Protein AF-0000000073999712 (afdb_homodimer)

Secondary structure (DSSP, 8-state):
--EEEE-TT-HHHHHHHHHHHHTT---EEEE--GGGTGGGSHHHHTT-TT--S-EEE-TTS-EEESHHHHHHHHHTTSTTS--SHHHHHHHHHHHHHIIIIIHHHHHHHHIIIIIT---GGGHHHHHHHHHHHHHHHHHHHHHHTT-SSSSTTS--HHHHHHHHHHTTGGGGT---TT-HHHHHHHHHHHTSTT--PPP--/--EEEE-TT-HHHHHHHHHHHHTT---EEEE--GGGTGGGSHHHHTT-TT--S-EEE-TTS-EEESHHHHHHHHHTTSTTS--SHHHHHHHHHHHHHIIIIIHHHHHHHHIIIIIT---GGGHHHHHHHHHHHHHHHHHHHHHHTT-SSSSTTS--HHHHHHHHHHTTGGGGT---TT-HHHHHHHHHHHTSTT--PPP--

Foldseek 3Di:
DKEWEEALLDLLSVLLVQLCLVVVPDYHYHYDDVVVVSLVDPVNCVQPVVSDDTKMQDPVRHIDDDSVVSQCVVCPPHPQADPDPVLNVLLVVLLVCCVPQACLQQVVLLCCCVVVVPDPVCVVVLVVSVVSNVVSLVVVLVCLVPALESGDPDHHSSLSSNLSRVVVSVSSPDDCPVRVSVVSSNVVQCPPPSGDDRDDD/DKEWEEALLDLLSVLLVQLCLVVVPDYHYHYDDVVVQSLVDPVNCVQPVVSDDTKMQDPVRHIDDDSVVSQCVVCPPHPQADPDPVLNVLLVVLLVCCVPQACLQQVVLLCCCVVVVPDPVCVVVLVVSVVSNVVSLVVVLVCLVPALESGPPDHHSSLSSNLSRVVVSVSSPDDCPVRVSVVSSNVVQCPDPSGDDRDDD

Organism: NCBI:txid1917863

InterPro domains:
  IPR004045 Glutathione S-transferase, N-terminal [PF02798] (4-75)
  IPR004045 Glutathione S-transferase, N-terminal [PS50404] (1-82)
  IPR004046 Glutathione S-transferase, C-terminal [PF00043] (113-193)
  IPR010987 Glutathione S-transferase, C-terminal-like [PS50405] (84-201)
  IPR036249 Thioredoxin-like superfamily [SSF52833] (2-87)
  IPR036282 Glutathione S-transferase, C-terminal domain superfamily [SSF47616] (77-198)
  IPR040079 Glutathione transferase family [SFLDS00019] (1-200)

Structure (mmCIF, N/CA/C/O backbone):
data_AF-0000000073999712-model_v1
#
loop_
_entity.id
_entity.type
_entity.pdbx_description
1 polymer 'Glutathione S-transferase'
#
loop_
_atom_site.group_PDB
_atom_site.id
_atom_site.type_symbol
_atom_site.label_atom_id
_atom_site.label_alt_id
_atom_site.label_comp_id
_atom_site.label_asym_id
_atom_site.label_entity_id
_atom_site.label_seq_id
_atom_site.pdbx_PDB_ins_code
_atom_site.Cartn_x
_atom_site.Cartn_y
_atom_site.Cartn_z
_atom_site.occupancy
_atom_site.B_iso_or_equiv
_atom_site.auth_seq_id
_atom_site.auth_comp_id
_atom_site.auth_asym_id
_atom_site.auth_atom_id
_atom_site.pdbx_PDB_model_num
ATOM 1 N N . MET A 1 1 ? 6.832 20.594 -18.984 1 91.56 1 MET A N 1
ATOM 2 C CA . MET A 1 1 ? 6.723 20.969 -17.578 1 91.56 1 MET A CA 1
ATOM 3 C C . MET A 1 1 ? 6.066 19.844 -16.781 1 91.56 1 MET A C 1
ATOM 5 O O . MET A 1 1 ? 5.23 19.109 -17.297 1 91.56 1 MET A O 1
ATOM 9 N N . LEU A 1 2 ? 6.516 19.672 -15.531 1 98.12 2 LEU A N 1
ATOM 10 C CA . LEU A 1 2 ? 5.945 18.688 -14.625 1 98.12 2 LEU A CA 1
ATOM 11 C C . LEU A 1 2 ? 4.461 18.938 -14.406 1 98.12 2 LEU A C 1
ATOM 13 O O . LEU A 1 2 ? 4.055 20.078 -14.117 1 98.12 2 LEU A O 1
ATOM 17 N N . GLU A 1 3 ? 3.596 17.875 -14.633 1 98.81 3 GLU A N 1
ATOM 18 C CA . GLU A 1 3 ? 2.158 18 -14.422 1 98.81 3 GLU A CA 1
ATOM 19 C C . GLU A 1 3 ? 1.673 17.078 -13.312 1 98.81 3 GLU A C 1
ATOM 21 O O . GLU A 1 3 ? 2.115 15.93 -13.227 1 98.81 3 GLU A O 1
ATOM 26 N N . LEU A 1 4 ? 0.855 17.625 -12.477 1 98.75 4 LEU A N 1
ATOM 27 C CA . LEU A 1 4 ? 0.122 16.828 -11.492 1 98.75 4 LEU A CA 1
ATOM 28 C C . LEU A 1 4 ? -1.369 16.812 -11.812 1 98.75 4 LEU A C 1
ATOM 30 O O . LEU A 1 4 ? -2.043 17.844 -11.711 1 98.75 4 LEU A O 1
ATOM 34 N N . TRP A 1 5 ? -1.896 15.672 -12.258 1 98.81 5 TRP A N 1
ATOM 35 C CA . TRP A 1 5 ? -3.316 15.461 -12.523 1 98.81 5 TRP A CA 1
ATOM 36 C C . TRP A 1 5 ? -4.039 14.992 -11.258 1 98.81 5 TRP A C 1
ATOM 38 O O . TRP A 1 5 ? -3.664 13.984 -10.656 1 98.81 5 TRP A O 1
ATOM 48 N N . GLY A 1 6 ? -4.977 15.773 -10.859 1 98.12 6 GLY A N 1
ATOM 49 C CA . GLY A 1 6 ? -5.617 15.367 -9.617 1 98.12 6 GLY A CA 1
ATOM 50 C C . GLY A 1 6 ? -6.766 16.266 -9.219 1 98.12 6 GLY A C 1
ATOM 51 O O . GLY A 1 6 ? -7.324 16.984 -10.055 1 98.12 6 GLY A O 1
ATOM 52 N N . ASP A 1 7 ? -7.246 16.078 -8.047 1 97.5 7 ASP A N 1
ATOM 53 C CA . ASP A 1 7 ? -8.281 16.828 -7.344 1 97.5 7 ASP A CA 1
ATOM 54 C C . ASP A 1 7 ? -7.738 17.422 -6.035 1 97.5 7 ASP A C 1
ATOM 56 O O . ASP A 1 7 ? -7.168 16.688 -5.219 1 97.5 7 ASP A O 1
ATOM 60 N N . HIS A 1 8 ? -7.965 18.703 -5.812 1 96.31 8 HIS A N 1
ATOM 61 C CA . HIS A 1 8 ? -7.375 19.391 -4.672 1 96.31 8 HIS A CA 1
ATOM 62 C C . HIS A 1 8 ? -7.953 18.875 -3.357 1 96.31 8 HIS A C 1
ATOM 64 O O . HIS A 1 8 ? -7.336 19.031 -2.301 1 96.31 8 HIS A O 1
ATOM 70 N N . LEU A 1 9 ? -9.102 18.234 -3.439 1 95.75 9 LEU A N 1
ATOM 71 C CA . LEU A 1 9 ? -9.727 17.734 -2.215 1 95.75 9 LEU A CA 1
ATOM 72 C C . LEU A 1 9 ? -9.289 16.312 -1.911 1 95.75 9 LEU A C 1
ATOM 74 O O . LEU A 1 9 ? -9.602 15.773 -0.848 1 95.75 9 LEU A O 1
ATOM 78 N N . SER A 1 10 ? -8.602 15.711 -2.832 1 97.56 10 SER A N 1
ATOM 79 C CA . SER A 1 10 ? -8.109 14.352 -2.635 1 97.56 10 SER A CA 1
ATOM 80 C C . SER A 1 10 ? -6.879 14.336 -1.737 1 97.56 10 SER A C 1
ATOM 82 O O . SER A 1 10 ? -5.859 14.945 -2.061 1 97.56 10 SER A O 1
ATOM 84 N N . GLY A 1 11 ? -6.984 13.625 -0.667 1 98.31 11 GLY A N 1
ATOM 85 C CA . GLY A 1 11 ? -5.836 13.484 0.212 1 98.31 11 GLY A CA 1
ATOM 86 C C . GLY A 1 11 ? -4.621 12.898 -0.484 1 98.31 11 GLY A C 1
ATOM 87 O O . GLY A 1 11 ? -3.484 13.266 -0.179 1 98.31 11 GLY A O 1
ATOM 88 N N . ASN A 1 12 ? -4.859 11.984 -1.414 1 98.62 12 ASN A N 1
ATOM 89 C CA . ASN A 1 12 ? -3.752 11.375 -2.146 1 98.62 12 ASN A CA 1
ATOM 90 C C . ASN A 1 12 ? -3.076 12.375 -3.076 1 98.62 12 ASN A C 1
ATOM 92 O O . ASN A 1 12 ? -1.86 12.328 -3.273 1 98.62 12 ASN A O 1
ATOM 96 N N . CYS A 1 13 ? -3.82 13.266 -3.676 1 98.69 13 CYS A N 1
ATOM 97 C CA . CYS A 1 13 ? -3.236 14.344 -4.469 1 98.69 13 CYS A CA 1
ATOM 98 C C . CYS A 1 13 ? -2.533 15.359 -3.574 1 98.69 13 CYS A C 1
ATOM 100 O O . CYS A 1 13 ? -1.469 15.867 -3.926 1 98.69 13 CYS A O 1
ATOM 102 N N . TYR A 1 14 ? -3.07 15.586 -2.42 1 98.75 14 TYR A N 1
ATOM 103 C CA . TYR A 1 14 ? -2.502 16.531 -1.47 1 98.75 14 TYR A CA 1
ATOM 104 C C . TYR A 1 14 ? -1.131 16.078 -0.991 1 98.75 14 TYR A C 1
ATOM 106 O O . TYR A 1 14 ? -0.233 16.891 -0.778 1 98.75 14 TYR A O 1
ATOM 114 N N . LYS A 1 15 ? -0.9 14.773 -0.799 1 98.81 15 LYS A N 1
ATOM 115 C CA . LYS A 1 15 ? 0.416 14.25 -0.455 1 98.81 15 LYS A CA 1
ATOM 116 C C . LYS A 1 15 ? 1.488 14.781 -1.398 1 98.81 15 LYS A C 1
ATOM 118 O O . LYS A 1 15 ? 2.535 15.258 -0.952 1 98.81 15 LYS A O 1
ATOM 123 N N . VAL A 1 16 ? 1.169 14.68 -2.639 1 98.88 16 VAL A N 1
ATOM 124 C CA . VAL A 1 16 ? 2.127 15.039 -3.68 1 98.88 16 VAL A CA 1
ATOM 125 C C . VAL A 1 16 ? 2.33 16.547 -3.699 1 98.88 16 VAL A C 1
ATOM 127 O O . VAL A 1 16 ? 3.465 17.031 -3.717 1 98.88 16 VAL A O 1
ATOM 130 N N . GLU A 1 17 ? 1.254 17.281 -3.586 1 98.62 17 GLU A N 1
ATOM 131 C CA . GLU A 1 17 ? 1.34 18.734 -3.553 1 98.62 17 GLU A CA 1
ATOM 132 C C . GLU A 1 17 ? 2.178 19.203 -2.369 1 98.62 17 GLU A C 1
ATOM 134 O O . GLU A 1 17 ? 3.018 20.094 -2.516 1 98.62 17 GLU A O 1
ATOM 139 N N . MET A 1 18 ? 1.914 18.656 -1.243 1 98.5 18 MET A N 1
ATOM 140 C CA . MET A 1 18 ? 2.641 19.031 -0.037 1 98.5 18 MET A CA 1
ATOM 141 C C . MET A 1 18 ? 4.145 18.859 -0.228 1 98.5 18 MET A C 1
ATOM 143 O O . MET A 1 18 ? 4.922 19.766 0.08 1 98.5 18 MET A O 1
ATOM 147 N N . LEU A 1 19 ? 4.562 17.656 -0.719 1 98.81 19 LEU A N 1
ATOM 148 C CA . LEU A 1 19 ? 5.984 17.438 -0.934 1 98.81 19 LEU A CA 1
ATOM 149 C C . LEU A 1 19 ? 6.551 18.438 -1.938 1 98.81 19 LEU A C 1
ATOM 151 O O . LEU A 1 19 ? 7.645 18.969 -1.74 1 98.81 19 LEU A O 1
ATOM 155 N N . PHE A 1 20 ? 5.797 18.656 -3.07 1 98.69 20 PHE A N 1
ATOM 156 C CA . PHE A 1 20 ? 6.25 19.609 -4.074 1 98.69 20 PHE A CA 1
ATOM 157 C C . PHE A 1 20 ? 6.461 20.984 -3.461 1 98.69 20 PHE A C 1
ATOM 159 O O . PHE A 1 20 ? 7.43 21.672 -3.783 1 98.69 20 PHE A O 1
ATOM 166 N N . HIS A 1 21 ? 5.609 21.359 -2.574 1 98.12 21 HIS A N 1
ATOM 167 C CA . HIS A 1 21 ? 5.738 22.656 -1.921 1 98.12 21 HIS A CA 1
ATOM 168 C C . HIS A 1 21 ? 6.945 22.688 -0.995 1 98.12 21 HIS A C 1
ATOM 170 O O . HIS A 1 21 ? 7.73 23.641 -1.025 1 98.12 21 HIS A O 1
ATOM 176 N N . PHE A 1 22 ? 7.105 21.688 -0.163 1 98.44 22 PHE A N 1
ATOM 177 C CA . PHE A 1 22 ? 8.234 21.625 0.757 1 98.44 22 PHE A CA 1
ATOM 178 C C . PHE A 1 22 ? 9.555 21.688 -0.002 1 98.44 22 PHE A C 1
ATOM 180 O O . PHE A 1 22 ? 10.539 22.234 0.492 1 98.44 22 PHE A O 1
ATOM 187 N N . LEU A 1 23 ? 9.586 21.109 -1.215 1 98.25 23 LEU A N 1
ATOM 188 C CA . LEU A 1 23 ? 10.828 21 -1.975 1 98.25 23 LEU A CA 1
ATOM 189 C C . LEU A 1 23 ? 10.93 22.109 -3.023 1 98.25 23 LEU A C 1
ATOM 191 O O . LEU A 1 23 ? 11.867 22.125 -3.822 1 98.25 23 LEU A O 1
ATOM 195 N N . ASP A 1 24 ? 9.93 22.938 -3.139 1 97.81 24 ASP A N 1
ATOM 196 C CA . ASP A 1 24 ? 9.867 24.031 -4.102 1 97.81 24 ASP A CA 1
ATOM 197 C C . ASP A 1 24 ? 9.953 23.516 -5.531 1 97.81 24 ASP A C 1
ATOM 199 O O . ASP A 1 24 ? 10.711 24.047 -6.344 1 97.81 24 ASP A O 1
ATOM 203 N N . ILE A 1 25 ? 9.258 22.484 -5.797 1 98.19 25 ILE A N 1
ATOM 204 C CA . ILE A 1 25 ? 9.18 21.922 -7.141 1 98.19 25 ILE A CA 1
ATOM 205 C C . ILE A 1 25 ? 8.023 22.562 -7.902 1 98.19 25 ILE A C 1
ATOM 207 O O . ILE A 1 25 ? 6.859 22.375 -7.531 1 98.19 25 ILE A O 1
ATOM 211 N N . PRO A 1 26 ? 8.328 23.297 -8.953 1 98.19 26 PRO A N 1
ATOM 212 C CA . PRO A 1 26 ? 7.238 23.859 -9.75 1 98.19 26 PRO A CA 1
ATOM 213 C C . PRO A 1 26 ? 6.492 22.797 -10.562 1 98.19 26 PRO A C 1
ATOM 215 O O . PRO A 1 26 ? 7.105 21.859 -11.062 1 98.19 26 PRO A O 1
ATOM 218 N N . TYR A 1 27 ? 5.207 22.938 -10.609 1 98.38 27 TYR A N 1
ATOM 219 C CA . TYR A 1 27 ? 4.387 22.016 -11.383 1 98.38 27 TYR A CA 1
ATOM 220 C C . TYR A 1 27 ? 3.121 22.703 -11.891 1 98.38 27 TYR A C 1
ATOM 222 O O . TYR A 1 27 ? 2.713 23.734 -11.352 1 98.38 27 TYR A O 1
ATOM 230 N N . LYS A 1 28 ? 2.59 22.156 -12.961 1 98.5 28 LYS A N 1
ATOM 231 C CA . LYS A 1 28 ? 1.263 22.531 -13.438 1 98.5 28 LYS A CA 1
ATOM 232 C C . LYS A 1 28 ? 0.198 21.578 -12.922 1 98.5 28 LYS A C 1
ATOM 234 O O . LYS A 1 28 ? 0.329 20.359 -13.062 1 98.5 28 LYS A O 1
ATOM 239 N N . PHE A 1 29 ? -0.787 22.125 -12.289 1 98.19 29 PHE A N 1
ATOM 240 C CA . PHE A 1 29 ? -1.888 21.297 -11.805 1 98.19 29 PHE A CA 1
ATOM 241 C C . PHE A 1 29 ? -2.963 21.141 -12.875 1 98.19 29 PHE A C 1
ATOM 243 O O . PHE A 1 29 ? -3.426 22.141 -13.445 1 98.19 29 PHE A O 1
ATOM 250 N N . ILE A 1 30 ? -3.314 19.953 -13.219 1 98.19 30 ILE A N 1
ATOM 251 C CA . ILE A 1 30 ? -4.379 19.625 -14.164 1 98.19 30 ILE A CA 1
ATOM 252 C C . ILE A 1 30 ? -5.559 19 -13.414 1 98.19 30 ILE A C 1
ATOM 254 O O . ILE A 1 30 ? -5.477 17.859 -12.953 1 98.19 30 ILE A O 1
ATOM 258 N N . ALA A 1 31 ? -6.633 19.719 -13.352 1 97.75 31 ALA A N 1
ATOM 259 C CA . ALA A 1 31 ? -7.801 19.25 -12.609 1 97.75 31 ALA A CA 1
ATOM 260 C C . ALA A 1 31 ? -8.453 18.062 -13.305 1 97.75 31 ALA A C 1
ATOM 262 O O . ALA A 1 31 ? -8.609 18.062 -14.531 1 97.75 31 ALA A O 1
ATOM 263 N N . VAL A 1 32 ? -8.711 17.062 -12.539 1 97.06 32 VAL A N 1
ATOM 264 C CA . VAL A 1 32 ? -9.414 15.859 -13 1 97.06 32 VAL A CA 1
ATOM 265 C C . VAL A 1 32 ? -10.711 15.688 -12.219 1 97.06 32 VAL A C 1
ATOM 267 O O . VAL A 1 32 ? -10.695 15.656 -10.984 1 97.06 32 VAL A O 1
ATOM 270 N N . ASP A 1 33 ? -11.828 15.648 -12.891 1 93.94 33 ASP A N 1
ATOM 271 C CA . ASP A 1 33 ? -13.117 15.398 -12.258 1 93.94 33 ASP A CA 1
ATOM 272 C C . ASP A 1 33 ? -13.461 13.914 -12.258 1 93.94 33 ASP A C 1
ATOM 274 O O . ASP A 1 33 ? -13.984 13.398 -13.25 1 93.94 33 ASP A O 1
ATOM 278 N N . THR A 1 34 ? -13.312 13.305 -11.117 1 90.38 34 THR A N 1
ATOM 279 C CA . THR A 1 34 ? -13.523 11.859 -11.031 1 90.38 34 THR A CA 1
ATOM 280 C C . THR A 1 34 ? -15.016 11.531 -11.117 1 90.38 34 THR A C 1
ATOM 282 O O . THR A 1 34 ? -15.383 10.445 -11.578 1 90.38 34 THR A O 1
ATOM 285 N N . LYS A 1 35 ? -15.891 12.406 -10.719 1 87.31 35 LYS A N 1
ATOM 286 C CA . LYS A 1 35 ? -17.328 12.188 -10.805 1 87.31 35 LYS A CA 1
ATOM 287 C C . LYS A 1 35 ? -17.797 12.109 -12.258 1 87.31 35 LYS A C 1
ATOM 289 O O . LYS A 1 35 ? -18.766 11.422 -12.578 1 87.31 35 LYS A O 1
ATOM 294 N N . LYS A 1 36 ? -17.078 12.812 -13.117 1 92.62 36 LYS A N 1
ATOM 295 C CA . LYS A 1 36 ? -17.391 12.797 -14.547 1 92.62 36 LYS A CA 1
ATOM 296 C C . LYS A 1 36 ? -16.609 11.711 -15.273 1 92.62 36 LYS A C 1
ATOM 298 O O . LYS A 1 36 ? -16.547 11.688 -16.5 1 92.62 36 LYS A O 1
ATOM 303 N N . LYS A 1 37 ? -15.914 10.836 -14.539 1 93.69 37 LYS A N 1
ATOM 304 C CA . LYS A 1 37 ? -15.188 9.672 -15.047 1 93.69 37 LYS A CA 1
ATOM 305 C C . LYS A 1 37 ? -14.031 10.102 -15.945 1 93.69 37 LYS A C 1
ATOM 307 O O . LYS A 1 37 ? -13.734 9.43 -16.938 1 93.69 37 LYS A O 1
ATOM 312 N N . GLU A 1 38 ? -13.438 11.203 -15.648 1 96.81 38 GLU A N 1
ATOM 313 C CA . GLU A 1 38 ? -12.336 11.695 -16.469 1 96.81 38 GLU A CA 1
ATOM 314 C C . GLU A 1 38 ? -11.117 10.789 -16.344 1 96.81 38 GLU A C 1
ATOM 316 O O . GLU A 1 38 ? -10.258 10.758 -17.234 1 96.81 38 GLU A O 1
ATOM 321 N N . THR A 1 39 ? -11.031 10.016 -15.258 1 97.69 39 THR A N 1
ATOM 322 C CA . THR A 1 39 ? -9.93 9.078 -15.078 1 97.69 39 THR A CA 1
ATOM 323 C C . THR A 1 39 ? -10.094 7.867 -15.992 1 97.69 39 THR A C 1
ATOM 325 O O . THR A 1 39 ? -9.195 7.031 -16.094 1 97.69 39 THR A O 1
ATOM 328 N N . GLN A 1 40 ? -11.211 7.773 -16.656 1 96.69 40 GLN A N 1
ATOM 329 C CA . GLN A 1 40 ? -11.477 6.629 -17.531 1 96.69 40 GLN A CA 1
ATOM 330 C C . GLN A 1 40 ? -11.312 7.004 -19 1 96.69 40 GLN A C 1
ATOM 332 O O . GLN A 1 40 ? -11.516 6.168 -19.875 1 96.69 40 GLN A O 1
ATOM 337 N N . SER A 1 41 ? -10.914 8.242 -19.234 1 96.88 41 SER A N 1
ATOM 338 C CA . SER A 1 41 ? -10.656 8.648 -20.609 1 96.88 41 SER A CA 1
ATOM 339 C C . SER A 1 41 ? -9.438 7.926 -21.188 1 96.88 41 SER A C 1
ATOM 341 O O . SER A 1 41 ? -8.531 7.543 -20.438 1 96.88 41 SER A O 1
ATOM 343 N N . LEU A 1 42 ? -9.383 7.793 -22.469 1 96 42 LEU A N 1
ATOM 344 C CA . LEU A 1 42 ? -8.273 7.121 -23.125 1 96 42 LEU A CA 1
ATOM 345 C C . LEU A 1 42 ? -6.961 7.848 -22.875 1 96 42 LEU A C 1
ATOM 347 O O . LEU A 1 42 ? -5.922 7.211 -22.672 1 96 42 LEU A O 1
ATOM 351 N N . SER A 1 43 ? -7.059 9.133 -22.891 1 95.81 43 SER A N 1
ATOM 352 C CA . SER A 1 43 ? -5.855 9.93 -22.672 1 95.81 43 SER A CA 1
ATOM 353 C C . SER A 1 43 ? -5.297 9.727 -21.266 1 95.81 43 SER A C 1
ATOM 355 O O . SER A 1 43 ? -4.078 9.648 -21.078 1 95.81 43 SER A O 1
ATOM 357 N N . PHE A 1 44 ? -6.191 9.648 -20.266 1 97.81 44 PHE A N 1
ATOM 358 C CA . PHE A 1 44 ? -5.75 9.406 -18.891 1 97.81 44 PHE A CA 1
ATOM 359 C C . PHE A 1 44 ? -5.238 7.984 -18.719 1 97.81 44 PHE A C 1
ATOM 361 O O . PHE A 1 44 ? -4.145 7.773 -18.188 1 97.81 44 PHE A O 1
ATOM 368 N N . LEU A 1 45 ? -5.977 7.02 -19.312 1 97.5 45 LEU A N 1
ATOM 369 C CA . LEU A 1 45 ? -5.664 5.605 -19.141 1 97.5 45 LEU A CA 1
ATOM 370 C C . LEU A 1 45 ? -4.383 5.238 -19.891 1 97.5 45 LEU A C 1
ATOM 372 O O . LEU A 1 45 ? -3.723 4.254 -19.547 1 97.5 45 LEU A O 1
ATOM 376 N N . ALA A 1 46 ? -3.992 6.043 -20.828 1 96.69 46 ALA A N 1
ATOM 377 C CA . ALA A 1 46 ? -2.732 5.832 -21.531 1 96.69 46 ALA A CA 1
ATOM 378 C C . ALA A 1 46 ? -1.542 6.008 -20.594 1 96.69 46 ALA A C 1
ATOM 380 O O . ALA A 1 46 ? -0.494 5.387 -20.781 1 96.69 46 ALA A O 1
ATOM 381 N N . HIS A 1 47 ? -1.773 6.824 -19.516 1 97.19 47 HIS A N 1
ATOM 382 C CA . HIS A 1 47 ? -0.694 7.125 -18.594 1 97.19 47 HIS A CA 1
ATOM 383 C C . HIS A 1 47 ? -0.856 6.348 -17.281 1 97.19 47 HIS A C 1
ATOM 385 O O . HIS A 1 47 ? 0.131 6.035 -16.625 1 97.19 47 HIS A O 1
ATOM 391 N N . ASN A 1 48 ? -2.066 6.043 -17 1 98.19 48 ASN A N 1
ATOM 392 C CA . ASN A 1 48 ? -2.377 5.297 -15.781 1 98.19 48 ASN A CA 1
ATOM 393 C C . ASN A 1 48 ? -3.514 4.305 -16.016 1 98.19 48 ASN A C 1
ATOM 395 O O . ASN A 1 48 ? -4.68 4.621 -15.773 1 98.19 48 ASN A O 1
ATOM 399 N N . PRO A 1 49 ? -3.193 3.092 -16.312 1 97.94 49 PRO A N 1
ATOM 400 C CA . PRO A 1 49 ? -4.215 2.09 -16.641 1 97.94 49 PRO A CA 1
ATOM 401 C C . PRO A 1 49 ? -5.09 1.74 -15.438 1 97.94 49 PRO A C 1
ATOM 403 O O . PRO A 1 49 ? -6.129 1.094 -15.594 1 97.94 49 PRO A O 1
ATOM 406 N N . ASN A 1 50 ? -4.637 2.107 -14.227 1 97.88 50 ASN A N 1
ATOM 407 C CA . ASN A 1 50 ? -5.449 1.865 -13.039 1 97.88 50 ASN A CA 1
ATOM 408 C C . ASN A 1 50 ? -6.578 2.885 -12.914 1 97.88 50 ASN A C 1
ATOM 410 O O . ASN A 1 50 ? -7.539 2.664 -12.172 1 97.88 50 ASN A O 1
ATOM 414 N N . GLY A 1 51 ? -6.438 4.082 -13.602 1 98.19 51 GLY A N 1
ATOM 415 C CA . GLY A 1 51 ? -7.516 5.055 -13.703 1 98.19 51 GLY A CA 1
ATOM 416 C C . GLY A 1 51 ? -7.785 5.781 -12.398 1 98.19 51 GLY A C 1
ATOM 417 O O . GLY A 1 51 ? -8.938 6.078 -12.078 1 98.19 51 GLY A O 1
ATOM 418 N N . LYS A 1 52 ? -6.754 6.047 -11.609 1 98.06 52 LYS A N 1
ATOM 419 C CA . LYS A 1 52 ? -6.922 6.746 -10.336 1 98.06 52 LYS A CA 1
ATOM 420 C C . LYS A 1 52 ? -5.988 7.953 -10.242 1 98.06 52 LYS A C 1
ATOM 422 O O . LYS A 1 52 ? -4.934 7.977 -10.883 1 98.06 52 LYS A O 1
ATOM 427 N N . ILE A 1 53 ? -6.344 8.953 -9.555 1 98.38 53 ILE A N 1
ATOM 428 C CA . ILE A 1 53 ? -5.465 10.078 -9.25 1 98.38 53 ILE A CA 1
ATOM 429 C C . ILE A 1 53 ? -4.773 9.844 -7.914 1 98.38 53 ILE A C 1
ATOM 431 O O . ILE A 1 53 ? -5.277 9.102 -7.066 1 98.38 53 ILE A O 1
ATOM 435 N N . PRO A 1 54 ? -3.58 10.406 -7.746 1 98.75 54 PRO A N 1
ATOM 436 C CA . PRO A 1 54 ? -2.881 11.359 -8.609 1 98.75 54 PRO A CA 1
ATOM 437 C C . PRO A 1 54 ? -2.115 10.68 -9.742 1 98.75 54 PRO A C 1
ATOM 439 O O . PRO A 1 54 ? -1.799 9.492 -9.648 1 98.75 54 PRO A O 1
ATOM 442 N N . LEU A 1 55 ? -1.944 11.359 -10.773 1 98.81 55 LEU A N 1
ATOM 443 C CA . LEU A 1 55 ? -1.062 11.047 -11.891 1 98.81 55 LEU A CA 1
ATOM 444 C C . LEU A 1 55 ? -0.067 12.18 -12.133 1 98.81 55 LEU A C 1
ATOM 446 O O . LEU A 1 55 ? -0.451 13.344 -12.203 1 98.81 55 LEU A O 1
ATOM 450 N N . VAL A 1 56 ? 1.226 11.852 -12.172 1 98.94 56 VAL A N 1
ATOM 451 C CA . VAL A 1 56 ? 2.25 12.836 -12.5 1 98.94 56 VAL A CA 1
ATOM 452 C C . VAL A 1 56 ? 2.816 12.555 -13.891 1 98.94 56 VAL A C 1
ATOM 454 O O . VAL A 1 56 ? 3.203 11.422 -14.188 1 98.94 56 VAL A O 1
ATOM 457 N N . LEU A 1 57 ? 2.783 13.516 -14.734 1 98.69 57 LEU A N 1
ATOM 458 C CA . LEU A 1 57 ? 3.492 13.469 -16.016 1 98.69 57 LEU A CA 1
ATOM 459 C C . LEU A 1 57 ? 4.824 14.211 -15.922 1 98.69 57 LEU A C 1
ATOM 461 O O . LEU A 1 57 ? 4.848 15.422 -15.656 1 98.69 57 LEU A O 1
ATOM 465 N N . LEU A 1 58 ? 5.875 13.445 -16.109 1 98.5 58 LEU A N 1
ATOM 466 C CA . LEU A 1 58 ? 7.215 14.016 -16.047 1 98.5 58 LEU A CA 1
ATOM 467 C C . LEU A 1 58 ? 7.543 14.766 -17.328 1 98.5 58 LEU A C 1
ATOM 469 O O . LEU A 1 58 ? 6.891 14.562 -18.359 1 98.5 58 LEU A O 1
ATOM 473 N N . GLU A 1 59 ? 8.57 15.531 -17.328 1 96.81 59 GLU A N 1
ATOM 474 C CA . GLU A 1 59 ? 8.938 16.375 -18.469 1 96.81 59 GLU A CA 1
ATOM 475 C C . GLU A 1 59 ? 9.359 15.516 -19.656 1 96.81 59 GLU A C 1
ATOM 477 O O . GLU A 1 59 ? 9.133 15.906 -20.812 1 96.81 59 GLU A O 1
ATOM 482 N N . ASN A 1 60 ? 9.922 14.383 -19.391 1 96.94 60 ASN A N 1
ATOM 483 C CA . ASN A 1 60 ? 10.398 13.523 -20.453 1 96.94 60 ASN A CA 1
ATOM 484 C C . ASN A 1 60 ? 9.273 12.688 -21.047 1 96.94 60 ASN A C 1
ATOM 486 O O . ASN A 1 60 ? 9.516 11.836 -21.906 1 96.94 60 ASN A O 1
ATOM 490 N N . GLY A 1 61 ? 8.078 12.875 -20.516 1 95.88 61 GLY A N 1
ATOM 491 C CA . GLY A 1 61 ? 6.93 12.188 -21.078 1 95.88 61 GLY A CA 1
ATOM 492 C C . GLY A 1 61 ? 6.539 10.945 -20.297 1 95.88 61 GLY A C 1
ATOM 493 O O . GLY A 1 61 ? 5.441 10.406 -20.484 1 95.88 61 GLY A O 1
ATOM 494 N N . ASN A 1 62 ? 7.406 10.492 -19.375 1 97.5 62 ASN A N 1
ATOM 495 C CA . ASN A 1 62 ? 7.066 9.367 -18.516 1 97.5 62 ASN A CA 1
ATOM 496 C C . ASN A 1 62 ? 6.043 9.758 -17.453 1 97.5 62 ASN A C 1
ATOM 498 O O . ASN A 1 62 ? 5.871 10.938 -17.156 1 97.5 62 ASN A O 1
ATOM 502 N N . SER A 1 63 ? 5.32 8.758 -16.953 1 98.62 63 SER A N 1
ATOM 503 C CA . SER A 1 63 ? 4.309 9.047 -15.945 1 98.62 63 SER A CA 1
ATOM 504 C C . SER A 1 63 ? 4.512 8.188 -14.703 1 98.62 63 SER A C 1
ATOM 506 O O . SER A 1 63 ? 5.133 7.125 -14.773 1 98.62 63 SER A O 1
ATOM 508 N N . LEU A 1 64 ? 4.059 8.695 -13.609 1 98.81 64 LEU A N 1
ATOM 509 C CA . LEU A 1 64 ? 4 7.98 -12.344 1 98.81 64 LEU A CA 1
ATOM 510 C C . LEU A 1 64 ? 2.613 8.094 -11.719 1 98.81 64 LEU A C 1
ATOM 512 O O . LEU A 1 64 ? 2.004 9.164 -11.742 1 98.81 64 LEU A O 1
ATOM 516 N N . TRP A 1 65 ? 2.166 6.965 -11.273 1 98.69 65 TRP A N 1
ATOM 517 C CA . TRP A 1 65 ? 0.938 6.949 -10.484 1 98.69 65 TRP A CA 1
ATOM 518 C C . TRP A 1 65 ? 1.146 6.203 -9.172 1 98.69 65 TRP A C 1
ATOM 520 O O . TRP A 1 65 ? 2.236 5.691 -8.906 1 98.69 65 TRP A O 1
ATOM 530 N N . GLU A 1 66 ? 0.036 6.152 -8.367 1 98.81 66 GLU A N 1
ATOM 531 C CA . GLU A 1 66 ? 0.137 5.777 -6.957 1 98.81 66 GLU A CA 1
ATOM 532 C C . GLU A 1 66 ? 0.856 6.855 -6.148 1 98.81 66 GLU A C 1
ATOM 534 O O . GLU A 1 66 ? 2.068 7.035 -6.285 1 98.81 66 GLU A O 1
ATOM 539 N N . SER A 1 67 ? 0.209 7.496 -5.238 1 98.88 67 SER A N 1
ATOM 540 C CA . SER A 1 67 ? 0.668 8.711 -4.574 1 98.88 67 SER A CA 1
ATOM 541 C C . SER A 1 67 ? 1.974 8.469 -3.822 1 98.88 67 SER A C 1
ATOM 543 O O . SER A 1 67 ? 2.91 9.266 -3.924 1 98.88 67 SER A O 1
ATOM 545 N N . ASN A 1 68 ? 2.078 7.32 -3.129 1 98.94 68 ASN A N 1
ATOM 546 C CA . ASN A 1 68 ? 3.277 7.074 -2.336 1 98.94 68 ASN A CA 1
ATOM 547 C C . ASN A 1 68 ? 4.473 6.738 -3.219 1 98.94 68 ASN A C 1
ATOM 549 O O . ASN A 1 68 ? 5.613 7.059 -2.877 1 98.94 68 ASN A O 1
ATOM 553 N N . ALA A 1 69 ? 4.262 6.078 -4.391 1 98.94 69 ALA A N 1
ATOM 554 C CA . ALA A 1 69 ? 5.34 5.871 -5.352 1 98.94 69 ALA A CA 1
ATOM 555 C C . ALA A 1 69 ? 5.871 7.203 -5.875 1 98.94 69 ALA A C 1
ATOM 557 O O . ALA A 1 69 ? 7.082 7.395 -5.992 1 98.94 69 ALA A O 1
ATOM 558 N N . ILE A 1 70 ? 4.961 8.125 -6.148 1 98.94 70 ILE A N 1
ATOM 559 C CA . ILE A 1 70 ? 5.32 9.461 -6.605 1 98.94 70 ILE A CA 1
ATOM 560 C C . ILE A 1 70 ? 6.152 10.164 -5.535 1 98.94 70 ILE A C 1
ATOM 562 O O . ILE A 1 70 ? 7.184 10.766 -5.844 1 98.94 70 ILE A O 1
ATOM 566 N N . LEU A 1 71 ? 5.727 10.055 -4.285 1 98.94 71 LEU A N 1
ATOM 567 C CA . LEU A 1 71 ? 6.473 10.664 -3.186 1 98.94 71 LEU A CA 1
ATOM 568 C C . LEU A 1 71 ? 7.906 10.148 -3.148 1 98.94 71 LEU A C 1
ATOM 570 O O . LEU A 1 71 ? 8.852 10.93 -3.006 1 98.94 71 LEU A O 1
ATOM 574 N N . HIS A 1 72 ? 8.055 8.859 -3.268 1 98.94 72 HIS A N 1
ATOM 575 C CA . HIS A 1 72 ? 9.391 8.281 -3.193 1 98.94 72 HIS A CA 1
ATOM 576 C C . HIS A 1 72 ? 10.281 8.797 -4.32 1 98.94 72 HIS A C 1
ATOM 578 O O . HIS A 1 72 ? 11.469 9.062 -4.109 1 98.94 72 HIS A O 1
ATOM 584 N N . TYR A 1 73 ? 9.773 8.93 -5.523 1 98.88 73 TYR A N 1
ATOM 585 C CA . TYR A 1 73 ? 10.547 9.422 -6.656 1 98.88 73 TYR A CA 1
ATOM 586 C C . TYR A 1 73 ? 11.117 10.805 -6.375 1 98.88 73 TYR A C 1
ATOM 588 O O . TYR A 1 73 ? 12.312 11.039 -6.547 1 98.88 73 TYR A O 1
ATOM 596 N N . PHE A 1 74 ? 10.312 11.648 -5.836 1 98.88 74 PHE A N 1
ATOM 597 C CA . PHE A 1 74 ? 10.711 13.047 -5.707 1 98.88 74 PHE A CA 1
ATOM 598 C C . PHE A 1 74 ? 11.453 13.281 -4.395 1 98.88 74 PHE A C 1
ATOM 600 O O . PHE A 1 74 ? 12.172 14.266 -4.25 1 98.88 74 PHE A O 1
ATOM 607 N N . ALA A 1 75 ? 11.258 12.375 -3.443 1 98.81 75 ALA A N 1
ATOM 608 C CA . ALA A 1 75 ? 11.883 12.57 -2.137 1 98.81 75 ALA A CA 1
ATOM 609 C C . ALA A 1 75 ? 13.305 12.031 -2.123 1 98.81 75 ALA A C 1
ATOM 611 O O . ALA A 1 75 ? 14.07 12.305 -1.198 1 98.81 75 ALA A O 1
ATOM 612 N N . GLU A 1 76 ? 13.672 11.18 -3.121 1 98 76 GLU A N 1
ATOM 613 C CA . GLU A 1 76 ? 15.008 10.586 -3.145 1 98 76 GLU A CA 1
ATOM 614 C C . GLU A 1 76 ? 16.094 11.664 -3.1 1 98 76 GLU A C 1
ATOM 616 O O . GLU A 1 76 ? 16.047 12.633 -3.857 1 98 76 GLU A O 1
ATOM 621 N N . GLY A 1 77 ? 17.031 11.531 -2.223 1 97.44 77 GLY A N 1
ATOM 622 C CA . GLY A 1 77 ? 18.156 12.461 -2.104 1 97.44 77 GLY A CA 1
ATOM 623 C C . GLY A 1 77 ? 17.812 13.688 -1.275 1 97.44 77 GLY A C 1
ATOM 624 O O . GLY A 1 77 ? 18.656 14.57 -1.101 1 97.44 77 GLY A O 1
ATOM 625 N N . THR A 1 78 ? 16.594 13.789 -0.765 1 98.44 78 THR A N 1
ATOM 626 C CA . THR A 1 78 ? 16.203 14.906 0.082 1 98.44 78 THR A CA 1
ATOM 627 C C . THR A 1 78 ? 16.094 14.469 1.541 1 98.44 78 THR A C 1
ATOM 629 O O . THR A 1 78 ? 16.234 13.289 1.853 1 98.44 78 THR A O 1
ATOM 632 N N . SER A 1 79 ? 15.836 15.383 2.416 1 97.75 79 SER A N 1
ATOM 633 C CA . SER A 1 79 ? 15.719 15.109 3.846 1 97.75 79 SER A CA 1
ATOM 634 C C . SER A 1 79 ? 14.406 14.406 4.168 1 97.75 79 SER A C 1
ATOM 636 O O . SER A 1 79 ? 14.227 13.891 5.273 1 97.75 79 SER A O 1
ATOM 638 N N . PHE A 1 80 ? 13.5 14.289 3.205 1 98.75 80 PHE A N 1
ATOM 639 C CA . PHE A 1 80 ? 12.195 13.695 3.436 1 98.75 80 PHE A CA 1
ATOM 640 C C . PHE A 1 80 ? 12.25 12.18 3.301 1 98.75 80 PHE A C 1
ATOM 642 O O . PHE A 1 80 ? 11.273 11.484 3.57 1 98.75 80 PHE A O 1
ATOM 649 N N . LEU A 1 81 ? 13.328 11.641 2.863 1 98.69 81 LEU A N 1
ATOM 650 C CA . LEU A 1 81 ? 13.539 10.195 2.785 1 98.69 81 LEU A CA 1
ATOM 651 C C . LEU A 1 81 ? 14.891 9.812 3.375 1 98.69 81 LEU A C 1
ATOM 653 O O . LEU A 1 81 ? 15.938 10.188 2.838 1 98.69 81 LEU A O 1
ATOM 657 N N . PRO A 1 82 ? 14.859 9.062 4.488 1 98.19 82 PRO A N 1
ATOM 658 C CA . PRO A 1 82 ? 16.141 8.672 5.086 1 98.19 82 PRO A CA 1
ATOM 659 C C . PRO A 1 82 ? 16.984 7.793 4.16 1 98.19 82 PRO A C 1
ATOM 661 O O . PRO A 1 82 ? 16.438 7.164 3.244 1 98.19 82 PRO A O 1
ATOM 664 N N . THR A 1 83 ? 18.297 7.738 4.438 1 95.75 83 THR A N 1
ATOM 665 C CA . THR A 1 83 ? 19.203 6.98 3.584 1 95.75 83 THR A CA 1
ATOM 666 C C . THR A 1 83 ? 19.5 5.613 4.195 1 95.75 83 THR A C 1
ATOM 668 O O . THR A 1 83 ? 19.953 4.703 3.498 1 95.75 83 THR A O 1
ATOM 671 N N . ASP A 1 84 ? 19.281 5.531 5.5 1 97.38 84 ASP A N 1
ATOM 672 C CA . ASP A 1 84 ? 19.484 4.254 6.176 1 97.38 84 ASP A CA 1
ATOM 673 C C . ASP A 1 84 ? 18.469 3.213 5.699 1 97.38 84 ASP A C 1
ATOM 675 O O . ASP A 1 84 ? 17.266 3.486 5.645 1 97.38 84 ASP A O 1
ATOM 679 N N . SER A 1 85 ? 18.984 2.053 5.383 1 97.19 85 SER A N 1
ATOM 680 C CA . SER A 1 85 ? 18.156 1.02 4.773 1 97.19 85 SER A CA 1
ATOM 681 C C . SER A 1 85 ? 16.984 0.639 5.684 1 97.19 85 SER A C 1
ATOM 683 O O . SER A 1 85 ? 15.867 0.426 5.211 1 97.19 85 SER A O 1
ATOM 685 N N . PHE A 1 86 ? 17.234 0.515 6.926 1 98.44 86 PHE A N 1
ATOM 686 C CA . PHE A 1 86 ? 16.188 0.138 7.867 1 98.44 86 PHE A CA 1
ATOM 687 C C . PHE A 1 86 ? 15.133 1.241 7.984 1 98.44 86 PHE A C 1
ATOM 689 O O . PHE A 1 86 ? 13.93 0.972 7.938 1 98.44 86 PHE A O 1
ATOM 696 N N . GLU A 1 87 ? 15.562 2.467 8.078 1 98.62 87 GLU A N 1
ATOM 697 C CA . GLU A 1 87 ? 14.641 3.594 8.172 1 98.62 87 GLU A CA 1
ATOM 698 C C . GLU A 1 87 ? 13.82 3.744 6.895 1 98.62 87 GLU A C 1
ATOM 700 O O . GLU A 1 87 ? 12.641 4.086 6.949 1 98.62 87 GLU A O 1
ATOM 705 N N . LYS A 1 88 ? 14.461 3.498 5.758 1 98.5 88 LYS A N 1
ATOM 706 C CA . LYS A 1 88 ? 13.727 3.521 4.5 1 98.5 88 LYS A CA 1
ATOM 707 C C . LYS A 1 88 ? 12.609 2.477 4.496 1 98.5 88 LYS A C 1
ATOM 709 O O . LYS A 1 88 ? 11.492 2.754 4.055 1 98.5 88 LYS A O 1
ATOM 714 N N . ALA A 1 89 ? 12.922 1.313 5.016 1 98.81 89 ALA A N 1
ATOM 715 C CA . ALA A 1 89 ? 11.922 0.256 5.094 1 98.81 89 ALA A CA 1
ATOM 716 C C . ALA A 1 89 ? 10.789 0.641 6.051 1 98.81 89 ALA A C 1
ATOM 718 O O . ALA A 1 89 ? 9.625 0.333 5.797 1 98.81 89 ALA A O 1
ATOM 719 N N . LYS A 1 90 ? 11.133 1.312 7.098 1 98.88 90 LYS A N 1
ATOM 720 C CA . LYS A 1 90 ? 10.125 1.767 8.055 1 98.88 90 LYS A CA 1
ATOM 721 C C . LYS A 1 90 ? 9.211 2.818 7.43 1 98.88 90 LYS A C 1
ATOM 723 O O . LYS A 1 90 ? 8.016 2.854 7.715 1 98.88 90 LYS A O 1
ATOM 728 N N . VAL A 1 91 ? 9.789 3.691 6.613 1 98.94 91 VAL A N 1
ATOM 729 C CA . VAL A 1 91 ? 8.961 4.645 5.883 1 98.94 91 VAL A CA 1
ATOM 730 C C . VAL A 1 91 ? 7.941 3.896 5.031 1 98.94 91 VAL A C 1
ATOM 732 O O . VAL A 1 91 ? 6.742 4.191 5.086 1 98.94 91 VAL A O 1
ATOM 735 N N . LEU A 1 92 ? 8.398 2.91 4.332 1 98.94 92 LEU A N 1
ATOM 736 C CA . LEU A 1 92 ? 7.52 2.104 3.492 1 98.94 92 LEU A CA 1
ATOM 737 C C . LEU A 1 92 ? 6.5 1.352 4.34 1 98.94 92 LEU A C 1
ATOM 739 O O . LEU A 1 92 ? 5.332 1.233 3.955 1 98.94 92 LEU A O 1
ATOM 743 N N . GLN A 1 93 ? 6.926 0.868 5.473 1 98.94 93 GLN A N 1
ATOM 744 C CA . GLN A 1 93 ? 6.035 0.173 6.395 1 98.94 93 GLN A CA 1
ATOM 745 C C . GLN A 1 93 ? 4.836 1.041 6.762 1 98.94 93 GLN A C 1
ATOM 747 O O . GLN A 1 93 ? 3.688 0.608 6.633 1 98.94 93 GLN A O 1
ATOM 752 N N . TRP A 1 94 ? 5.055 2.246 7.105 1 98.94 94 TRP A N 1
ATOM 753 C CA . TRP A 1 94 ? 3.984 3.16 7.488 1 98.94 94 TRP A CA 1
ATOM 754 C C . TRP A 1 94 ? 3.146 3.555 6.277 1 98.94 94 TRP A C 1
ATOM 756 O O . TRP A 1 94 ? 1.938 3.766 6.395 1 98.94 94 TRP A O 1
ATOM 766 N N . GLN A 1 95 ? 3.812 3.629 5.105 1 98.94 95 GLN A N 1
ATOM 767 C CA . GLN A 1 95 ? 3.072 4 3.906 1 98.94 95 GLN A CA 1
ATOM 768 C C . GLN A 1 95 ? 2.162 2.865 3.445 1 98.94 95 GLN A C 1
ATOM 770 O O . GLN A 1 95 ? 1.052 3.105 2.969 1 98.94 95 GLN A O 1
ATOM 775 N N . PHE A 1 96 ? 2.648 1.632 3.545 1 98.94 96 PHE A N 1
ATOM 776 C CA . PHE A 1 96 ? 1.775 0.51 3.219 1 98.94 96 PHE A CA 1
ATOM 777 C C . PHE A 1 96 ? 0.663 0.371 4.25 1 98.94 96 PHE A C 1
ATOM 779 O O . PHE A 1 96 ? -0.475 0.049 3.904 1 98.94 96 PHE A O 1
ATOM 786 N N . PHE A 1 97 ? 0.94 0.64 5.574 1 98.94 97 PHE A N 1
ATOM 787 C CA . PHE A 1 97 ? -0.091 0.737 6.60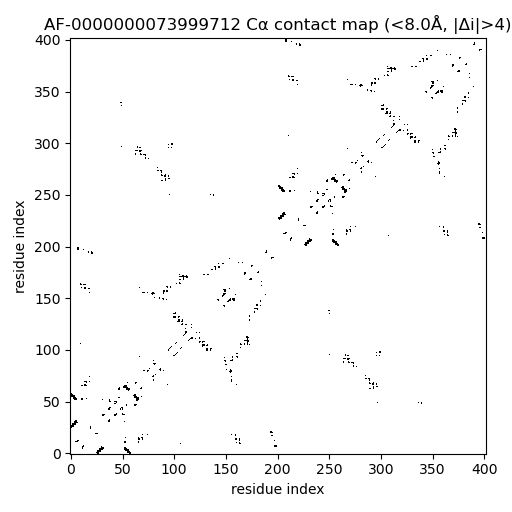2 1 98.94 97 PHE A CA 1
ATOM 788 C C . PHE A 1 97 ? -1.14 1.774 6.219 1 98.94 97 PHE A C 1
ATOM 790 O O . PHE A 1 97 ? -2.34 1.515 6.312 1 98.94 97 PHE A O 1
ATOM 797 N N . GLU A 1 98 ? -0.646 2.92 5.777 1 98.94 98 GLU A N 1
ATOM 798 C CA . GLU A 1 98 ? -1.535 4.004 5.367 1 98.94 98 GLU A CA 1
ATOM 799 C C . GLU A 1 98 ? -2.443 3.566 4.223 1 98.94 98 GLU A C 1
ATOM 801 O O . GLU A 1 98 ? -3.648 3.822 4.246 1 98.94 98 GLU A O 1
ATOM 806 N N . GLN A 1 99 ? -1.922 2.906 3.236 1 98.5 99 GLN A N 1
ATOM 807 C CA . GLN A 1 99 ? -2.674 2.57 2.031 1 98.5 99 GLN A CA 1
ATOM 808 C C . GLN A 1 99 ? -3.627 1.406 2.283 1 98.5 99 GLN A C 1
ATOM 810 O O . GLN A 1 99 ? -4.688 1.321 1.664 1 98.5 99 GLN A O 1
ATOM 815 N N . TYR A 1 100 ? -3.268 0.525 3.215 1 98.19 100 TYR A N 1
ATOM 816 C CA . TYR A 1 100 ? -4.059 -0.695 3.33 1 98.19 100 TYR A CA 1
ATOM 817 C C . TYR A 1 100 ? -4.945 -0.656 4.57 1 98.19 100 TYR A C 1
ATOM 819 O O . TYR A 1 100 ? -6.055 -1.192 4.562 1 98.19 100 TYR A O 1
ATOM 827 N N . SER A 1 101 ? -4.469 -0.033 5.684 1 98.5 101 SER A N 1
ATOM 828 C CA . SER A 1 101 ? -5.148 -0.127 6.969 1 98.5 101 SER A CA 1
ATOM 829 C C . SER A 1 101 ? -5.77 1.208 7.363 1 98.5 101 SER A C 1
ATOM 831 O O . SER A 1 101 ? -6.656 1.258 8.219 1 98.5 101 SER A O 1
ATOM 833 N N . HIS A 1 102 ? -5.375 2.287 6.766 1 98.88 102 HIS A N 1
ATOM 834 C CA . HIS A 1 102 ? -5.812 3.627 7.141 1 98.88 102 HIS A CA 1
ATOM 835 C C . HIS A 1 102 ? -6.754 4.215 6.098 1 98.88 102 HIS A C 1
ATOM 837 O O . HIS A 1 102 ? -7.922 4.48 6.387 1 98.88 102 HIS A O 1
ATOM 843 N N . GLU A 1 103 ? -6.328 4.332 4.832 1 98.69 103 GLU A N 1
ATOM 844 C CA . GLU A 1 103 ? -7.016 5.039 3.756 1 98.69 103 GLU A CA 1
ATOM 845 C C . GLU A 1 103 ? -8.352 4.379 3.426 1 98.69 103 GLU A C 1
ATOM 847 O O . GLU A 1 103 ? -9.375 5.055 3.322 1 98.69 103 GLU A O 1
ATOM 852 N N . PRO A 1 104 ? -8.445 2.992 3.375 1 98.44 104 PRO A N 1
ATOM 853 C CA . PRO A 1 104 ? -9.711 2.373 2.979 1 98.44 104 PRO A CA 1
ATOM 854 C C . PRO A 1 104 ? -10.828 2.617 3.992 1 98.44 104 PRO A C 1
ATOM 856 O O . PRO A 1 104 ? -12 2.338 3.709 1 98.44 104 PRO A O 1
ATOM 859 N N . TYR A 1 105 ? -10.484 3.139 5.152 1 98.75 105 TYR A N 1
ATOM 860 C CA . TYR A 1 105 ? -11.477 3.391 6.191 1 98.75 105 TYR A CA 1
ATOM 861 C C . TYR A 1 105 ? -11.734 4.883 6.352 1 98.75 105 TYR A C 1
ATOM 863 O O . TYR A 1 105 ? -12.836 5.363 6.086 1 98.75 105 TYR A O 1
ATOM 871 N N . ILE A 1 106 ? -10.688 5.602 6.59 1 98.81 106 ILE A N 1
ATOM 872 C CA . ILE A 1 106 ? -10.836 7.016 6.918 1 98.81 106 ILE A CA 1
ATOM 873 C C . ILE A 1 106 ? -11.148 7.809 5.652 1 98.81 106 ILE A C 1
ATOM 875 O O . ILE A 1 106 ? -12.078 8.617 5.633 1 98.81 106 ILE A O 1
ATOM 879 N N . ALA A 1 107 ? -10.414 7.574 4.594 1 98.69 107 ALA A N 1
ATOM 880 C CA . ALA A 1 107 ? -10.641 8.297 3.344 1 98.69 107 ALA A CA 1
ATOM 881 C C . ALA A 1 107 ? -12 7.949 2.748 1 98.69 107 ALA A C 1
ATOM 883 O O . ALA A 1 107 ? -12.688 8.812 2.203 1 98.69 107 ALA A O 1
ATOM 884 N N . VAL A 1 108 ? -12.383 6.637 2.811 1 98.56 108 VAL A N 1
ATOM 885 C CA . VAL A 1 108 ? -13.641 6.191 2.23 1 98.56 108 VAL A CA 1
ATOM 886 C C . VAL A 1 108 ? -14.812 6.77 3.027 1 98.56 108 VAL A C 1
ATOM 888 O O . VAL A 1 108 ? -15.797 7.234 2.451 1 98.56 108 VAL A O 1
ATOM 891 N N . ALA A 1 109 ? -14.68 6.738 4.379 1 98.81 109 ALA A N 1
ATOM 892 C CA . ALA A 1 109 ? -15.703 7.375 5.207 1 98.81 109 ALA A CA 1
ATOM 893 C C . ALA A 1 109 ? -15.844 8.852 4.867 1 98.81 109 ALA A C 1
ATOM 895 O O . ALA A 1 109 ? -16.953 9.367 4.75 1 98.81 109 ALA A O 1
ATOM 896 N N . ARG A 1 110 ? -14.719 9.531 4.711 1 98.75 110 ARG A N 1
ATOM 897 C CA . ARG A 1 110 ? -14.734 10.945 4.348 1 98.75 110 ARG A CA 1
ATOM 898 C C . ARG A 1 110 ? -15.43 11.156 3.006 1 98.75 110 ARG A C 1
ATOM 900 O O . ARG A 1 110 ? -16.219 12.086 2.85 1 98.75 110 ARG A O 1
ATOM 907 N N . TYR A 1 111 ? -15.172 10.352 1.997 1 98 111 TYR A N 1
ATOM 908 C CA . TYR A 1 111 ? -15.797 10.453 0.682 1 98 111 TYR A CA 1
ATOM 909 C C . TYR A 1 111 ? -17.312 10.352 0.788 1 98 111 TYR A C 1
ATOM 911 O O . TYR A 1 111 ? -18.031 11.164 0.215 1 98 111 TYR 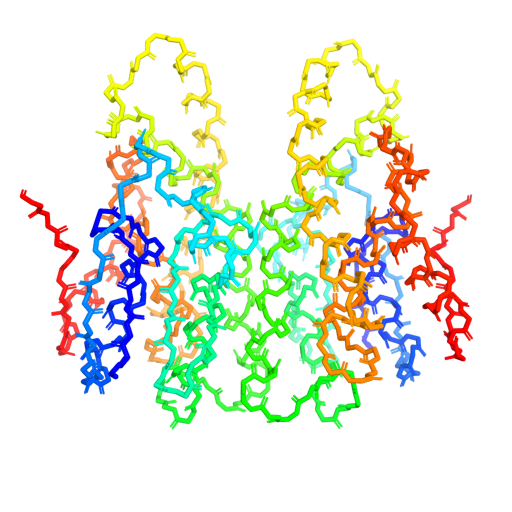A O 1
ATOM 919 N N . ILE A 1 112 ? -17.75 9.375 1.56 1 98.44 112 ILE A N 1
ATOM 920 C CA . ILE A 1 112 ? -19.188 9.102 1.675 1 98.44 112 ILE A CA 1
ATOM 921 C C . ILE A 1 112 ? -19.875 10.266 2.387 1 98.44 112 ILE A C 1
ATOM 923 O O . ILE A 1 112 ? -20.906 10.75 1.935 1 98.44 112 ILE A O 1
ATOM 927 N N . GLN A 1 113 ? -19.25 10.703 3.438 1 98.19 113 GLN A N 1
ATOM 928 C CA . GLN A 1 113 ? -19.891 11.75 4.23 1 98.19 113 GLN A CA 1
ATOM 929 C C . GLN A 1 113 ? -19.703 13.117 3.592 1 98.19 113 GLN A C 1
ATOM 931 O O . GLN A 1 113 ? -20.672 13.82 3.307 1 98.19 113 GLN A O 1
ATOM 936 N N . PHE A 1 114 ? -18.469 13.43 3.322 1 96.56 114 PHE A N 1
ATOM 937 C CA . PHE A 1 114 ? -18.125 14.797 2.932 1 96.56 114 PHE A CA 1
ATOM 938 C C . PHE A 1 114 ? -18.406 15.016 1.45 1 96.56 114 PHE A C 1
ATOM 940 O O . PHE A 1 114 ? -18.953 16.047 1.068 1 96.56 114 PHE A O 1
ATOM 947 N N . TYR A 1 115 ? -18.078 14.078 0.564 1 93.88 115 TYR A N 1
ATOM 948 C CA . TYR A 1 115 ? -18.203 14.281 -0.875 1 93.88 115 TYR A CA 1
ATOM 949 C C . TYR A 1 115 ? -19.625 13.953 -1.35 1 93.88 115 TYR A C 1
ATOM 951 O O . TYR A 1 115 ? -20.172 14.648 -2.211 1 93.88 115 TYR A O 1
ATOM 959 N N . LEU A 1 116 ? -20.219 12.938 -0.72 1 95.69 116 LEU A N 1
ATOM 960 C CA . LEU A 1 116 ? -21.5 12.477 -1.243 1 95.69 116 LEU A CA 1
ATOM 961 C C . LEU A 1 116 ? -22.641 12.984 -0.381 1 95.69 116 LEU A C 1
ATOM 963 O O . LEU A 1 116 ? -23.812 12.883 -0.776 1 95.69 116 LEU A O 1
ATOM 967 N N . GLY A 1 117 ? -22.328 13.43 0.82 1 97.25 117 GLY A N 1
ATOM 968 C CA . GLY A 1 117 ? -23.359 13.961 1.703 1 97.25 117 GLY A CA 1
ATOM 969 C C . GLY A 1 117 ? -24.094 12.883 2.475 1 97.25 117 GLY A C 1
ATOM 970 O O . GLY A 1 117 ? -25.281 13.008 2.746 1 97.25 117 GLY A O 1
ATOM 971 N N . LEU A 1 118 ? -23.516 11.719 2.631 1 97.44 118 LEU A N 1
ATOM 972 C CA . LEU A 1 118 ? -24 10.594 3.418 1 97.44 118 LEU A CA 1
ATOM 973 C C . LEU A 1 118 ? -25.375 10.133 2.918 1 97.44 118 LEU A C 1
ATOM 975 O O . LEU A 1 118 ? -26.328 10.047 3.695 1 97.44 118 LEU A O 1
ATOM 979 N N . PRO A 1 119 ? -25.438 9.781 1.725 1 98.06 119 PRO A N 1
ATOM 980 C CA . PRO A 1 119 ? -26.719 9.297 1.21 1 98.06 119 PRO A CA 1
ATOM 981 C C . PRO A 1 119 ? -27.172 8 1.884 1 98.06 119 PRO A C 1
ATOM 983 O O . PRO A 1 119 ? -26.328 7.211 2.334 1 98.06 119 PRO A O 1
ATOM 986 N N . GLU A 1 120 ? -28.391 7.684 1.866 1 97.88 120 GLU A N 1
ATOM 987 C CA . GLU A 1 120 ? -29 6.562 2.586 1 97.88 120 GLU A CA 1
ATOM 988 C C . GLU A 1 120 ? -28.406 5.23 2.121 1 97.88 120 GLU A C 1
ATOM 990 O O . GLU A 1 120 ? -28.156 4.344 2.934 1 97.88 120 GLU A O 1
ATOM 995 N N . ASN A 1 121 ? -28.188 5.137 0.932 1 97.12 121 ASN A N 1
ATOM 996 C CA . ASN A 1 121 ? -27.766 3.861 0.363 1 97.12 121 ASN A CA 1
ATOM 997 C C . ASN A 1 121 ? -26.297 3.584 0.645 1 97.12 121 ASN A C 1
ATOM 999 O O . ASN A 1 121 ? -25.781 2.518 0.297 1 97.12 121 ASN A O 1
ATOM 1003 N N . ARG A 1 122 ? -25.578 4.547 1.263 1 97.69 122 ARG A N 1
ATOM 1004 C CA . ARG A 1 122 ? -24.172 4.348 1.58 1 97.69 122 ARG A CA 1
ATOM 1005 C C . ARG A 1 122 ? -23.938 4.355 3.088 1 97.69 122 ARG A C 1
ATOM 1007 O O . ARG A 1 122 ? -22.797 4.23 3.549 1 97.69 122 ARG A O 1
ATOM 1014 N N . LYS A 1 123 ? -24.922 4.484 3.818 1 98 123 LYS A N 1
ATOM 1015 C CA . LYS A 1 123 ? -24.812 4.602 5.27 1 98 123 LYS A CA 1
ATOM 1016 C C . LYS A 1 123 ? -24.203 3.346 5.875 1 98 123 LYS A C 1
ATOM 1018 O O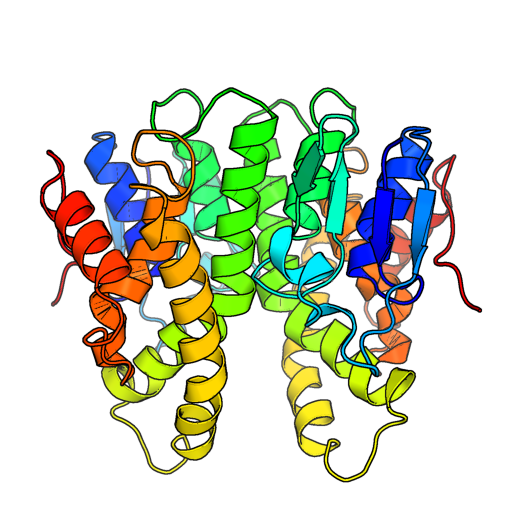 . LYS A 1 123 ? -23.375 3.432 6.789 1 98 123 LYS A O 1
ATOM 1023 N N . GLU A 1 124 ? -24.672 2.211 5.402 1 97.12 124 GLU A N 1
ATOM 1024 C CA . GLU A 1 124 ? -24.141 0.96 5.926 1 97.12 124 GLU A CA 1
ATOM 1025 C C . GLU A 1 124 ? -22.641 0.861 5.664 1 97.12 124 GLU A C 1
ATOM 1027 O O . GLU A 1 124 ? -21.875 0.468 6.551 1 97.12 124 GLU A O 1
ATOM 1032 N N . GLU A 1 125 ? -22.234 1.13 4.477 1 97.19 125 GLU A N 1
ATOM 1033 C CA . GLU A 1 125 ? -20.812 1.142 4.145 1 97.19 125 GLU A CA 1
ATOM 1034 C C . GLU A 1 125 ? -20.062 2.146 5.008 1 97.19 125 GLU A C 1
ATOM 1036 O O . GLU A 1 125 ? -19 1.831 5.547 1 97.19 125 GLU A O 1
ATOM 1041 N N . TYR A 1 126 ? -20.641 3.33 5.113 1 98.56 126 TYR A N 1
ATOM 1042 C CA . TYR A 1 126 ? -20.062 4.387 5.934 1 98.56 126 TYR A CA 1
ATOM 1043 C C . TYR A 1 126 ? -19.812 3.896 7.355 1 98.56 126 TYR A C 1
ATOM 1045 O O . TYR A 1 126 ? -18.719 4.031 7.883 1 98.56 126 TYR A O 1
ATOM 1053 N N . GLU A 1 127 ? -20.797 3.285 7.961 1 98.44 127 GLU A N 1
ATOM 1054 C CA . GLU A 1 127 ? -20.703 2.811 9.336 1 98.44 127 GLU A CA 1
ATOM 1055 C C . GLU A 1 127 ? -19.688 1.669 9.453 1 98.44 127 GLU A C 1
ATOM 1057 O O . GLU A 1 127 ? -18.984 1.552 10.469 1 98.44 127 GLU A O 1
ATOM 1062 N N . SER A 1 128 ? -19.578 0.895 8.406 1 97.81 128 SER A N 1
ATOM 1063 C CA . SER A 1 128 ? -18.688 -0.257 8.43 1 97.81 128 SER A CA 1
ATOM 1064 C C . SER A 1 128 ? -17.219 0.179 8.445 1 97.81 128 SER A C 1
ATOM 1066 O O . SER A 1 128 ? -16.328 -0.624 8.727 1 97.81 128 SER A O 1
ATOM 1068 N N . LYS A 1 129 ? -16.953 1.474 8.125 1 98.69 129 LYS A N 1
ATOM 1069 C CA . LYS A 1 129 ? -15.578 1.978 8.07 1 98.69 129 LYS A CA 1
ATOM 1070 C C . LYS A 1 129 ? -15.086 2.381 9.453 1 98.69 129 LYS A C 1
ATOM 1072 O O . LYS A 1 129 ? -13.883 2.557 9.664 1 98.69 129 LYS A O 1
ATOM 1077 N N . LYS A 1 130 ? -15.953 2.52 10.398 1 98.56 130 LYS A N 1
ATOM 1078 C CA . LYS A 1 130 ? -15.633 3.189 11.656 1 98.56 130 LYS A CA 1
ATOM 1079 C C . LYS A 1 130 ? -14.688 2.344 12.508 1 98.56 130 LYS A C 1
ATOM 1081 O O . LYS A 1 130 ? -13.719 2.857 13.055 1 98.56 130 LYS A O 1
ATOM 1086 N N . THR A 1 131 ? -14.953 1.056 12.594 1 98.25 131 THR A N 1
ATOM 1087 C CA . THR A 1 131 ? -14.117 0.188 13.422 1 98.25 131 THR A CA 1
ATOM 1088 C C . THR A 1 131 ? -12.688 0.15 12.898 1 98.25 131 THR A C 1
ATOM 1090 O O . THR A 1 131 ? -11.734 0.313 13.664 1 98.25 131 THR A O 1
ATOM 1093 N N . GLY A 1 132 ? -12.594 0.001 11.594 1 98.38 132 GLY A N 1
ATOM 1094 C CA . GLY A 1 132 ? -11.266 -0.033 11 1 98.38 132 GLY A CA 1
ATOM 1095 C C . GLY A 1 132 ? -10.531 1.289 11.102 1 98.38 132 GLY A C 1
ATOM 1096 O O . GLY A 1 132 ? -9.32 1.314 11.352 1 98.38 132 GLY A O 1
ATOM 1097 N N . GLY A 1 133 ? -11.25 2.365 10.898 1 98.81 133 GLY A N 1
ATOM 1098 C CA . GLY A 1 133 ? -10.641 3.678 11.047 1 98.81 133 GLY A CA 1
ATOM 1099 C C . GLY A 1 133 ? -10.133 3.947 12.453 1 98.81 133 GLY A C 1
ATOM 1100 O O . GLY A 1 133 ? -9.031 4.473 12.625 1 98.81 133 GLY A O 1
ATOM 1101 N N . ARG A 1 134 ? -10.883 3.553 13.445 1 98.69 134 ARG A N 1
ATOM 1102 C CA . ARG A 1 134 ? -10.477 3.74 14.836 1 98.69 134 ARG A CA 1
ATOM 1103 C C . ARG A 1 134 ? -9.258 2.883 15.172 1 98.69 134 ARG A C 1
ATOM 1105 O O . ARG A 1 134 ? -8.383 3.312 15.922 1 98.69 134 ARG A O 1
ATOM 1112 N N . LYS A 1 135 ? -9.227 1.673 14.633 1 98.56 135 LYS A N 1
ATOM 1113 C CA . LYS A 1 135 ? -8.062 0.821 14.828 1 98.56 135 LYS A CA 1
ATOM 1114 C C . LYS A 1 135 ? -6.805 1.47 14.258 1 98.56 135 LYS A C 1
ATOM 1116 O O . LYS A 1 135 ? -5.754 1.476 14.898 1 98.56 135 LYS A O 1
ATOM 1121 N N . ALA A 1 136 ? -6.934 2 13.07 1 98.81 136 ALA A N 1
ATOM 1122 C CA . ALA A 1 136 ? -5.793 2.66 12.438 1 98.81 136 ALA A CA 1
ATOM 1123 C C . ALA A 1 136 ? -5.316 3.85 13.266 1 98.81 136 ALA A C 1
ATOM 1125 O O . ALA A 1 136 ? -4.117 4.016 13.492 1 98.81 136 ALA A O 1
ATOM 1126 N N . LEU A 1 137 ? -6.242 4.66 13.734 1 98.94 137 LEU A N 1
ATOM 1127 C CA . LEU A 1 137 ? -5.902 5.816 14.555 1 98.94 137 LEU A CA 1
ATOM 1128 C C . LEU A 1 137 ? -5.25 5.387 15.859 1 98.94 137 LEU A C 1
ATOM 1130 O O . LEU A 1 137 ? -4.324 6.039 16.344 1 98.94 137 LEU A O 1
ATOM 1134 N N . ALA A 1 138 ? -5.684 4.309 16.391 1 98.81 138 ALA A N 1
ATOM 1135 C CA . ALA A 1 138 ? -5.105 3.801 17.641 1 98.81 138 ALA A CA 1
ATOM 1136 C C . ALA A 1 138 ? -3.654 3.371 17.422 1 98.81 138 ALA A C 1
ATOM 1138 O O . ALA A 1 138 ? -2.801 3.617 18.281 1 98.81 138 ALA A O 1
ATOM 1139 N N . VAL A 1 139 ? -3.398 2.709 16.328 1 98.81 139 VAL A N 1
ATOM 1140 C CA . VAL A 1 139 ? -2.035 2.314 15.992 1 98.81 139 VAL A CA 1
ATOM 1141 C C . VAL A 1 139 ? -1.147 3.553 15.891 1 98.81 139 VAL A C 1
ATOM 1143 O O . VAL A 1 139 ? -0.052 3.588 16.453 1 98.81 139 VAL A O 1
ATOM 1146 N N . MET A 1 140 ? -1.616 4.566 15.211 1 98.94 140 MET A N 1
ATOM 1147 C CA . MET A 1 140 ? -0.875 5.816 15.062 1 98.94 140 MET A CA 1
ATOM 1148 C C . MET A 1 140 ? -0.645 6.477 16.422 1 98.94 140 MET A C 1
ATOM 1150 O O . MET A 1 140 ? 0.463 6.926 16.719 1 98.94 140 MET A O 1
ATOM 1154 N N . GLU A 1 141 ? -1.716 6.527 17.188 1 98.88 141 GLU A N 1
ATOM 1155 C CA . GLU A 1 141 ? -1.652 7.168 18.5 1 98.88 141 GLU A CA 1
ATOM 1156 C C . GLU A 1 141 ? -0.609 6.496 19.391 1 98.88 141 GLU A C 1
ATOM 1158 O O . GLU A 1 141 ? 0.179 7.176 20.047 1 98.88 141 GLU A O 1
ATOM 1163 N N . SER A 1 142 ? -0.646 5.215 19.359 1 98.38 142 SER A N 1
ATOM 1164 C CA . SER A 1 142 ? 0.318 4.461 20.156 1 98.38 142 SER A CA 1
ATOM 1165 C C . SER A 1 142 ? 1.75 4.789 19.75 1 98.38 142 SER A C 1
ATOM 1167 O O . SER A 1 142 ? 2.607 5.02 20.594 1 98.38 142 SER A O 1
ATOM 1169 N N . HIS A 1 143 ? 2.041 4.84 18.484 1 98.62 143 HIS A N 1
ATOM 1170 C CA . HIS A 1 143 ? 3.375 5.156 18 1 98.62 143 HIS A CA 1
ATOM 1171 C C . HIS A 1 143 ? 3.764 6.59 18.328 1 98.62 143 HIS A C 1
ATOM 1173 O O . HIS A 1 143 ? 4.852 6.836 18.859 1 98.62 143 HIS A O 1
ATOM 1179 N N . LEU A 1 144 ? 2.873 7.508 18.094 1 98.81 144 LEU A N 1
ATOM 1180 C CA . LEU A 1 144 ? 3.156 8.93 18.203 1 98.81 144 LEU A CA 1
ATOM 1181 C C . LEU A 1 144 ? 3.201 9.367 19.672 1 98.81 144 LEU A C 1
ATOM 1183 O O . LEU A 1 144 ? 3.68 10.453 19.984 1 98.81 144 LEU A O 1
ATOM 1187 N N . SER A 1 145 ? 2.707 8.547 20.562 1 98.44 145 SER A N 1
ATOM 1188 C CA . SER A 1 145 ? 2.863 8.82 21.984 1 98.44 145 SER A CA 1
ATOM 1189 C C . SER A 1 145 ? 4.32 8.68 22.422 1 98.44 145 SER A C 1
ATOM 1191 O O . SER A 1 145 ? 4.711 9.188 23.469 1 98.44 145 SER A O 1
ATOM 1193 N N . LYS A 1 146 ? 5.078 8.055 21.594 1 97.94 146 LYS A N 1
ATOM 1194 C CA . LYS A 1 146 ? 6.469 7.766 21.938 1 97.94 146 LYS A CA 1
ATOM 1195 C C . LYS A 1 146 ? 7.434 8.516 21.031 1 97.94 146 LYS A C 1
ATOM 1197 O O . LYS A 1 146 ? 8.594 8.734 21.391 1 97.94 146 LYS A O 1
ATOM 1202 N N . TYR A 1 147 ? 6.977 8.906 19.875 1 98.56 147 TYR A N 1
ATOM 1203 C CA . TYR A 1 147 ? 7.84 9.508 18.859 1 98.56 147 TYR A CA 1
ATOM 1204 C C . TYR A 1 147 ? 7.199 10.758 18.266 1 98.56 147 TYR A C 1
ATOM 1206 O O . TYR A 1 147 ? 5.984 10.812 18.078 1 98.56 147 TYR A O 1
ATOM 1214 N N . ALA A 1 148 ? 8 11.719 17.844 1 98.56 148 ALA A N 1
ATOM 1215 C CA . ALA A 1 148 ? 7.504 12.977 17.281 1 98.56 148 ALA A CA 1
ATOM 1216 C C . ALA A 1 148 ? 7.031 12.781 15.852 1 98.56 148 ALA A C 1
ATOM 1218 O O . ALA A 1 148 ? 6.133 13.492 15.391 1 98.56 148 ALA A O 1
ATOM 1219 N N . TYR A 1 149 ? 7.707 11.852 15.172 1 98.81 149 TYR A N 1
ATOM 1220 C CA . TYR A 1 149 ? 7.395 11.516 13.789 1 98.81 149 TYR A CA 1
ATOM 1221 C C . TYR A 1 149 ? 7.336 10 13.602 1 98.81 149 TYR A C 1
ATOM 1223 O O . TYR A 1 149 ? 7.605 9.242 14.531 1 98.81 149 TYR A O 1
ATOM 1231 N N . PHE A 1 150 ? 6.922 9.547 12.469 1 98.88 150 PHE A N 1
ATOM 1232 C CA . PHE A 1 150 ? 6.738 8.117 12.258 1 98.88 150 PHE A CA 1
ATOM 1233 C C . PHE A 1 150 ? 8.078 7.422 12.07 1 98.88 150 PHE A C 1
ATOM 1235 O O . PHE A 1 150 ? 8.242 6.262 12.453 1 98.88 150 PHE A O 1
ATOM 1242 N N . VAL A 1 151 ? 9.023 8.117 11.398 1 98.75 151 VAL A N 1
ATOM 1243 C CA . VAL A 1 151 ? 10.352 7.543 11.211 1 98.75 151 VAL A CA 1
ATOM 1244 C C . VAL A 1 151 ? 11.414 8.602 11.484 1 98.75 151 VAL A C 1
ATOM 1246 O O . VAL A 1 151 ? 11.375 9.695 10.906 1 98.75 151 VAL A O 1
ATOM 1249 N N . GLY A 1 152 ? 12.328 8.328 12.297 1 96.5 152 GLY A N 1
ATOM 1250 C CA . GLY A 1 152 ? 13.438 9.227 12.562 1 96.5 152 GLY A CA 1
ATOM 1251 C C . GLY A 1 152 ? 13.047 10.43 13.398 1 96.5 152 GLY A C 1
ATOM 1252 O O . GLY A 1 152 ? 12.07 10.375 14.148 1 96.5 152 GLY A O 1
ATOM 1253 N N . LYS A 1 153 ? 13.906 11.445 13.32 1 95.81 153 LYS A N 1
ATOM 1254 C CA . LYS A 1 153 ? 13.758 12.602 14.211 1 95.81 153 LYS A CA 1
ATOM 1255 C C . LYS A 1 153 ? 13.172 13.797 13.461 1 95.81 153 LYS A C 1
ATOM 1257 O O . LYS A 1 153 ? 13.062 14.891 14.031 1 95.81 153 LYS A O 1
ATOM 1262 N N . GLN A 1 154 ? 12.867 13.633 12.227 1 96.44 154 GLN A N 1
ATOM 1263 C CA . GLN A 1 154 ? 12.273 14.688 11.406 1 96.44 154 GLN A CA 1
ATOM 1264 C C . GLN A 1 154 ? 11.18 14.133 10.5 1 96.44 154 GLN A C 1
ATOM 1266 O O . GLN A 1 154 ? 11.07 12.914 10.32 1 96.44 154 GLN A O 1
ATOM 1271 N N . MET A 1 155 ? 10.406 15.055 9.922 1 98.31 155 MET A N 1
ATOM 1272 C CA . MET A 1 155 ? 9.32 14.68 9.016 1 98.31 155 MET A CA 1
ATOM 1273 C C . MET A 1 155 ? 9.859 13.953 7.793 1 98.31 155 MET A C 1
ATOM 1275 O O . MET A 1 155 ? 10.828 14.391 7.18 1 98.31 155 MET A O 1
ATOM 1279 N N . SER A 1 156 ? 9.32 12.836 7.496 1 98.81 156 SER A N 1
ATOM 1280 C CA . SER A 1 156 ? 9.586 12.117 6.258 1 98.81 156 SER A CA 1
ATOM 1281 C C . SER A 1 156 ? 8.32 11.969 5.418 1 98.81 156 SER A C 1
ATOM 1283 O O . SER A 1 156 ? 7.254 12.445 5.809 1 98.81 156 SER A O 1
ATOM 1285 N N . ILE A 1 157 ? 8.391 11.336 4.301 1 98.94 157 ILE A N 1
ATOM 1286 C CA . ILE A 1 157 ? 7.227 11.125 3.449 1 98.94 157 ILE A CA 1
ATOM 1287 C C . ILE A 1 157 ? 6.277 10.125 4.117 1 98.94 157 ILE A C 1
ATOM 1289 O O . ILE A 1 157 ? 5.117 10.008 3.717 1 98.94 157 ILE A O 1
ATOM 1293 N N . ALA A 1 158 ? 6.672 9.375 5.16 1 98.94 158 ALA A N 1
ATOM 1294 C CA . ALA A 1 158 ? 5.719 8.617 5.965 1 98.94 158 ALA A CA 1
ATOM 1295 C C . ALA A 1 158 ? 4.723 9.547 6.656 1 98.94 158 ALA A C 1
ATOM 1297 O O . ALA A 1 158 ? 3.521 9.266 6.684 1 98.94 158 ALA A O 1
ATOM 1298 N N . ASP A 1 159 ? 5.234 10.625 7.199 1 98.94 159 ASP A N 1
ATOM 1299 C CA . ASP A 1 159 ? 4.383 11.602 7.863 1 98.94 159 ASP A CA 1
ATOM 1300 C C . ASP A 1 159 ? 3.436 12.273 6.867 1 98.94 159 ASP A C 1
ATOM 1302 O O . ASP A 1 159 ? 2.242 12.422 7.145 1 98.94 159 ASP A O 1
ATOM 1306 N N . ILE A 1 160 ? 3.977 12.648 5.727 1 98.94 160 ILE A N 1
ATOM 1307 C CA . ILE A 1 160 ? 3.162 13.289 4.699 1 98.94 160 ILE A CA 1
ATOM 1308 C C . ILE A 1 160 ? 2.023 12.359 4.289 1 98.94 160 ILE A C 1
ATOM 1310 O O . ILE A 1 160 ? 0.87 12.781 4.188 1 98.94 160 ILE A O 1
ATOM 1314 N N . SER A 1 161 ? 2.322 11.102 4.062 1 98.94 161 SER A N 1
ATOM 1315 C CA . SER A 1 161 ? 1.355 10.102 3.621 1 98.94 161 SER A CA 1
ATOM 1316 C C . SER A 1 161 ? 0.23 9.93 4.637 1 98.94 161 SER A C 1
ATOM 1318 O O . SER A 1 161 ? -0.945 9.883 4.266 1 98.94 161 SER A O 1
ATOM 1320 N N . LEU A 1 162 ? 0.571 9.875 5.895 1 98.94 162 LEU A N 1
ATOM 1321 C CA . LEU A 1 162 ? -0.427 9.625 6.93 1 98.94 162 LEU A CA 1
ATOM 1322 C C . LEU A 1 162 ? -1.161 10.906 7.301 1 98.94 162 LEU A C 1
ATOM 1324 O O . LEU A 1 162 ? -2.307 10.859 7.758 1 98.94 162 LEU A O 1
ATOM 1328 N N . TYR A 1 163 ? -0.57 12.047 7.102 1 98.94 163 TYR A N 1
ATOM 1329 C CA . TYR A 1 163 ? -1.166 13.336 7.434 1 98.94 163 TYR A CA 1
ATOM 1330 C C . TYR A 1 163 ? -2.367 13.625 6.547 1 98.94 163 TYR A C 1
ATOM 1332 O O . TYR A 1 163 ? -3.383 14.148 7.016 1 98.94 163 TYR A O 1
ATOM 1340 N N . ALA A 1 164 ? -2.361 13.266 5.309 1 98.75 164 ALA A N 1
ATOM 1341 C CA . ALA A 1 164 ? -3.24 13.719 4.234 1 98.75 164 ALA A CA 1
ATOM 1342 C C . ALA A 1 164 ? -4.703 13.461 4.578 1 98.75 164 ALA A C 1
ATOM 1344 O O . ALA A 1 164 ? -5.566 14.305 4.332 1 98.75 164 ALA A O 1
ATOM 1345 N N . TYR A 1 165 ? -4.941 12.289 5.156 1 98.81 165 TYR A N 1
ATOM 1346 C CA . TYR A 1 165 ? -6.336 12 5.465 1 98.81 165 TYR A CA 1
ATOM 1347 C C . TYR A 1 165 ? -6.586 12.062 6.965 1 98.81 165 TYR A C 1
ATOM 1349 O O . TYR A 1 165 ? -7.738 12.109 7.41 1 98.81 165 TYR A O 1
ATOM 1357 N N . THR A 1 166 ? -5.496 12.031 7.793 1 98.94 166 THR A N 1
ATOM 1358 C CA . THR A 1 166 ? -5.688 12.094 9.242 1 98.94 166 THR A CA 1
ATOM 1359 C C . THR A 1 166 ? -6.141 13.492 9.664 1 98.94 166 THR A C 1
ATOM 1361 O O . THR A 1 166 ? -7.039 13.633 10.5 1 98.94 166 THR A O 1
ATOM 1364 N N . HIS A 1 167 ? -5.555 14.516 9.078 1 98.69 167 HIS A N 1
ATOM 1365 C CA . HIS A 1 167 ? -5.828 15.883 9.516 1 98.69 167 HIS A CA 1
ATOM 1366 C C . HIS A 1 167 ? -7.258 16.297 9.188 1 98.69 167 HIS A C 1
ATOM 1368 O O . HIS A 1 167 ? -7.766 17.281 9.727 1 98.69 167 HIS A O 1
ATOM 1374 N N . VAL A 1 168 ? -7.953 15.562 8.281 1 98.5 168 VAL A N 1
ATOM 1375 C CA . VAL A 1 168 ? -9.344 15.852 7.941 1 98.5 168 VAL A CA 1
ATOM 1376 C C . VAL A 1 168 ? -10.227 14.672 8.336 1 98.5 168 VAL A C 1
ATOM 1378 O O . VAL A 1 168 ? -11.281 14.453 7.75 1 98.5 168 VAL A O 1
ATOM 1381 N N . ALA A 1 169 ? -9.766 13.82 9.258 1 98.81 169 ALA A N 1
ATOM 1382 C CA . ALA A 1 169 ? -10.484 12.617 9.672 1 98.81 169 ALA A CA 1
ATOM 1383 C C . ALA A 1 169 ? -11.898 12.961 10.148 1 98.81 169 ALA A C 1
ATOM 1385 O O . ALA A 1 169 ? -12.82 12.164 9.984 1 98.81 169 ALA A O 1
ATOM 1386 N N . GLU A 1 170 ? -12.125 14.133 10.703 1 98.38 170 GLU A N 1
ATOM 1387 C CA . GLU A 1 170 ? -13.422 14.555 11.219 1 98.38 170 GLU A CA 1
ATOM 1388 C C . GLU A 1 170 ? -14.453 14.672 10.102 1 98.38 170 GLU A C 1
ATOM 1390 O O . GLU A 1 170 ? -15.648 14.461 10.32 1 98.38 170 GLU A O 1
ATOM 1395 N N . GLU A 1 171 ? -13.969 14.938 8.914 1 98.31 171 GLU A N 1
ATOM 1396 C CA . GLU A 1 171 ? -14.859 15.023 7.766 1 98.31 171 GLU A CA 1
ATOM 1397 C C . GLU A 1 171 ? -15.43 13.648 7.414 1 98.31 171 GLU A C 1
ATOM 1399 O O . GLU A 1 171 ? -16.406 13.555 6.672 1 98.31 171 GLU A O 1
ATOM 1404 N N . GLY A 1 172 ? -14.805 12.594 7.934 1 98.44 172 GLY A N 1
ATOM 1405 C CA . GLY A 1 172 ? -15.32 11.242 7.793 1 98.44 172 GLY A CA 1
ATOM 1406 C C . GLY A 1 172 ? -15.953 10.711 9.062 1 98.44 172 GLY A C 1
ATOM 1407 O O . GLY A 1 172 ? -16.188 9.508 9.188 1 98.44 172 GLY A O 1
ATOM 1408 N N . GLY A 1 173 ? -16.078 11.617 10.039 1 98.5 173 GLY A N 1
ATOM 1409 C CA . GLY A 1 173 ? -16.766 11.234 11.258 1 98.5 173 GLY A CA 1
ATOM 1410 C C . GLY A 1 173 ? -15.844 10.664 12.32 1 98.5 173 GLY A C 1
ATOM 1411 O O . GLY A 1 173 ? -16.297 10.031 13.273 1 98.5 173 GLY A O 1
ATOM 1412 N N . PHE A 1 174 ? -14.586 10.844 12.219 1 98.75 174 PHE A N 1
ATOM 1413 C CA . PHE A 1 174 ? -13.625 10.406 13.219 1 98.75 174 PHE A CA 1
ATOM 1414 C C . PHE A 1 174 ? -13.164 11.578 14.078 1 98.75 174 PHE A C 1
ATOM 1416 O O . PHE A 1 174 ? -12.375 12.414 13.625 1 98.75 174 PHE A O 1
ATOM 1423 N N . SER A 1 175 ? -13.617 11.664 15.281 1 98.38 175 SER A N 1
ATOM 1424 C CA . SER A 1 175 ? -13.117 12.672 16.203 1 98.38 175 SER A CA 1
ATOM 1425 C C . SER A 1 175 ? -11.695 12.344 16.656 1 98.38 175 SER A C 1
ATOM 1427 O O . SER A 1 175 ? -11.398 11.203 17 1 98.38 175 SER A O 1
ATOM 1429 N N . LEU A 1 176 ? -10.859 13.32 16.672 1 98.56 176 LEU A N 1
ATOM 1430 C CA . LEU A 1 176 ? -9.492 13.117 17.125 1 98.56 176 LEU A CA 1
ATOM 1431 C C . LEU A 1 176 ? -9.328 13.531 18.578 1 98.56 176 LEU A C 1
ATOM 1433 O O . LEU A 1 176 ? -8.219 13.547 19.109 1 98.56 176 LEU A O 1
ATOM 1437 N N . ALA A 1 177 ? -10.367 13.82 19.234 1 98.25 177 ALA A N 1
ATOM 1438 C CA . ALA A 1 177 ? -10.336 14.297 20.625 1 98.25 177 ALA A CA 1
ATOM 1439 C C . ALA A 1 177 ? -9.641 13.289 21.531 1 98.25 177 ALA A C 1
ATOM 1441 O O . ALA A 1 177 ? -8.945 13.68 22.469 1 98.25 177 ALA A O 1
ATOM 1442 N N . GLU A 1 178 ? -9.766 12.031 21.266 1 97.19 178 GLU A N 1
ATOM 1443 C CA . GLU A 1 178 ? -9.211 10.977 22.125 1 97.19 178 GLU A CA 1
ATOM 1444 C C . GLU A 1 178 ? -7.812 10.578 21.656 1 97.19 178 GLU A C 1
ATOM 1446 O O . GLU A 1 178 ? -7.27 9.562 22.094 1 97.19 178 GLU A O 1
ATOM 1451 N N . TYR A 1 179 ? -7.285 11.336 20.766 1 98.75 179 TYR A N 1
ATOM 1452 C CA . TYR A 1 179 ? -5.973 11.031 20.219 1 98.75 179 TYR A CA 1
ATOM 1453 C C . TYR A 1 179 ? -5.031 12.227 20.359 1 98.75 179 TYR A C 1
ATOM 1455 O O . TYR A 1 179 ? -4.621 12.82 19.359 1 98.75 179 TYR A O 1
ATOM 1463 N N . PRO A 1 180 ? -4.574 12.516 21.562 1 98.81 180 PRO A N 1
ATOM 1464 C CA . PRO A 1 180 ? -3.783 13.727 21.797 1 98.81 180 PRO A CA 1
ATOM 1465 C C . PRO A 1 180 ? -2.422 13.68 21.109 1 98.81 180 PRO A C 1
ATOM 1467 O O . PRO A 1 180 ? -1.903 14.719 20.703 1 98.81 180 PRO A O 1
ATOM 1470 N N . ALA A 1 181 ? -1.794 12.516 21.031 1 98.88 181 ALA A N 1
ATOM 1471 C CA . ALA A 1 181 ? -0.5 12.422 20.359 1 98.88 181 ALA A CA 1
ATOM 1472 C C . ALA A 1 181 ? -0.633 12.727 18.875 1 98.88 181 ALA A C 1
ATOM 1474 O O . ALA A 1 181 ? 0.231 13.383 18.281 1 98.88 181 ALA A O 1
ATOM 1475 N N . ILE A 1 182 ? -1.717 12.25 18.266 1 98.94 182 ILE A N 1
ATOM 1476 C CA . ILE A 1 182 ? -1.982 12.555 16.859 1 98.94 182 ILE A CA 1
ATOM 1477 C C . ILE A 1 182 ? -2.201 14.062 16.703 1 98.94 182 ILE A C 1
ATOM 1479 O O . ILE A 1 182 ? -1.69 14.664 15.75 1 98.94 182 ILE A O 1
ATOM 1483 N N . GLN A 1 183 ? -2.941 14.648 17.625 1 98.88 183 GLN A N 1
ATOM 1484 C CA . GLN A 1 183 ? -3.189 16.078 17.547 1 98.88 183 GLN A CA 1
ATOM 1485 C C . GLN A 1 183 ? -1.885 16.875 17.625 1 98.88 183 GLN A C 1
ATOM 1487 O O . GLN A 1 183 ? -1.681 17.828 16.859 1 98.88 183 GLN A O 1
ATOM 1492 N N . ALA A 1 184 ? -1.047 16.5 18.531 1 98.88 184 ALA A N 1
ATOM 1493 C CA . ALA A 1 184 ? 0.247 17.156 18.672 1 98.88 184 ALA A CA 1
ATOM 1494 C C . ALA A 1 184 ? 1.079 17.016 17.406 1 98.88 184 ALA A C 1
ATOM 1496 O O . ALA A 1 184 ? 1.736 17.953 16.969 1 98.88 184 ALA A O 1
ATOM 1497 N N . TRP A 1 185 ? 1.072 15.82 16.844 1 98.88 185 TRP A N 1
ATOM 1498 C CA . TRP A 1 185 ? 1.769 15.516 15.602 1 98.88 185 TRP A CA 1
ATOM 1499 C C . TRP A 1 185 ? 1.234 16.375 14.453 1 98.88 185 TRP A C 1
ATOM 1501 O O . TRP A 1 185 ? 2.01 16.938 13.68 1 98.88 185 TRP A O 1
ATOM 1511 N N . ILE A 1 186 ? -0.089 16.516 14.336 1 98.88 186 ILE A N 1
ATOM 1512 C CA . ILE A 1 186 ? -0.712 17.359 13.312 1 98.88 186 ILE A CA 1
ATOM 1513 C C . ILE A 1 186 ? -0.247 18.797 13.477 1 98.88 186 ILE A C 1
ATOM 1515 O O . ILE A 1 186 ? 0.149 19.438 12.5 1 98.88 186 ILE A O 1
ATOM 1519 N N . LYS A 1 187 ? -0.251 19.281 14.664 1 98.62 187 LYS A N 1
ATOM 1520 C CA . LYS A 1 187 ? 0.178 20.656 14.93 1 98.62 187 LYS A CA 1
ATOM 1521 C C . LYS A 1 187 ? 1.637 20.859 14.539 1 98.62 187 LYS A C 1
ATOM 1523 O O . LYS A 1 187 ? 1.993 21.891 13.984 1 98.62 187 LYS A O 1
ATOM 1528 N N . ARG A 1 188 ? 2.465 19.906 14.828 1 98.5 188 ARG A N 1
ATOM 1529 C CA . ARG A 1 188 ? 3.875 19.969 14.453 1 98.5 188 ARG A CA 1
ATOM 1530 C C . ARG A 1 188 ? 4.039 20.109 12.945 1 98.5 188 ARG A C 1
ATOM 1532 O O . ARG A 1 188 ? 4.844 20.906 12.469 1 98.5 188 ARG A O 1
ATOM 1539 N N . ILE A 1 189 ? 3.268 19.344 12.203 1 98.5 189 ILE A N 1
ATOM 1540 C CA . ILE A 1 189 ? 3.346 19.391 10.75 1 98.5 189 ILE A CA 1
ATOM 1541 C C . ILE A 1 189 ? 2.844 20.734 10.25 1 98.5 189 ILE A C 1
ATOM 1543 O O . ILE A 1 189 ? 3.486 21.375 9.414 1 98.5 189 ILE A O 1
ATOM 1547 N N . GLU A 1 190 ? 1.77 21.266 10.828 1 98.25 190 GLU A N 1
ATOM 1548 C CA . GLU A 1 190 ? 1.151 22.516 10.398 1 98.25 190 GLU A CA 1
ATOM 1549 C C . GLU A 1 190 ? 2.066 23.703 10.672 1 98.25 190 GLU A C 1
ATOM 1551 O O . GLU A 1 190 ? 1.954 24.734 10.016 1 98.25 190 GLU A O 1
ATOM 1556 N N . THR A 1 191 ? 2.994 23.531 11.562 1 97.5 191 THR A N 1
ATOM 1557 C CA . THR A 1 191 ? 3.859 24.641 11.938 1 97.5 191 THR A CA 1
ATOM 1558 C C . THR A 1 191 ? 5.219 24.531 11.258 1 97.5 191 THR A C 1
ATOM 1560 O O . THR A 1 191 ? 6.098 25.359 11.461 1 97.5 191 THR A O 1
ATOM 1563 N N . THR A 1 192 ? 5.422 23.5 10.523 1 96.75 192 THR A N 1
ATOM 1564 C CA . THR A 1 192 ? 6.66 23.344 9.773 1 96.75 192 THR A CA 1
ATOM 1565 C C . THR A 1 192 ? 6.785 24.422 8.695 1 96.75 192 THR A C 1
ATOM 1567 O O . THR A 1 192 ? 5.832 24.688 7.957 1 96.75 192 THR A O 1
ATOM 1570 N N . PRO A 1 193 ? 7.973 25.078 8.578 1 95.81 193 PRO A N 1
ATOM 1571 C CA . PRO A 1 193 ? 8.148 26.062 7.504 1 95.81 193 PRO A CA 1
ATOM 1572 C C . PRO A 1 193 ? 7.863 25.484 6.121 1 95.81 193 PRO A C 1
ATOM 1574 O O . PRO A 1 193 ? 8.352 24.406 5.789 1 95.81 193 PRO A O 1
ATOM 1577 N N . GLY A 1 194 ? 7.027 26.141 5.371 1 95.06 194 GLY A N 1
ATOM 1578 C CA . GLY A 1 194 ? 6.695 25.703 4.027 1 95.06 194 GLY A CA 1
ATOM 1579 C C . GLY A 1 194 ? 5.398 24.922 3.961 1 95.06 194 GLY A C 1
ATOM 1580 O O . GLY A 1 194 ? 4.934 24.562 2.875 1 95.06 194 GLY A O 1
ATOM 1581 N N . TYR A 1 195 ? 4.832 24.75 5.117 1 97.5 195 TYR A N 1
ATOM 1582 C CA . TYR A 1 195 ? 3.555 24.047 5.172 1 97.5 195 TYR A CA 1
ATOM 1583 C C . TYR A 1 195 ? 2.49 24.781 4.363 1 97.5 195 TYR A C 1
ATOM 1585 O O . TYR A 1 195 ? 2.418 26 4.395 1 97.5 195 TYR A O 1
ATOM 1593 N N . THR A 1 196 ? 1.705 24.016 3.602 1 96.5 196 THR A N 1
ATOM 1594 C CA . THR A 1 196 ? 0.549 24.531 2.871 1 96.5 196 THR A CA 1
ATOM 1595 C C . THR A 1 196 ? -0.696 23.703 3.188 1 96.5 196 THR A C 1
ATOM 1597 O O . THR A 1 196 ? -0.656 22.469 3.156 1 96.5 196 THR A O 1
ATOM 1600 N N . LYS A 1 197 ? -1.707 24.359 3.424 1 96.81 197 LYS A N 1
ATOM 1601 C CA . LYS A 1 197 ? -2.971 23.688 3.713 1 96.81 197 LYS A CA 1
ATOM 1602 C C . LYS A 1 197 ? -3.57 23.078 2.449 1 96.81 197 LYS A C 1
ATOM 1604 O O . LYS A 1 197 ? -3.318 23.562 1.342 1 96.81 197 LYS A O 1
ATOM 1609 N N . MET A 1 198 ? -4.348 22.031 2.689 1 96.75 198 MET A N 1
ATOM 1610 C CA . MET A 1 198 ? -5.121 21.469 1.585 1 96.75 198 MET A CA 1
ATOM 1611 C C . MET A 1 198 ? -6.023 22.531 0.958 1 96.75 198 MET A C 1
ATOM 1613 O O . MET A 1 198 ? -6.77 23.203 1.663 1 96.75 198 MET A O 1
ATOM 1617 N N . GLN A 1 199 ? -5.922 22.672 -0.3 1 90.56 199 GLN A N 1
ATOM 1618 C CA . GLN A 1 199 ? -6.707 23.688 -1.003 1 90.56 199 GLN A CA 1
ATOM 1619 C C . GLN A 1 199 ? -8.18 23.281 -1.084 1 90.56 199 GLN A C 1
ATOM 1621 O O . GLN A 1 199 ? -8.492 22.109 -1.352 1 90.56 199 GLN A O 1
ATOM 1626 N N . ARG A 1 200 ? -9.062 24.234 -0.66 1 86.94 200 ARG A N 1
ATOM 1627 C CA . ARG A 1 200 ? -10.5 24 -0.697 1 86.94 200 ARG A CA 1
ATOM 1628 C C . ARG A 1 200 ? -11.188 24.984 -1.628 1 86.94 200 ARG A C 1
ATOM 1630 O O . ARG A 1 200 ? -10.75 26.125 -1.76 1 86.94 200 ARG A O 1
ATOM 1637 N N . ASN A 1 201 ? -11.836 24.562 -2.812 1 62.28 201 ASN A N 1
ATOM 1638 C CA . ASN A 1 201 ? -12.539 25.5 -3.688 1 62.28 201 ASN A CA 1
ATOM 1639 C C . ASN A 1 201 ? -13.383 26.484 -2.889 1 62.28 201 ASN A C 1
ATOM 1641 O O . ASN A 1 201 ? -13.875 26.156 -1.81 1 62.28 201 ASN A O 1
ATOM 1645 N N . MET B 1 1 ? 18.812 -15.125 15.312 1 91.62 1 MET B N 1
ATOM 1646 C CA . MET B 1 1 ? 18.531 -15.594 13.961 1 91.62 1 MET B CA 1
ATOM 1647 C C . MET B 1 1 ? 17.312 -14.875 13.391 1 91.62 1 MET B C 1
ATOM 1649 O O . MET B 1 1 ? 16.391 -14.5 14.141 1 91.62 1 MET B O 1
ATOM 1653 N N . LEU B 1 2 ? 17.328 -14.609 12.086 1 98.12 2 LEU B N 1
ATOM 1654 C CA . LEU B 1 2 ? 16.219 -13.977 11.391 1 98.12 2 LEU B CA 1
ATOM 1655 C C . LEU B 1 2 ? 14.953 -14.828 11.508 1 98.12 2 LEU B C 1
ATOM 1657 O O . LEU B 1 2 ? 14.992 -16.031 11.273 1 98.12 2 LEU B O 1
ATOM 1661 N N . GLU B 1 3 ? 13.805 -14.18 11.992 1 98.81 3 GLU B N 1
ATOM 1662 C CA . GLU B 1 3 ? 12.539 -14.898 12.117 1 98.81 3 GLU B CA 1
ATOM 1663 C C . GLU B 1 3 ? 11.477 -14.305 11.203 1 98.81 3 GLU B C 1
ATOM 1665 O O . GLU B 1 3 ? 11.375 -13.086 11.07 1 98.81 3 GLU B O 1
ATOM 1670 N N . LEU B 1 4 ? 10.766 -15.18 10.562 1 98.75 4 LEU B N 1
ATOM 1671 C CA . LEU B 1 4 ? 9.57 -14.812 9.82 1 98.75 4 LEU B CA 1
ATOM 1672 C C . LEU B 1 4 ? 8.32 -15.383 10.484 1 98.75 4 LEU B C 1
ATOM 1674 O O . LEU B 1 4 ? 8.117 -16.594 10.5 1 98.75 4 LEU B O 1
ATOM 1678 N N . TRP B 1 5 ? 7.504 -14.523 11.094 1 98.81 5 TRP B N 1
ATOM 1679 C CA . TRP B 1 5 ? 6.23 -14.898 11.695 1 98.81 5 TRP B CA 1
ATOM 1680 C C . TRP B 1 5 ? 5.102 -14.828 10.672 1 98.81 5 TRP B C 1
ATOM 1682 O O . TRP B 1 5 ? 4.883 -13.789 10.047 1 98.81 5 TRP B O 1
ATOM 1692 N N . GLY B 1 6 ? 4.492 -15.938 10.461 1 98.12 6 GLY B N 1
ATOM 1693 C CA . GLY B 1 6 ? 3.465 -15.891 9.438 1 98.12 6 GLY B CA 1
ATOM 1694 C C . GLY B 1 6 ? 2.727 -17.203 9.266 1 98.12 6 GLY B C 1
ATOM 1695 O O . GLY B 1 6 ? 2.727 -18.047 10.172 1 98.12 6 GLY B O 1
ATOM 1696 N N . ASP B 1 7 ? 1.948 -17.281 8.25 1 97.5 7 ASP B N 1
ATOM 1697 C CA . ASP B 1 7 ? 1.18 -18.422 7.773 1 97.5 7 ASP B CA 1
ATOM 1698 C C . ASP B 1 7 ? 1.583 -18.797 6.348 1 97.5 7 ASP B C 1
ATOM 1700 O O . ASP B 1 7 ? 1.606 -17.938 5.461 1 97.5 7 ASP B O 1
ATOM 1704 N N . HIS B 1 8 ? 1.851 -20.078 6.125 1 96.31 8 HIS B N 1
ATOM 1705 C CA . HIS B 1 8 ? 2.385 -20.516 4.844 1 96.31 8 HIS B CA 1
ATOM 1706 C C . HIS B 1 8 ? 1.357 -20.344 3.729 1 96.31 8 HIS B C 1
ATOM 1708 O O . HIS B 1 8 ? 1.717 -20.297 2.551 1 96.31 8 HIS B O 1
ATOM 1714 N N . LEU B 1 9 ? 0.09 -20.219 4.105 1 95.81 9 LEU B N 1
ATOM 1715 C CA . LEU B 1 9 ? -0.943 -20.078 3.086 1 95.81 9 LEU B CA 1
ATOM 1716 C C . LEU B 1 9 ? -1.2 -18.609 2.762 1 95.81 9 LEU B C 1
ATOM 1718 O O . LEU B 1 9 ? -1.938 -18.297 1.824 1 95.81 9 LEU B O 1
ATOM 1722 N N . SER B 1 10 ? -0.629 -17.734 3.539 1 97.56 10 SER B N 1
ATOM 1723 C CA . SER B 1 10 ? -0.788 -16.312 3.303 1 97.56 10 SER B CA 1
ATOM 1724 C C . SER B 1 10 ? 0.08 -15.844 2.139 1 97.56 10 SER B C 1
ATOM 1726 O O . SER B 1 10 ? 1.305 -15.977 2.176 1 97.56 10 SER B O 1
ATOM 1728 N N . GLY B 1 11 ? -0.551 -15.289 1.158 1 98.31 11 GLY B N 1
ATOM 1729 C CA . GLY B 1 11 ? 0.198 -14.742 0.04 1 98.31 11 GLY B CA 1
ATOM 1730 C C . GLY B 1 11 ? 1.2 -13.68 0.458 1 98.31 11 GLY B C 1
ATOM 1731 O O . GLY B 1 11 ? 2.283 -13.578 -0.122 1 98.31 11 GLY B O 1
ATOM 1732 N N . ASN B 1 12 ? 0.839 -12.891 1.463 1 98.69 12 ASN B N 1
ATOM 1733 C CA . ASN B 1 12 ? 1.748 -11.852 1.942 1 98.69 12 ASN B CA 1
ATOM 1734 C C . ASN B 1 12 ? 2.969 -12.453 2.633 1 98.69 12 ASN B C 1
ATOM 1736 O O . ASN B 1 12 ? 4.07 -11.906 2.541 1 98.69 12 ASN B O 1
ATOM 1740 N N . CYS B 1 13 ? 2.816 -13.539 3.34 1 98.69 13 CYS B N 1
ATOM 1741 C CA . CYS B 1 13 ? 3.953 -14.25 3.918 1 98.69 13 CYS B CA 1
ATOM 1742 C C . CYS B 1 13 ? 4.773 -14.938 2.834 1 98.69 13 CYS B C 1
ATOM 1744 O O . CYS B 1 13 ? 6.004 -14.961 2.898 1 98.69 13 CYS B O 1
ATOM 1746 N N . TYR B 1 14 ? 4.121 -15.422 1.835 1 98.75 14 TYR B N 1
ATOM 1747 C CA . TYR B 1 14 ? 4.781 -16.109 0.731 1 98.75 14 TYR B CA 1
ATOM 1748 C C . TYR B 1 14 ? 5.699 -15.164 -0.033 1 98.75 14 TYR B C 1
ATOM 1750 O O . TYR B 1 14 ? 6.773 -15.555 -0.489 1 98.75 14 TYR B O 1
ATOM 1758 N N . LYS B 1 15 ? 5.32 -13.891 -0.212 1 98.81 15 LYS B N 1
ATOM 1759 C CA . LYS B 1 15 ? 6.191 -12.891 -0.833 1 98.81 15 LYS B CA 1
ATOM 1760 C C . LYS B 1 15 ? 7.578 -12.898 -0.195 1 98.81 15 LYS B C 1
ATOM 1762 O O . LYS B 1 15 ? 8.586 -12.938 -0.898 1 98.81 15 LYS B O 1
ATOM 1767 N N . VAL B 1 16 ? 7.547 -12.875 1.093 1 98.88 16 VAL B N 1
ATOM 1768 C CA . VAL B 1 16 ? 8.781 -12.766 1.86 1 98.88 16 VAL B CA 1
ATOM 1769 C C . VAL B 1 16 ? 9.578 -14.062 1.757 1 98.88 16 VAL B C 1
ATOM 1771 O O . VAL B 1 16 ? 10.781 -14.039 1.483 1 98.88 16 VAL B O 1
ATOM 1774 N N . GLU B 1 17 ? 8.898 -15.164 1.867 1 98.62 17 GLU B N 1
ATOM 1775 C CA . GLU B 1 17 ? 9.555 -16.453 1.741 1 98.62 17 GLU B CA 1
ATOM 1776 C C . GLU B 1 17 ? 10.211 -16.609 0.371 1 98.62 17 GLU B C 1
ATOM 1778 O O . GLU B 1 17 ? 11.344 -17.078 0.269 1 98.62 17 GLU B O 1
ATOM 1783 N N . MET B 1 18 ? 9.477 -16.266 -0.626 1 98.56 18 MET B N 1
ATOM 1784 C CA . MET B 1 18 ? 9.992 -16.391 -1.988 1 98.56 18 MET B CA 1
ATOM 1785 C C . MET B 1 18 ? 11.289 -15.609 -2.154 1 98.56 18 MET B C 1
ATOM 1787 O O . MET B 1 18 ? 12.273 -16.125 -2.686 1 98.56 18 MET B O 1
ATOM 1791 N N . LEU B 1 19 ? 11.297 -14.32 -1.721 1 98.88 19 LEU B N 1
ATOM 1792 C CA . LEU B 1 19 ? 12.516 -13.523 -1.838 1 98.88 19 LEU B CA 1
ATOM 1793 C C . LEU B 1 19 ? 13.656 -14.148 -1.047 1 98.88 19 LEU B C 1
ATOM 1795 O O . LEU B 1 19 ? 14.789 -14.203 -1.525 1 98.88 19 LEU B O 1
ATOM 1799 N N . PHE B 1 20 ? 13.344 -14.609 0.221 1 98.69 20 PHE B N 1
ATOM 1800 C CA . PHE B 1 20 ? 14.367 -15.242 1.041 1 98.69 20 PHE B CA 1
ATOM 1801 C C . PHE B 1 20 ? 14.961 -16.453 0.326 1 98.69 20 PHE B C 1
ATOM 1803 O O . PHE B 1 20 ? 16.172 -16.672 0.375 1 98.69 20 PHE B O 1
ATOM 1810 N N . HIS B 1 21 ? 14.156 -17.172 -0.352 1 98.19 21 HIS B N 1
ATOM 1811 C CA . HIS B 1 21 ? 14.641 -18.344 -1.082 1 98.19 21 HIS B CA 1
ATOM 1812 C C . HIS B 1 21 ? 15.508 -17.922 -2.27 1 98.19 21 HIS B C 1
ATOM 1814 O O . HIS B 1 21 ? 16.594 -18.469 -2.475 1 98.19 21 HIS B O 1
ATOM 1820 N N . PHE B 1 22 ? 15.047 -17 -3.064 1 98.44 22 PHE B N 1
ATOM 1821 C CA . PHE B 1 22 ? 15.805 -16.531 -4.219 1 98.44 22 PHE B CA 1
ATOM 1822 C C . PHE B 1 22 ? 17.172 -16 -3.797 1 98.44 22 PHE B C 1
ATOM 1824 O O . PHE B 1 22 ? 18.141 -16.125 -4.535 1 98.44 22 PHE B O 1
ATOM 1831 N N . LEU B 1 23 ? 17.25 -15.406 -2.594 1 98.25 23 LEU B N 1
ATOM 1832 C CA . LEU B 1 23 ? 18.484 -14.766 -2.145 1 98.25 23 LEU B CA 1
ATOM 1833 C C . LEU B 1 23 ? 19.266 -15.68 -1.208 1 98.25 23 LEU B C 1
ATOM 1835 O O . LEU B 1 23 ? 20.281 -15.273 -0.655 1 98.25 23 LEU B O 1
ATOM 1839 N N . ASP B 1 24 ? 18.75 -16.844 -0.91 1 97.88 24 ASP B N 1
ATOM 1840 C CA . ASP B 1 24 ? 19.375 -17.828 -0.017 1 97.88 24 ASP B CA 1
ATOM 1841 C C . ASP B 1 24 ? 19.578 -17.234 1.379 1 97.88 24 ASP B C 1
ATOM 1843 O O . ASP B 1 24 ? 20.656 -17.359 1.959 1 97.88 24 ASP B O 1
ATOM 1847 N N . ILE B 1 25 ? 18.609 -16.562 1.86 1 98.19 25 ILE B N 1
ATOM 1848 C CA . ILE B 1 25 ? 18.625 -16 3.211 1 98.19 25 ILE B CA 1
ATOM 1849 C C . ILE B 1 25 ? 18.031 -17.016 4.191 1 98.19 25 ILE B C 1
ATOM 1851 O O . ILE B 1 25 ? 16.859 -17.359 4.113 1 98.19 25 ILE B O 1
ATOM 1855 N N . PRO B 1 26 ? 18.844 -17.516 5.094 1 98.19 26 PRO B N 1
ATOM 1856 C CA . PRO B 1 26 ? 18.297 -18.422 6.102 1 98.19 26 PRO B CA 1
ATOM 1857 C C . PRO B 1 26 ? 17.406 -17.719 7.113 1 98.19 26 PRO B C 1
ATOM 1859 O O . PRO B 1 26 ? 17.688 -16.578 7.508 1 98.19 26 PRO B O 1
ATOM 1862 N N . TYR B 1 27 ? 16.344 -18.375 7.461 1 98.38 27 TYR B N 1
ATOM 1863 C CA . TYR B 1 27 ? 15.422 -17.828 8.453 1 98.38 27 TYR B CA 1
ATOM 1864 C C . TYR B 1 27 ? 14.695 -18.938 9.203 1 98.38 27 TYR B C 1
ATOM 1866 O O . TYR B 1 27 ? 14.633 -20.078 8.734 1 98.38 27 TYR B O 1
ATOM 1874 N N . LYS B 1 28 ? 14.266 -18.609 10.383 1 98.5 28 LYS B N 1
ATOM 1875 C CA . LYS B 1 28 ? 13.359 -19.453 11.148 1 98.5 28 LYS B CA 1
ATOM 1876 C C . LYS B 1 28 ? 11.906 -19.031 10.945 1 98.5 28 LYS B C 1
ATOM 1878 O O . LYS B 1 28 ? 11.562 -17.859 11.109 1 98.5 28 LYS B O 1
ATOM 1883 N N . PHE B 1 29 ? 11.102 -19.969 10.531 1 98.19 29 PHE B N 1
ATOM 1884 C CA . PHE B 1 29 ? 9.68 -19.688 10.359 1 98.19 29 PHE B CA 1
ATOM 1885 C C . PHE B 1 29 ? 8.922 -19.922 11.664 1 98.19 29 PHE B C 1
ATOM 1887 O O . PHE B 1 29 ? 9.047 -20.984 12.273 1 98.19 29 PHE B O 1
ATOM 1894 N N . ILE B 1 30 ? 8.219 -18.953 12.141 1 98.19 30 ILE B N 1
ATOM 1895 C CA . ILE B 1 30 ? 7.371 -19.031 13.32 1 98.19 30 ILE B CA 1
ATOM 1896 C C . ILE B 1 30 ? 5.902 -18.984 12.906 1 98.19 30 ILE B C 1
ATOM 1898 O O . ILE B 1 30 ? 5.402 -17.938 12.492 1 98.19 30 ILE B O 1
ATOM 1902 N N . ALA B 1 31 ? 5.227 -20.078 13.07 1 97.75 31 ALA B N 1
ATOM 1903 C CA . ALA B 1 31 ? 3.832 -20.156 12.648 1 97.75 31 ALA B CA 1
ATOM 1904 C C . ALA B 1 31 ? 2.936 -19.297 13.539 1 97.75 31 ALA B C 1
ATOM 1906 O O . ALA B 1 31 ? 3.08 -19.312 14.766 1 97.75 31 ALA B O 1
ATOM 1907 N N . VAL B 1 32 ? 2.117 -18.531 12.914 1 97.06 32 VAL B N 1
ATOM 1908 C CA . VAL B 1 32 ? 1.124 -17.703 13.586 1 97.06 32 VAL B CA 1
ATOM 1909 C C . VAL B 1 32 ? -0.279 -18.109 13.141 1 97.06 32 VAL B C 1
ATOM 1911 O O . VAL B 1 32 ? -0.57 -18.125 11.945 1 97.06 32 VAL B O 1
ATOM 1914 N N . ASP B 1 33 ? -1.118 -18.484 14.055 1 93.94 33 ASP B N 1
ATOM 1915 C CA . ASP B 1 33 ? -2.508 -18.812 13.75 1 93.94 33 ASP B CA 1
ATOM 1916 C C . ASP B 1 33 ? -3.412 -17.594 13.914 1 93.94 33 ASP B C 1
ATOM 1918 O O . ASP B 1 33 ? -3.852 -17.281 15.016 1 93.94 33 ASP B O 1
ATOM 1922 N N . THR B 1 34 ? -3.807 -17.047 12.805 1 90.44 34 THR B N 1
ATOM 1923 C CA . THR B 1 34 ? -4.598 -15.82 12.844 1 90.44 34 THR B CA 1
ATOM 1924 C C . THR B 1 34 ? -6.027 -16.109 13.297 1 90.44 34 THR B C 1
ATOM 1926 O O . THR B 1 34 ? -6.691 -15.25 13.875 1 90.44 34 THR B O 1
ATOM 1929 N N . LYS B 1 35 ? -6.551 -17.297 13.07 1 87.31 35 LYS B N 1
ATOM 1930 C CA . LYS B 1 35 ? -7.895 -17.672 13.508 1 87.31 35 LYS B CA 1
ATOM 1931 C C . LYS B 1 35 ? -7.988 -17.719 15.023 1 87.31 35 LYS B C 1
ATOM 1933 O O . LYS B 1 35 ? -9.047 -17.453 15.594 1 87.31 35 LYS B O 1
ATOM 1938 N N . LYS B 1 36 ? -6.859 -18 15.664 1 92.62 36 LYS B N 1
ATOM 1939 C CA . LYS B 1 36 ? -6.801 -18.047 17.125 1 92.62 36 LYS B CA 1
ATOM 1940 C C . LYS B 1 36 ? -6.375 -16.688 17.688 1 92.62 36 LYS B C 1
ATOM 1942 O O . LYS B 1 36 ? -6.047 -16.594 18.875 1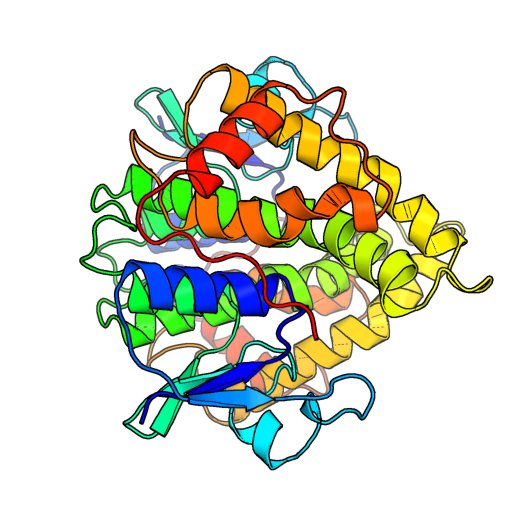 92.62 36 LYS B O 1
ATOM 1947 N N . LYS B 1 37 ? -6.277 -15.664 16.859 1 93.88 37 LYS B N 1
ATOM 1948 C CA . LYS B 1 37 ? -5.984 -14.281 17.234 1 93.88 37 LYS B CA 1
ATOM 1949 C C . LYS B 1 37 ? -4.582 -14.156 17.812 1 93.88 37 LYS B C 1
ATOM 1951 O O . LYS B 1 37 ? -4.355 -13.375 18.734 1 93.88 37 LYS B O 1
ATOM 1956 N N . GLU B 1 38 ? -3.693 -14.945 17.344 1 96.88 38 GLU B N 1
ATOM 1957 C CA . GLU B 1 38 ? -2.328 -14.906 17.844 1 96.88 38 GLU B CA 1
ATOM 1958 C C . GLU B 1 38 ? -1.645 -13.586 17.484 1 96.88 38 GLU B C 1
ATOM 1960 O O . GLU B 1 38 ? -0.69 -13.172 18.141 1 96.88 38 GLU B O 1
ATOM 1965 N N . THR B 1 39 ? -2.139 -12.906 16.453 1 97.75 39 THR B N 1
ATOM 1966 C CA . THR B 1 39 ? -1.582 -11.617 16.062 1 97.75 39 THR B CA 1
ATOM 1967 C C . THR B 1 39 ? -2.004 -10.531 17.047 1 97.75 39 THR B C 1
ATOM 1969 O O . THR B 1 39 ? -1.518 -9.398 16.984 1 97.75 39 THR B O 1
ATOM 1972 N N . GLN B 1 40 ? -2.871 -10.859 17.969 1 96.69 40 GLN B N 1
ATOM 1973 C CA . GLN B 1 40 ? -3.365 -9.875 18.938 1 96.69 40 GLN B CA 1
ATOM 1974 C C . GLN B 1 40 ? -2.723 -10.078 20.297 1 96.69 40 GLN B C 1
ATOM 1976 O O . GLN B 1 40 ? -3.039 -9.359 21.25 1 96.69 40 GLN B O 1
ATOM 1981 N N . SER B 1 41 ? -1.812 -11.023 20.375 1 96.88 41 SER B N 1
ATOM 1982 C CA . SER B 1 41 ? -1.094 -11.219 21.625 1 96.88 41 SER B CA 1
ATOM 1983 C C . SER B 1 41 ? -0.18 -10.039 21.938 1 96.88 41 SER B C 1
ATOM 1985 O O . SER B 1 41 ? 0.287 -9.359 21.016 1 96.88 41 SER B O 1
ATOM 1987 N N . LEU B 1 42 ? 0.123 -9.836 23.172 1 95.94 42 LEU B N 1
ATOM 1988 C CA . LEU B 1 42 ? 0.989 -8.742 23.594 1 95.94 42 LEU B CA 1
ATOM 1989 C C . LEU B 1 42 ? 2.381 -8.891 22.984 1 95.94 42 LEU B C 1
ATOM 1991 O O . LEU B 1 42 ? 2.992 -7.898 22.578 1 95.94 42 LEU B O 1
ATOM 1995 N N . SER B 1 43 ? 2.816 -10.102 22.969 1 95.81 43 SER B N 1
ATOM 1996 C CA . SER B 1 43 ? 4.148 -10.352 22.438 1 95.81 43 SER B CA 1
ATOM 1997 C C . SER B 1 43 ? 4.227 -10.008 20.953 1 95.81 43 SER B C 1
ATOM 1999 O O . SER B 1 43 ? 5.227 -9.453 20.484 1 95.81 43 SER B O 1
ATOM 2001 N N . PHE B 1 44 ? 3.176 -10.352 20.188 1 97.81 44 PHE B N 1
ATOM 2002 C CA . PHE B 1 44 ? 3.143 -10.023 18.766 1 97.81 44 PHE B CA 1
ATOM 2003 C C . PHE B 1 44 ? 2.982 -8.523 18.547 1 97.81 44 PHE B C 1
ATOM 2005 O O . PHE B 1 44 ? 3.732 -7.914 17.781 1 97.81 44 PHE B O 1
ATOM 2012 N N . LEU B 1 45 ? 2.072 -7.91 19.344 1 97.5 45 LEU B N 1
ATOM 2013 C CA . LEU B 1 45 ? 1.734 -6.5 19.188 1 97.5 45 LEU B CA 1
ATOM 2014 C C . LEU B 1 45 ? 2.895 -5.609 19.625 1 97.5 45 LEU B C 1
ATOM 2016 O O . LEU B 1 45 ? 2.998 -4.461 19.188 1 97.5 45 LEU B O 1
ATOM 2020 N N . ALA B 1 46 ? 3.781 -6.141 20.406 1 96.69 46 ALA B N 1
ATOM 2021 C CA . ALA B 1 46 ? 4.977 -5.402 20.797 1 96.69 46 ALA B CA 1
ATOM 2022 C C . ALA B 1 46 ? 5.875 -5.129 19.594 1 96.69 46 ALA B C 1
ATOM 2024 O O . ALA B 1 46 ? 6.594 -4.125 19.562 1 96.69 46 ALA B O 1
ATOM 2025 N N . HIS B 1 47 ? 5.746 -6.023 18.578 1 97.19 47 HIS B N 1
ATOM 2026 C CA . HIS B 1 47 ? 6.598 -5.906 17.391 1 97.19 47 HIS B CA 1
ATOM 2027 C C . HIS B 1 47 ? 5.828 -5.328 16.219 1 97.19 47 HIS B C 1
ATOM 2029 O O . HIS B 1 47 ? 6.414 -4.672 15.344 1 97.19 47 HIS B O 1
ATOM 2035 N N . ASN B 1 48 ? 4.574 -5.566 16.234 1 98.19 48 ASN B N 1
ATOM 2036 C CA . ASN B 1 48 ? 3.707 -5.07 15.164 1 98.19 48 ASN B CA 1
ATOM 2037 C C . ASN B 1 48 ? 2.355 -4.613 15.703 1 98.19 48 ASN B C 1
ATOM 2039 O O . ASN B 1 48 ? 1.4 -5.391 15.734 1 98.19 48 ASN B O 1
ATOM 2043 N N . PRO B 1 49 ? 2.219 -3.348 15.984 1 97.94 49 PRO B N 1
ATOM 2044 C CA . PRO B 1 49 ? 0.985 -2.832 16.578 1 97.94 49 PRO B CA 1
ATOM 2045 C C . PRO B 1 49 ? -0.212 -2.93 15.641 1 97.94 49 PRO B C 1
ATOM 2047 O O . PRO B 1 49 ? -1.355 -2.754 16.062 1 97.94 49 PRO B O 1
ATOM 2050 N N . ASN B 1 50 ? 0.059 -3.143 14.344 1 97.88 50 ASN B N 1
ATOM 2051 C CA . ASN B 1 50 ? -1.035 -3.312 13.391 1 97.88 50 ASN B CA 1
ATOM 2052 C C . ASN B 1 50 ? -1.654 -4.703 13.492 1 97.88 50 ASN B C 1
ATOM 2054 O O . ASN B 1 50 ? -2.77 -4.93 13.016 1 97.88 50 ASN B O 1
ATOM 2058 N N . GLY B 1 51 ? -0.88 -5.707 14.07 1 98.19 51 GLY B N 1
ATOM 2059 C CA . GLY B 1 51 ? -1.415 -7.023 14.375 1 98.19 51 GLY B CA 1
ATOM 2060 C C . GLY B 1 51 ? -1.669 -7.863 13.141 1 98.19 51 GLY B C 1
ATOM 2061 O O . GLY B 1 51 ? -2.645 -8.617 13.078 1 98.19 51 GLY B O 1
ATOM 2062 N N . LYS B 1 52 ? -0.836 -7.734 12.109 1 98.06 52 LYS B N 1
ATOM 2063 C CA . LYS B 1 52 ? -1 -8.5 10.875 1 98.06 52 LYS B CA 1
ATOM 2064 C C . LYS B 1 52 ? 0.289 -9.234 10.508 1 98.06 52 LYS B C 1
ATOM 2066 O O . LYS B 1 52 ? 1.382 -8.789 10.867 1 98.06 52 LYS B O 1
ATOM 2071 N N . ILE B 1 53 ? 0.215 -10.32 9.867 1 98.44 53 ILE B N 1
ATOM 2072 C CA . ILE B 1 53 ? 1.375 -11.008 9.312 1 98.44 53 ILE B CA 1
ATOM 2073 C C . ILE B 1 53 ? 1.576 -10.578 7.859 1 98.44 53 ILE B C 1
ATOM 2075 O O . ILE B 1 53 ? 0.63 -10.148 7.195 1 98.44 53 ILE B O 1
ATOM 2079 N N . PRO B 1 54 ? 2.822 -10.617 7.387 1 98.81 54 PRO B N 1
ATOM 2080 C CA . PRO B 1 54 ? 4.031 -11.164 8.008 1 98.81 54 PRO B CA 1
ATOM 2081 C C . PRO B 1 54 ? 4.699 -10.172 8.961 1 98.81 54 PRO B C 1
ATOM 2083 O O . PRO B 1 54 ? 4.473 -8.969 8.859 1 98.81 54 PRO B O 1
ATOM 2086 N N . LEU B 1 55 ? 5.371 -10.688 9.891 1 98.81 55 LEU B N 1
ATOM 2087 C CA . LEU B 1 55 ? 6.281 -9.984 10.789 1 98.81 55 LEU B CA 1
ATOM 2088 C C . LEU B 1 55 ? 7.68 -10.594 10.727 1 98.81 55 LEU B C 1
ATOM 2090 O O . LEU B 1 55 ? 7.832 -11.812 10.82 1 98.81 55 LEU B O 1
ATOM 2094 N N . VAL B 1 56 ? 8.695 -9.781 10.477 1 98.94 56 VAL B N 1
ATOM 2095 C CA . VAL B 1 56 ? 10.086 -10.242 10.5 1 98.94 56 VAL B CA 1
ATOM 2096 C C . VAL B 1 56 ? 10.797 -9.688 11.734 1 98.94 56 VAL B C 1
ATOM 2098 O O . VAL B 1 56 ? 10.742 -8.477 11.992 1 98.94 56 VAL B O 1
ATOM 2101 N N . LEU B 1 57 ? 11.352 -10.531 12.508 1 98.69 57 LEU B N 1
ATOM 2102 C CA . LEU B 1 57 ? 12.266 -10.133 13.578 1 98.69 57 LEU B CA 1
ATOM 2103 C C . LEU B 1 57 ? 13.719 -10.281 13.141 1 98.69 57 LEU B C 1
ATOM 2105 O O . LEU B 1 57 ? 14.164 -11.383 12.828 1 98.69 57 LEU B O 1
ATOM 2109 N N . LEU B 1 58 ? 14.383 -9.156 13.102 1 98.5 58 LEU B N 1
ATOM 2110 C CA . LEU B 1 58 ? 15.781 -9.133 12.703 1 98.5 58 LEU B CA 1
ATOM 2111 C C . LEU B 1 58 ? 16.672 -9.625 13.836 1 98.5 58 LEU B C 1
ATOM 2113 O O . LEU B 1 58 ? 16.25 -9.656 14.992 1 98.5 58 LEU B O 1
ATOM 2117 N N . GLU B 1 59 ? 17.906 -9.906 13.562 1 96.88 59 GLU B N 1
ATOM 2118 C CA . GLU B 1 59 ? 18.828 -10.461 14.539 1 96.88 59 GLU B CA 1
ATOM 2119 C C . GLU B 1 59 ? 19.141 -9.453 15.648 1 96.88 59 GLU B C 1
ATOM 2121 O O . GLU B 1 59 ? 19.375 -9.844 16.797 1 96.88 59 GLU B O 1
ATOM 2126 N N . ASN B 1 60 ? 19.109 -8.203 15.297 1 96.94 60 ASN B N 1
ATOM 2127 C CA . ASN B 1 60 ? 19.438 -7.168 16.266 1 96.94 60 ASN B CA 1
ATOM 2128 C C . ASN B 1 60 ? 18.25 -6.832 17.156 1 96.94 60 ASN B C 1
ATOM 2130 O O . ASN B 1 60 ? 18.312 -5.914 17.969 1 96.94 60 ASN B O 1
ATOM 2134 N N . GLY B 1 61 ? 17.141 -7.504 16.906 1 95.88 61 GLY B N 1
ATOM 2135 C CA . GLY B 1 61 ? 15.977 -7.305 17.766 1 95.88 61 GLY B CA 1
ATOM 2136 C C . GLY B 1 61 ? 14.938 -6.371 17.156 1 95.88 61 GLY B C 1
ATOM 2137 O O . GLY B 1 61 ? 13.797 -6.316 17.625 1 95.88 61 GLY B O 1
ATOM 2138 N N . ASN B 1 62 ? 15.305 -5.66 16.078 1 97.5 62 ASN B N 1
ATOM 2139 C CA . ASN B 1 62 ? 14.344 -4.812 15.383 1 97.5 62 ASN B CA 1
ATOM 2140 C C . ASN B 1 62 ? 13.352 -5.637 14.57 1 97.5 62 ASN B C 1
ATOM 2142 O O . ASN B 1 62 ?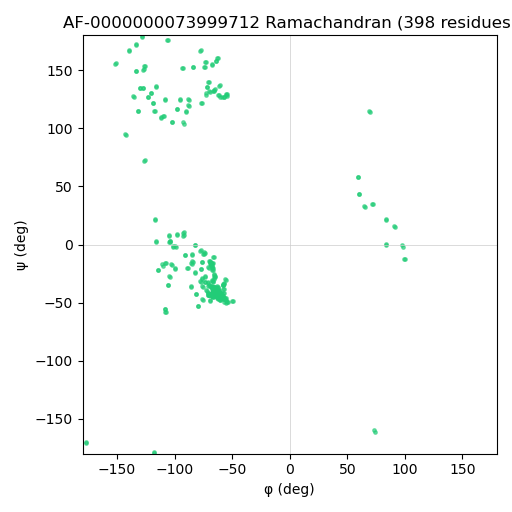 13.609 -6.805 14.266 1 97.5 62 ASN B O 1
ATOM 2146 N N . SER B 1 63 ? 12.188 -5.043 14.305 1 98.62 63 SER B N 1
ATOM 2147 C CA . SER B 1 63 ? 11.172 -5.766 13.547 1 98.62 63 SER B CA 1
ATOM 2148 C C . SER B 1 63 ? 10.711 -4.961 12.336 1 98.62 63 SER B C 1
ATOM 2150 O O . SER B 1 63 ? 10.844 -3.736 12.305 1 98.62 63 SER B O 1
ATOM 2152 N N . LEU B 1 64 ? 10.258 -5.668 11.359 1 98.81 64 LEU B N 1
ATOM 2153 C CA . LEU B 1 64 ? 9.617 -5.105 10.172 1 98.81 64 LEU B CA 1
ATOM 2154 C C . LEU B 1 64 ? 8.289 -5.801 9.891 1 98.81 64 LEU B C 1
ATOM 2156 O O . LEU B 1 64 ? 8.188 -7.027 10.008 1 98.81 64 LEU B O 1
ATOM 2160 N N . TRP B 1 65 ? 7.336 -4.977 9.609 1 98.69 65 TRP B N 1
ATOM 2161 C CA . TRP B 1 65 ? 6.055 -5.496 9.141 1 98.69 65 TRP B CA 1
ATOM 2162 C C . TRP B 1 65 ? 5.625 -4.797 7.852 1 98.69 65 TRP B C 1
ATOM 2164 O O . TRP B 1 65 ? 6.312 -3.898 7.367 1 98.69 65 TRP B O 1
ATOM 2174 N N . GLU B 1 66 ? 4.441 -5.246 7.336 1 98.81 66 GLU B N 1
ATOM 2175 C CA . GLU B 1 66 ? 4.051 -4.93 5.965 1 98.81 66 GLU B CA 1
ATOM 2176 C C . GLU B 1 66 ? 4.934 -5.66 4.957 1 98.81 66 GLU B C 1
ATOM 2178 O O . GLU B 1 66 ? 6.105 -5.32 4.793 1 98.81 66 GLU B O 1
ATOM 2183 N N . SER B 1 67 ? 4.402 -6.566 4.207 1 98.88 67 SER B N 1
ATOM 2184 C CA . SER B 1 67 ? 5.145 -7.52 3.391 1 98.88 67 SER B CA 1
ATOM 2185 C C . SER B 1 67 ? 6.023 -6.805 2.367 1 98.88 67 SER B C 1
ATOM 2187 O O . SER B 1 67 ? 7.199 -7.145 2.207 1 98.88 67 SER B O 1
ATOM 2189 N N . ASN B 1 68 ? 5.488 -5.75 1.726 1 98.94 68 ASN B N 1
ATOM 2190 C CA . ASN B 1 68 ? 6.262 -5.078 0.686 1 98.94 68 ASN B CA 1
ATOM 2191 C C . ASN B 1 68 ? 7.395 -4.242 1.278 1 98.94 68 ASN B C 1
ATOM 2193 O O . ASN B 1 68 ? 8.453 -4.094 0.664 1 98.94 68 ASN B O 1
ATOM 2197 N N . ALA B 1 69 ? 7.203 -3.662 2.496 1 98.94 69 ALA B N 1
ATOM 2198 C CA . ALA B 1 69 ? 8.297 -2.986 3.184 1 98.94 69 ALA B CA 1
ATOM 2199 C C . ALA B 1 69 ? 9.43 -3.959 3.5 1 98.94 69 ALA B C 1
ATOM 2201 O O . ALA B 1 69 ? 10.609 -3.635 3.312 1 98.94 69 ALA B O 1
ATOM 2202 N N . ILE B 1 70 ? 9.07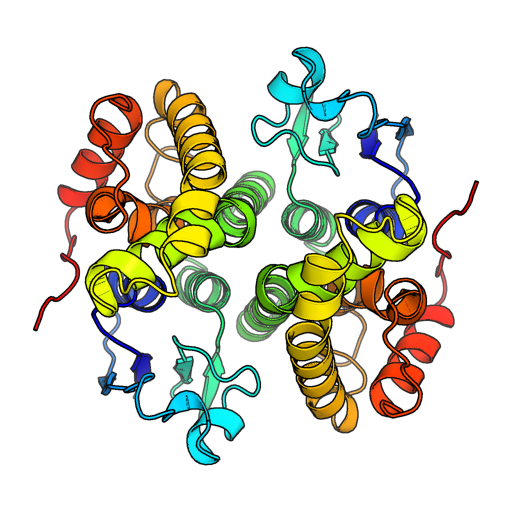 -5.156 3.934 1 98.94 70 ILE B N 1
ATOM 2203 C CA . ILE B 1 70 ? 10.039 -6.211 4.223 1 98.94 70 ILE B CA 1
ATOM 2204 C C . ILE B 1 70 ? 10.812 -6.57 2.955 1 98.94 70 ILE B C 1
ATOM 2206 O O . ILE B 1 70 ? 12.039 -6.684 2.979 1 98.94 70 ILE B O 1
ATOM 2210 N N . LEU B 1 71 ? 10.102 -6.707 1.843 1 98.94 71 LEU B N 1
ATOM 2211 C CA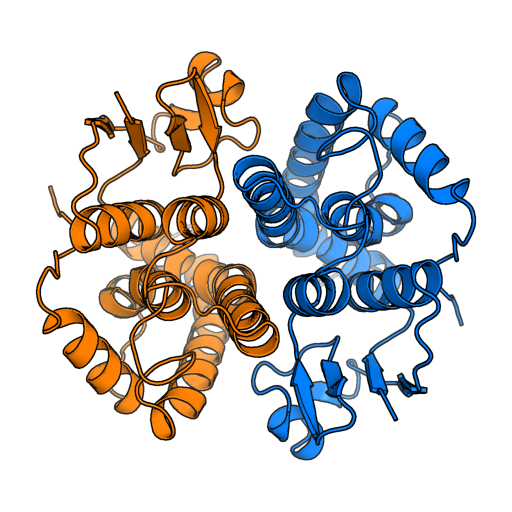 . LEU B 1 71 ? 10.742 -7.016 0.572 1 98.94 71 LEU B CA 1
ATOM 2212 C C . LEU B 1 71 ? 11.789 -5.965 0.222 1 98.94 71 LEU B C 1
ATOM 2214 O O . LEU B 1 71 ? 12.906 -6.301 -0.18 1 98.94 71 LEU B O 1
ATOM 2218 N N . HIS B 1 72 ? 11.43 -4.711 0.371 1 98.94 72 HIS B N 1
ATOM 2219 C CA . HIS B 1 72 ? 12.359 -3.645 0.013 1 98.94 72 HIS B CA 1
ATOM 2220 C C . HIS B 1 72 ? 13.617 -3.697 0.871 1 98.94 72 HIS B C 1
ATOM 2222 O O . HIS B 1 72 ? 14.727 -3.473 0.372 1 98.94 72 HIS B O 1
ATOM 2228 N N . TYR B 1 73 ? 13.516 -3.977 2.152 1 98.88 73 TYR B N 1
ATOM 2229 C CA . TYR B 1 73 ? 14.664 -4.051 3.047 1 98.88 73 TYR B CA 1
ATOM 2230 C C . TYR B 1 73 ? 15.656 -5.098 2.566 1 98.88 73 TYR B C 1
ATOM 2232 O O . TYR B 1 73 ? 16.859 -4.82 2.441 1 98.88 73 TYR B O 1
ATOM 2240 N N . PHE B 1 74 ? 15.164 -6.223 2.186 1 98.88 74 PHE B N 1
ATOM 2241 C CA . PHE B 1 74 ? 16.062 -7.34 1.897 1 98.88 74 PHE B CA 1
ATOM 2242 C C . PHE B 1 74 ? 16.5 -7.324 0.438 1 98.88 74 PHE B C 1
ATOM 2244 O O . PHE B 1 74 ? 17.5 -7.941 0.078 1 98.88 74 PHE B O 1
ATOM 2251 N N . ALA B 1 75 ? 15.727 -6.633 -0.394 1 98.81 75 ALA B N 1
ATOM 2252 C CA . ALA B 1 75 ? 16.047 -6.625 -1.819 1 98.81 75 ALA B CA 1
ATOM 2253 C C . ALA B 1 75 ? 17.078 -5.555 -2.143 1 98.81 75 ALA B C 1
ATOM 2255 O O . ALA B 1 75 ? 17.656 -5.547 -3.236 1 98.81 75 ALA B O 1
ATOM 2256 N N . GLU B 1 76 ? 17.297 -4.566 -1.22 1 98 76 GLU B N 1
ATOM 2257 C CA . GLU B 1 76 ? 18.25 -3.484 -1.481 1 98 76 GLU B CA 1
ATOM 2258 C C . GLU B 1 76 ? 19.625 -4.031 -1.834 1 98 76 GLU B C 1
ATOM 2260 O O . GLU B 1 76 ? 20.156 -4.898 -1.133 1 98 76 GLU B O 1
ATOM 2265 N N . GLY B 1 77 ? 20.203 -3.58 -2.906 1 97.5 77 GLY B N 1
ATOM 2266 C CA . GLY B 1 77 ? 21.531 -3.99 -3.33 1 97.5 77 GLY B CA 1
ATOM 2267 C C . GLY B 1 77 ? 21.531 -5.285 -4.117 1 97.5 77 GLY B C 1
ATOM 2268 O O . GLY B 1 77 ? 22.594 -5.77 -4.52 1 97.5 77 GLY B O 1
ATOM 2269 N N . THR B 1 78 ? 20.391 -5.891 -4.328 1 98.44 78 THR B N 1
ATOM 2270 C CA . THR B 1 78 ? 20.281 -7.117 -5.113 1 98.44 78 THR B CA 1
ATOM 2271 C C . THR B 1 78 ? 19.672 -6.832 -6.484 1 98.44 78 THR B C 1
ATOM 2273 O O . THR B 1 78 ? 19.25 -5.711 -6.758 1 98.44 78 THR B O 1
ATOM 2276 N N . SER B 1 79 ? 19.594 -7.828 -7.32 1 97.75 79 SER B N 1
ATOM 2277 C CA . SER B 1 79 ? 19.047 -7.699 -8.664 1 97.75 79 SER B CA 1
ATOM 2278 C C . SER B 1 79 ? 17.516 -7.598 -8.625 1 97.75 79 SER B C 1
ATOM 2280 O O . SER B 1 79 ? 16.891 -7.254 -9.633 1 97.75 79 SER B O 1
ATOM 2282 N N . PHE B 1 80 ? 16.906 -7.809 -7.477 1 98.75 80 PHE B N 1
ATOM 2283 C CA . PHE B 1 80 ? 15.453 -7.805 -7.359 1 98.75 80 PHE B CA 1
ATOM 2284 C C . PHE B 1 80 ? 14.922 -6.391 -7.164 1 98.75 80 PHE B C 1
ATOM 2286 O O . PHE B 1 80 ? 13.711 -6.168 -7.156 1 98.75 80 PHE B O 1
ATOM 2293 N N . LEU B 1 81 ? 15.758 -5.434 -6.957 1 98.69 81 LEU B N 1
ATOM 2294 C CA . LEU B 1 81 ? 15.383 -4.027 -6.859 1 98.69 81 LEU B CA 1
ATOM 2295 C C . LEU B 1 81 ? 16.281 -3.164 -7.73 1 98.69 81 LEU B C 1
ATOM 2297 O O . LEU B 1 81 ? 17.484 -3.061 -7.477 1 98.69 81 LEU B O 1
ATOM 2301 N N . PRO B 1 82 ? 15.695 -2.539 -8.773 1 98.19 82 PRO B N 1
ATOM 2302 C CA . PRO B 1 82 ? 16.531 -1.699 -9.641 1 98.19 82 PRO B CA 1
ATOM 2303 C C . PRO B 1 82 ? 17.141 -0.513 -8.898 1 98.19 82 PRO B C 1
ATOM 2305 O O . PRO B 1 82 ? 16.625 -0.111 -7.848 1 98.19 82 PRO B O 1
ATOM 2308 N N . THR B 1 83 ? 18.203 0.054 -9.469 1 95.81 83 THR B N 1
ATOM 2309 C CA . THR B 1 83 ? 18.906 1.156 -8.82 1 95.81 83 THR B CA 1
ATOM 2310 C C . THR B 1 83 ? 18.484 2.494 -9.414 1 95.81 83 THR B C 1
ATOM 2312 O O . THR B 1 83 ? 18.672 3.543 -8.797 1 95.81 83 THR B O 1
ATOM 2315 N N . ASP B 1 84 ? 17.922 2.424 -10.625 1 97.44 84 ASP B N 1
ATOM 2316 C CA . ASP B 1 84 ? 17.422 3.637 -11.266 1 97.44 84 ASP B CA 1
ATOM 2317 C C . ASP B 1 84 ? 16.219 4.199 -10.508 1 97.44 84 ASP B C 1
ATOM 2319 O O . ASP B 1 84 ? 15.281 3.465 -10.188 1 97.44 84 ASP B O 1
ATOM 2323 N N . SER B 1 85 ? 16.266 5.48 -10.25 1 97.25 85 SER B N 1
ATOM 2324 C CA . SER B 1 85 ? 15.266 6.117 -9.414 1 97.25 85 SER B CA 1
ATOM 2325 C C . SER B 1 85 ? 13.867 5.949 -10 1 97.25 85 SER B C 1
ATOM 2327 O O . SER B 1 85 ? 12.898 5.719 -9.273 1 97.25 85 SER B O 1
ATOM 2329 N N . PHE B 1 86 ? 13.742 6.09 -11.258 1 98.44 86 PHE B N 1
ATOM 2330 C CA . PHE B 1 86 ? 12.445 5.961 -11.906 1 98.44 86 PHE B CA 1
ATOM 2331 C C . PHE B 1 86 ? 11.938 4.523 -11.828 1 98.44 86 PHE B C 1
ATOM 2333 O O . PHE B 1 86 ? 10.781 4.285 -11.492 1 98.44 86 PHE B O 1
ATOM 2340 N N . GLU B 1 87 ? 12.797 3.574 -12.094 1 98.62 87 GLU B N 1
ATOM 2341 C CA . GLU B 1 87 ? 12.414 2.166 -12.023 1 98.62 87 GLU B CA 1
ATOM 2342 C C . GLU B 1 87 ? 12.047 1.76 -10.602 1 98.62 87 GLU B C 1
ATOM 2344 O O . GLU B 1 87 ? 11.133 0.963 -10.391 1 98.62 87 GLU B O 1
ATOM 2349 N N . LYS B 1 88 ? 12.789 2.328 -9.633 1 98.5 88 LYS B N 1
ATOM 2350 C CA . LYS B 1 88 ? 12.445 2.062 -8.234 1 98.5 88 LYS B CA 1
ATOM 2351 C C . LYS B 1 88 ? 11.039 2.562 -7.918 1 98.5 88 LYS B C 1
ATOM 2353 O O . LYS B 1 88 ? 10.273 1.876 -7.242 1 98.5 88 LYS B O 1
ATOM 2358 N N . ALA B 1 89 ? 10.711 3.711 -8.43 1 98.81 89 ALA B N 1
ATOM 2359 C CA . ALA B 1 89 ? 9.375 4.266 -8.219 1 98.81 89 ALA B CA 1
ATOM 2360 C C . ALA B 1 89 ? 8.312 3.408 -8.898 1 98.81 89 ALA B C 1
ATOM 2362 O O . ALA B 1 89 ? 7.219 3.229 -8.359 1 98.81 89 ALA B O 1
ATOM 2363 N N . LYS B 1 90 ? 8.641 2.885 -10.031 1 98.88 90 LYS B N 1
ATOM 2364 C CA . LYS B 1 90 ? 7.711 2.014 -10.742 1 98.88 90 LYS B CA 1
ATOM 2365 C C . LYS B 1 90 ? 7.477 0.716 -9.969 1 98.88 90 LYS B C 1
ATOM 2367 O O . LYS B 1 90 ? 6.363 0.185 -9.969 1 98.88 90 LYS B O 1
ATOM 2372 N N . VAL B 1 91 ? 8.539 0.202 -9.367 1 98.94 91 VAL B N 1
ATOM 2373 C CA . VAL B 1 91 ? 8.367 -0.966 -8.508 1 98.94 91 VAL B CA 1
ATOM 2374 C C . VAL B 1 91 ? 7.363 -0.654 -7.406 1 98.94 91 VAL B C 1
ATOM 2376 O O . VAL B 1 91 ? 6.414 -1.41 -7.191 1 98.94 91 VAL B O 1
ATOM 2379 N N . LEU B 1 92 ? 7.531 0.467 -6.785 1 98.94 92 LEU B N 1
ATOM 2380 C CA . LEU B 1 92 ? 6.629 0.888 -5.719 1 98.94 92 LEU B CA 1
ATOM 2381 C C . LEU B 1 92 ? 5.223 1.118 -6.262 1 98.94 92 LEU B C 1
ATOM 2383 O O . LEU B 1 92 ? 4.234 0.774 -5.605 1 98.94 92 LEU B O 1
ATOM 2387 N N . GLN B 1 93 ? 5.137 1.675 -7.434 1 98.94 93 GLN B N 1
ATOM 2388 C CA . GLN B 1 93 ? 3.848 1.9 -8.086 1 98.94 93 GLN B CA 1
ATOM 2389 C C . GLN B 1 93 ? 3.053 0.603 -8.195 1 98.94 93 GLN B C 1
ATOM 2391 O O . GLN B 1 93 ? 1.896 0.539 -7.777 1 98.94 93 GLN B O 1
ATOM 2396 N N . TRP B 1 94 ? 3.654 -0.423 -8.648 1 98.94 94 TRP B N 1
ATOM 2397 C CA . TRP B 1 94 ? 2.988 -1.71 -8.812 1 98.94 94 TRP B CA 1
ATOM 2398 C C . TRP B 1 94 ? 2.697 -2.348 -7.457 1 98.94 94 TRP B C 1
ATOM 2400 O O . TRP B 1 94 ? 1.688 -3.037 -7.293 1 98.94 94 TRP B O 1
ATOM 2410 N N . GLN B 1 95 ? 3.594 -2.092 -6.484 1 98.94 95 GLN B N 1
ATOM 2411 C CA . GLN B 1 95 ? 3.377 -2.67 -5.16 1 98.94 95 GLN B CA 1
ATOM 2412 C C . GLN B 1 95 ? 2.221 -1.979 -4.441 1 98.94 95 GLN B C 1
ATOM 2414 O O . GLN B 1 95 ? 1.451 -2.627 -3.729 1 98.94 95 GLN B O 1
ATOM 2419 N N . PHE B 1 96 ? 2.127 -0.658 -4.582 1 98.94 96 PHE B N 1
ATOM 2420 C CA . PHE B 1 96 ? 0.977 0.029 -4.004 1 98.94 96 PHE B CA 1
ATOM 2421 C C . PHE B 1 96 ? -0.305 -0.351 -4.734 1 98.94 96 PHE B C 1
ATOM 2423 O O . PHE B 1 96 ? -1.359 -0.502 -4.113 1 98.94 96 PHE B O 1
ATOM 2430 N N . PHE B 1 97 ? -0.265 -0.554 -6.109 1 98.94 97 PHE B N 1
ATOM 2431 C CA . PHE B 1 97 ? -1.379 -1.111 -6.867 1 98.94 97 PHE B CA 1
ATOM 2432 C C . PHE B 1 97 ? -1.795 -2.465 -6.301 1 98.94 97 PHE B C 1
ATOM 2434 O O . PHE B 1 97 ? -2.984 -2.721 -6.102 1 98.94 97 PHE B O 1
ATOM 2441 N N . GLU B 1 98 ? -0.795 -3.285 -6.047 1 98.94 98 GLU B N 1
ATOM 2442 C CA . GLU B 1 98 ? -1.048 -4.613 -5.496 1 98.94 98 GLU B CA 1
ATOM 2443 C C . GLU B 1 98 ? -1.757 -4.527 -4.148 1 98.94 98 GLU B C 1
ATOM 2445 O O . GLU B 1 98 ? -2.723 -5.25 -3.898 1 98.94 98 GLU B O 1
ATOM 2450 N N . GLN B 1 99 ? -1.33 -3.67 -3.275 1 98.5 99 GLN B N 1
ATOM 2451 C CA . GLN B 1 99 ? -1.845 -3.605 -1.912 1 98.5 99 GLN B CA 1
ATOM 2452 C C . GLN B 1 99 ? -3.217 -2.938 -1.873 1 98.5 99 GLN B C 1
ATOM 2454 O O . GLN B 1 99 ? -4.047 -3.26 -1.021 1 98.5 99 GLN B O 1
ATOM 2459 N N . TYR B 1 100 ? -3.473 -2.023 -2.809 1 98.12 100 TYR B N 1
ATOM 2460 C CA . TYR B 1 100 ? -4.691 -1.234 -2.674 1 98.12 100 TYR B CA 1
ATOM 2461 C C . TYR B 1 100 ? -5.75 -1.692 -3.67 1 98.12 100 TYR B C 1
ATOM 2463 O O . TYR B 1 100 ? -6.949 -1.651 -3.373 1 98.12 100 TYR B O 1
ATOM 2471 N N . SER B 1 101 ? -5.348 -2.121 -4.895 1 98.5 101 SER B N 1
ATOM 2472 C CA . SER B 1 101 ? -6.293 -2.379 -5.977 1 98.5 101 SER B CA 1
ATOM 2473 C C . SER B 1 101 ? -6.398 -3.869 -6.273 1 98.5 101 SER B C 1
ATOM 2475 O O . SER B 1 101 ? -7.375 -4.316 -6.883 1 98.5 101 SER B O 1
ATOM 2477 N N . HIS B 1 102 ? -5.461 -4.656 -5.859 1 98.88 102 HIS B N 1
ATOM 2478 C CA . HIS B 1 102 ? -5.398 -6.074 -6.191 1 98.88 102 HIS B CA 1
ATOM 2479 C C . HIS B 1 102 ? -5.746 -6.938 -4.98 1 98.88 102 HIS B C 1
ATOM 2481 O O . HIS B 1 102 ? -6.738 -7.668 -4.996 1 98.88 102 HIS B O 1
ATOM 2487 N N . GLU B 1 103 ? -5.027 -6.816 -3.859 1 98.69 103 GLU B N 1
ATOM 2488 C CA . GLU B 1 103 ? -5.098 -7.684 -2.689 1 98.69 103 GLU B CA 1
ATOM 2489 C C . GLU B 1 103 ? -6.465 -7.602 -2.021 1 98.69 103 GLU B C 1
ATOM 2491 O O . GLU B 1 103 ? -7.074 -8.633 -1.712 1 98.69 103 GLU B O 1
ATOM 2496 N N . PRO B 1 104 ? -7.102 -6.379 -1.874 1 98.44 104 PRO B N 1
ATOM 2497 C CA . PRO B 1 104 ? -8.375 -6.305 -1.163 1 98.44 104 PRO B CA 1
ATOM 2498 C C . PRO B 1 104 ? -9.5 -7.039 -1.894 1 98.44 104 PRO B C 1
ATOM 2500 O O . PRO B 1 104 ? -10.578 -7.242 -1.327 1 98.44 104 PRO B O 1
ATOM 2503 N N . TYR B 1 105 ? -9.258 -7.438 -3.125 1 98.75 105 TYR B N 1
ATOM 2504 C CA . TYR B 1 105 ? -10.281 -8.125 -3.908 1 98.75 105 TYR B CA 1
ATOM 2505 C C . TYR B 1 105 ? -9.938 -9.602 -4.078 1 98.75 105 TYR B C 1
ATOM 2507 O O . TYR B 1 105 ? -10.656 -10.469 -3.59 1 98.75 105 TYR B O 1
ATOM 2515 N N . ILE B 1 106 ? -8.781 -9.836 -4.59 1 98.81 106 ILE B N 1
ATOM 2516 C CA . ILE B 1 106 ? -8.414 -11.203 -4.941 1 98.81 106 ILE B CA 1
ATOM 2517 C C . ILE B 1 106 ? -8.07 -11.992 -3.676 1 98.81 106 ILE B C 1
ATOM 2519 O O . ILE B 1 106 ? -8.555 -13.102 -3.475 1 98.81 106 ILE B O 1
ATOM 2523 N N . ALA B 1 107 ? -7.254 -11.43 -2.812 1 98.69 107 ALA B N 1
ATOM 2524 C CA . ALA B 1 107 ? -6.867 -12.109 -1.582 1 98.69 107 ALA B CA 1
ATOM 2525 C C . ALA B 1 107 ? -8.07 -12.32 -0.667 1 98.69 107 ALA B C 1
ATOM 2527 O O . ALA B 1 107 ? -8.195 -13.359 -0.02 1 98.69 107 ALA B O 1
ATOM 2528 N N . VAL B 1 108 ? -8.961 -11.273 -0.577 1 98.56 108 VAL B N 1
ATOM 2529 C CA . VAL B 1 108 ? -10.117 -11.359 0.305 1 98.56 108 VAL B CA 1
ATOM 2530 C C . VAL B 1 108 ? -11.102 -12.398 -0.224 1 98.56 108 VAL B C 1
ATOM 2532 O O . VAL B 1 108 ? -11.648 -13.195 0.545 1 98.56 108 VAL B O 1
ATOM 2535 N N . ALA B 1 109 ? -11.312 -12.391 -1.565 1 98.81 109 ALA B N 1
ATOM 2536 C CA . ALA B 1 109 ? -12.156 -13.43 -2.158 1 98.81 109 ALA B CA 1
ATOM 2537 C C . ALA B 1 109 ? -11.594 -14.82 -1.872 1 98.81 109 ALA B C 1
ATOM 2539 O O . ALA B 1 109 ? -12.344 -15.734 -1.521 1 98.81 109 ALA B O 1
ATOM 2540 N N . ARG B 1 110 ? -10.289 -14.969 -2.023 1 98.75 110 ARG B N 1
ATOM 2541 C CA . ARG B 1 110 ? -9.641 -16.25 -1.739 1 98.75 110 ARG B CA 1
ATOM 2542 C C . ARG B 1 110 ? -9.852 -16.656 -0.283 1 98.75 110 ARG B C 1
ATOM 2544 O O . ARG B 1 110 ? -10.133 -17.812 0.009 1 98.75 110 ARG B O 1
ATOM 2551 N N . TYR B 1 111 ? -9.719 -15.758 0.677 1 98 111 TYR B N 1
ATOM 2552 C CA . TYR B 1 111 ? -9.914 -16.031 2.096 1 98 111 TYR B CA 1
ATOM 2553 C C . TYR B 1 111 ? -11.32 -16.562 2.357 1 98 111 TYR B C 1
ATOM 2555 O O . TYR B 1 111 ? -11.492 -17.578 3.043 1 98 111 TYR B O 1
ATOM 2563 N N . ILE B 1 112 ? -12.297 -15.898 1.766 1 98.44 112 ILE B N 1
ATOM 2564 C CA . ILE B 1 112 ? -13.695 -16.25 2.008 1 98.44 112 ILE B CA 1
ATOM 2565 C C . ILE B 1 112 ? -14 -17.625 1.418 1 98.44 112 ILE B C 1
ATOM 2567 O O . ILE B 1 112 ? -14.609 -18.469 2.076 1 98.44 112 ILE B O 1
ATOM 2571 N N . GLN B 1 113 ? -13.523 -17.812 0.225 1 98.19 113 GLN B N 1
ATOM 2572 C CA . GLN B 1 113 ? -13.852 -19.062 -0.446 1 98.19 113 GLN B CA 1
ATOM 2573 C C . GLN B 1 113 ? -12.969 -20.203 0.054 1 98.19 113 GLN B C 1
ATOM 2575 O O . GLN B 1 113 ? -13.477 -21.234 0.521 1 98.19 113 GLN B O 1
ATOM 2580 N N . PHE B 1 114 ? -11.695 -19.984 0.009 1 96.62 114 PHE B N 1
ATOM 2581 C CA . PHE B 1 114 ? -10.742 -21.062 0.237 1 96.62 114 PHE B CA 1
ATOM 2582 C C . PHE B 1 114 ? -10.547 -21.297 1.729 1 96.62 114 PHE B C 1
ATOM 2584 O O . PHE B 1 114 ? -10.531 -22.453 2.182 1 96.62 114 PHE B O 1
ATOM 2591 N N . TYR B 1 115 ? -10.43 -20.281 2.555 1 93.94 115 TYR B N 1
ATOM 2592 C CA . TYR B 1 115 ? -10.109 -20.438 3.969 1 93.94 115 TYR B CA 1
ATOM 2593 C C . TYR B 1 115 ? -11.367 -20.688 4.785 1 93.94 115 TYR B C 1
ATOM 2595 O O . TYR B 1 115 ? -11.359 -21.5 5.715 1 93.94 115 TYR B O 1
ATOM 2603 N N . LEU B 1 116 ? -12.453 -20.031 4.383 1 95.69 116 LEU B N 1
ATOM 2604 C CA . LEU B 1 116 ? -13.648 -20.109 5.219 1 95.69 116 LEU B CA 1
ATOM 2605 C C . LEU B 1 116 ? -14.664 -21.094 4.633 1 95.69 116 LEU B C 1
ATOM 2607 O O . LEU B 1 116 ? -15.633 -21.453 5.297 1 95.69 116 LEU B O 1
ATOM 2611 N N . GLY B 1 117 ? -14.492 -21.422 3.357 1 97.25 117 GLY B N 1
ATOM 2612 C CA . GLY B 1 117 ? -15.398 -22.359 2.715 1 97.25 117 GLY B CA 1
ATOM 2613 C C . GLY B 1 117 ? -16.672 -21.719 2.197 1 97.25 117 GLY B C 1
ATOM 2614 O O . GLY B 1 117 ? -17.734 -22.344 2.215 1 97.25 117 GLY B O 1
ATOM 2615 N N . LEU B 1 118 ? -16.672 -20.438 1.968 1 97.44 118 LEU B N 1
ATOM 2616 C CA . LEU B 1 118 ? -17.75 -19.641 1.38 1 97.44 118 LEU B CA 1
ATOM 2617 C C . LEU B 1 118 ? -19.016 -19.75 2.209 1 97.44 118 LEU B C 1
ATOM 2619 O O . LEU B 1 118 ? -20.078 -20.094 1.683 1 97.44 118 LEU B O 1
ATOM 2623 N N . PRO B 1 119 ? -18.938 -19.406 3.398 1 98.06 119 PRO B N 1
ATOM 2624 C CA . PRO B 1 119 ? -20.141 -19.453 4.223 1 98.06 119 PRO B CA 1
ATOM 2625 C C . PRO B 1 119 ? -21.219 -18.5 3.746 1 98.06 119 PRO B C 1
ATOM 2627 O O . PRO B 1 119 ? -20.922 -17.453 3.158 1 98.06 119 PRO B O 1
ATOM 2630 N N . GLU B 1 120 ? -22.438 -18.703 4.07 1 97.88 120 GLU B N 1
ATOM 2631 C CA . GLU B 1 120 ? -23.594 -17.953 3.574 1 97.88 120 GLU B CA 1
ATOM 2632 C C . GLU B 1 120 ? -23.516 -16.484 3.959 1 97.88 120 GLU B C 1
ATOM 2634 O O . GLU B 1 120 ? -23.844 -15.602 3.158 1 97.88 120 GLU B O 1
ATOM 2639 N N . ASN B 1 121 ? -23.062 -16.25 5.074 1 97.12 121 ASN B N 1
ATOM 2640 C CA . ASN B 1 121 ? -23.078 -14.891 5.594 1 97.12 121 ASN B CA 1
ATOM 2641 C C . ASN B 1 121 ? -21.969 -14.047 4.984 1 97.12 121 ASN B C 1
ATOM 2643 O O . ASN B 1 121 ? -21.859 -12.852 5.254 1 97.12 121 ASN B O 1
ATOM 2647 N N . ARG B 1 122 ? -21.078 -14.664 4.16 1 97.69 122 ARG B N 1
ATOM 2648 C CA . ARG B 1 122 ? -20 -13.922 3.531 1 97.69 122 ARG B CA 1
ATOM 2649 C C . ARG B 1 122 ? -20.141 -13.914 2.014 1 97.69 122 ARG B C 1
ATOM 2651 O O . ARG B 1 122 ? -19.297 -13.359 1.305 1 97.69 122 ARG B O 1
ATOM 2658 N N . LYS B 1 123 ? -21.141 -14.469 1.528 1 98 123 LYS B N 1
ATOM 2659 C CA . LYS B 1 123 ? -21.344 -14.602 0.088 1 98 123 LYS B CA 1
ATOM 2660 C C . LYS B 1 123 ? -21.453 -13.242 -0.583 1 98 123 LYS B C 1
ATOM 2662 O O . LYS B 1 123 ? -20.906 -13.031 -1.666 1 98 123 LYS B O 1
ATOM 2667 N N . GLU B 1 124 ? -22.219 -12.375 0.044 1 97.12 124 GLU B N 1
ATOM 2668 C CA . GLU B 1 124 ? -22.375 -11.039 -0.527 1 97.12 124 GLU B CA 1
ATOM 2669 C C . GLU B 1 124 ? -21.031 -10.328 -0.622 1 97.12 124 GLU B C 1
ATOM 2671 O O . GLU B 1 124 ? -20.719 -9.695 -1.639 1 97.12 124 GLU B O 1
ATOM 2676 N N . GLU B 1 125 ? -20.297 -10.352 0.425 1 97.19 125 GLU B N 1
ATOM 2677 C CA . GLU B 1 125 ? -18.953 -9.766 0.41 1 97.19 125 GLU B CA 1
ATOM 2678 C C . GLU B 1 125 ? -18.078 -10.414 -0.658 1 97.19 125 GLU B C 1
ATOM 2680 O O . GLU B 1 125 ? -17.406 -9.719 -1.419 1 97.19 125 GLU B O 1
ATOM 2685 N N . TYR B 1 126 ? -18.141 -11.742 -0.689 1 98.56 126 TYR B N 1
ATOM 2686 C CA . TYR B 1 126 ? -17.391 -12.508 -1.678 1 98.56 126 TYR B CA 1
ATOM 2687 C C . TYR B 1 126 ? -17.719 -12.031 -3.092 1 98.56 126 TYR B C 1
ATOM 2689 O O . TYR B 1 126 ? -16.812 -11.734 -3.873 1 98.56 126 TYR B O 1
ATOM 2697 N N . GLU B 1 127 ? -18.969 -11.906 -3.416 1 98.44 127 GLU B N 1
ATOM 2698 C CA . GLU B 1 127 ? -19.391 -11.5 -4.75 1 98.44 127 GLU B CA 1
ATOM 2699 C C . GLU B 1 127 ? -19 -10.062 -5.047 1 98.44 127 GLU B C 1
ATOM 2701 O O . GLU B 1 127 ? -18.672 -9.719 -6.184 1 98.44 127 GLU B O 1
ATOM 2706 N N . SER B 1 128 ? -18.969 -9.25 -4.008 1 97.81 128 SER B N 1
ATOM 2707 C CA . SER B 1 128 ? -18.641 -7.84 -4.18 1 97.81 128 SER B CA 1
ATOM 2708 C C . SER B 1 128 ? -17.188 -7.645 -4.562 1 97.81 128 SER B C 1
ATOM 2710 O O . SER B 1 128 ? -16.797 -6.562 -5.008 1 97.81 128 SER B O 1
ATOM 2712 N N . LYS B 1 129 ? -16.344 -8.703 -4.395 1 98.69 129 LYS B N 1
ATOM 2713 C CA . LYS B 1 129 ? -14.922 -8.602 -4.688 1 98.69 129 LYS B CA 1
ATOM 2714 C C . LYS B 1 129 ? -14.648 -8.844 -6.172 1 98.69 129 LYS B C 1
ATOM 2716 O O . LYS B 1 129 ? -13.562 -8.523 -6.668 1 98.69 129 LYS B O 1
ATOM 2721 N N . LYS B 1 130 ? -15.586 -9.367 -6.891 1 98.56 130 LYS B N 1
ATOM 2722 C CA . LYS B 1 130 ? -15.328 -9.914 -8.219 1 98.56 130 LYS B CA 1
ATOM 2723 C C . LYS B 1 130 ? -15.039 -8.797 -9.227 1 98.56 130 LYS B C 1
ATOM 2725 O O . LYS B 1 130 ? -14.102 -8.898 -10.016 1 98.56 130 LYS B O 1
ATOM 2730 N N . THR B 1 131 ? -15.805 -7.734 -9.18 1 98.25 131 THR B N 1
ATOM 2731 C CA . THR B 1 131 ? -15.617 -6.645 -10.133 1 98.25 131 THR B CA 1
ATOM 2732 C C . THR B 1 131 ? -14.242 -6.004 -9.961 1 98.25 131 THR B C 1
ATOM 2734 O O . THR B 1 131 ? -13.523 -5.812 -10.945 1 98.25 131 THR B O 1
ATOM 2737 N N . GLY B 1 132 ? -13.914 -5.758 -8.711 1 98.38 132 GLY B N 1
ATOM 2738 C CA . GLY B 1 132 ? -12.617 -5.16 -8.445 1 98.38 132 GLY B CA 1
ATOM 2739 C C . GLY B 1 132 ? -11.461 -6.074 -8.789 1 98.38 132 GLY B C 1
ATOM 2740 O O . GLY B 1 132 ? -10.445 -5.621 -9.32 1 98.38 132 GLY B O 1
ATOM 2741 N N . GLY B 1 133 ? -11.609 -7.34 -8.484 1 98.81 133 GLY B N 1
ATOM 2742 C CA . GLY B 1 133 ? -10.57 -8.305 -8.836 1 98.81 133 GLY B CA 1
ATOM 2743 C C . GLY B 1 133 ? -10.352 -8.414 -10.336 1 98.81 133 GLY B C 1
ATOM 2744 O O . GLY B 1 133 ? -9.203 -8.461 -10.789 1 98.81 133 GLY B O 1
ATOM 2745 N N . ARG B 1 134 ? -11.406 -8.406 -11.094 1 98.69 134 ARG B N 1
ATOM 2746 C CA . ARG B 1 134 ? -11.297 -8.484 -12.547 1 98.69 134 ARG B CA 1
ATOM 2747 C C . ARG B 1 134 ? -10.648 -7.227 -13.117 1 98.69 134 ARG B C 1
ATOM 2749 O O . ARG B 1 134 ? -9.875 -7.297 -14.078 1 98.69 134 ARG B O 1
ATOM 2756 N N . LYS B 1 135 ? -10.984 -6.074 -12.539 1 98.56 135 LYS B N 1
ATOM 2757 C CA . LYS B 1 135 ? -10.344 -4.836 -12.969 1 98.56 135 LYS B CA 1
ATOM 2758 C C . LYS B 1 135 ? -8.836 -4.887 -12.742 1 98.56 135 LYS B C 1
ATOM 2760 O O . LYS B 1 135 ? -8.062 -4.5 -13.617 1 98.56 135 LYS B O 1
ATOM 2765 N N . ALA B 1 136 ? -8.461 -5.367 -11.586 1 98.81 136 ALA B N 1
ATOM 2766 C CA . ALA B 1 136 ? -7.035 -5.473 -11.281 1 98.81 136 ALA B CA 1
ATOM 2767 C C . ALA B 1 136 ? -6.332 -6.41 -12.258 1 98.81 136 ALA B C 1
ATOM 2769 O O . ALA B 1 136 ? -5.254 -6.086 -12.766 1 98.81 136 ALA B O 1
ATOM 2770 N N . LEU B 1 137 ? -6.918 -7.547 -12.523 1 98.94 137 LEU B N 1
ATOM 2771 C CA . LEU B 1 137 ? -6.344 -8.508 -13.461 1 98.94 137 LEU B CA 1
ATOM 2772 C C . LEU B 1 137 ? -6.254 -7.918 -14.859 1 98.94 137 LEU B C 1
ATOM 2774 O O . LEU B 1 137 ? -5.285 -8.164 -15.586 1 98.94 137 LEU B O 1
ATOM 2778 N N . ALA B 1 138 ? -7.199 -7.141 -15.227 1 98.81 138 ALA B N 1
ATOM 2779 C CA . ALA B 1 138 ? -7.188 -6.508 -16.547 1 98.81 138 ALA B CA 1
ATOM 2780 C C . ALA B 1 138 ? -6.035 -5.516 -16.656 1 98.81 138 ALA B C 1
ATOM 2782 O O . ALA B 1 138 ? -5.379 -5.441 -17.703 1 98.81 138 ALA B O 1
ATOM 2783 N N . VAL B 1 139 ? -5.82 -4.746 -15.625 1 98.81 139 VAL B N 1
ATOM 2784 C CA . VAL B 1 139 ? -4.699 -3.816 -15.602 1 98.81 139 VAL B CA 1
ATOM 2785 C C . VAL B 1 139 ? -3.389 -4.582 -15.766 1 98.81 139 VAL B C 1
ATOM 2787 O O . VAL B 1 139 ? -2.541 -4.199 -16.578 1 98.81 139 VAL B O 1
ATOM 2790 N N . MET B 1 140 ? -3.232 -5.668 -15.055 1 98.94 140 MET B N 1
ATOM 2791 C CA . MET B 1 140 ? -2.035 -6.496 -15.148 1 98.94 140 MET B CA 1
ATOM 2792 C C . MET B 1 140 ? -1.884 -7.074 -16.547 1 98.94 140 MET B C 1
ATOM 2794 O O . MET B 1 140 ? -0.793 -7.051 -17.125 1 98.94 140 MET B O 1
ATOM 2798 N N . GLU B 1 141 ? -2.984 -7.598 -17.062 1 98.88 141 GLU B N 1
ATOM 2799 C CA . GLU B 1 141 ? -2.979 -8.219 -18.375 1 98.88 141 GLU B CA 1
ATOM 2800 C C . GLU B 1 141 ? -2.541 -7.23 -19.453 1 98.88 141 GLU B C 1
ATOM 2802 O O . GLU B 1 141 ? -1.727 -7.566 -20.312 1 98.88 141 GLU B O 1
ATOM 2807 N N . SER B 1 142 ? -3.088 -6.078 -19.359 1 98.44 142 SER B N 1
ATOM 2808 C CA . SER B 1 142 ? -2.73 -5.035 -20.312 1 98.44 142 SER B CA 1
ATOM 2809 C C . SER B 1 142 ? -1.236 -4.734 -20.266 1 98.44 142 SER B C 1
ATOM 2811 O O . SER B 1 142 ? -0.586 -4.637 -21.312 1 98.44 142 SER B O 1
ATOM 2813 N N . HIS B 1 143 ? -0.663 -4.598 -19.109 1 98.62 143 HIS B N 1
ATOM 2814 C CA . HIS B 1 143 ? 0.761 -4.32 -18.969 1 98.62 143 HIS B CA 1
ATOM 2815 C C . HIS B 1 143 ? 1.607 -5.488 -19.453 1 98.62 143 HIS B C 1
ATOM 2817 O O . HIS B 1 143 ? 2.539 -5.297 -20.234 1 98.62 143 HIS B O 1
ATOM 2823 N N . LEU B 1 144 ? 1.242 -6.672 -19.062 1 98.81 144 LEU B N 1
ATOM 2824 C CA . LEU B 1 144 ? 2.045 -7.863 -19.312 1 98.81 144 LEU B CA 1
ATOM 2825 C C . LEU B 1 144 ? 1.91 -8.312 -20.766 1 98.81 144 LEU B C 1
ATOM 2827 O O . LEU B 1 144 ? 2.699 -9.133 -21.25 1 98.81 144 LEU B O 1
ATOM 2831 N N . SER B 1 145 ? 0.928 -7.816 -21.469 1 98.44 145 SER B N 1
ATOM 2832 C CA . SER B 1 145 ? 0.84 -8.07 -22.906 1 98.44 145 SER B CA 1
ATOM 2833 C C . SER B 1 145 ? 1.965 -7.375 -23.656 1 98.44 145 SER B C 1
ATOM 2835 O O . SER B 1 145 ? 2.27 -7.734 -24.797 1 98.44 145 SER B O 1
ATOM 2837 N N . LYS B 1 146 ? 2.586 -6.449 -23.016 1 97.94 146 LYS B N 1
ATOM 2838 C CA . LYS B 1 146 ? 3.609 -5.641 -23.672 1 97.94 146 LYS B CA 1
ATOM 2839 C C . LYS B 1 146 ? 4.984 -5.891 -23.047 1 97.94 146 LYS B C 1
ATOM 2841 O O . LYS B 1 146 ? 6.008 -5.652 -23.688 1 97.94 146 LYS B O 1
ATOM 2846 N N . TYR B 1 147 ? 5.02 -6.371 -21.844 1 98.56 147 TYR B N 1
ATOM 2847 C CA . TYR B 1 147 ? 6.266 -6.52 -21.094 1 98.56 147 TYR B CA 1
ATOM 2848 C C . TYR B 1 147 ? 6.344 -7.891 -20.438 1 98.56 147 TYR B C 1
ATOM 2850 O O . TYR B 1 147 ? 5.336 -8.422 -19.969 1 98.56 147 TYR B O 1
ATOM 2858 N N . ALA B 1 148 ? 7.539 -8.422 -20.266 1 98.56 148 ALA B N 1
ATOM 2859 C CA . ALA B 1 148 ? 7.738 -9.742 -19.672 1 98.56 148 ALA B CA 1
ATOM 2860 C C . ALA B 1 148 ? 7.59 -9.688 -18.156 1 98.56 148 ALA B C 1
ATOM 2862 O O . ALA B 1 148 ? 7.195 -10.68 -17.516 1 98.56 148 ALA B O 1
ATOM 2863 N N . TYR B 1 149 ? 7.965 -8.531 -17.594 1 98.81 149 TYR B N 1
ATOM 2864 C CA . TYR B 1 149 ? 7.879 -8.273 -16.156 1 98.81 149 TYR B CA 1
ATOM 2865 C C . TYR B 1 149 ? 7.266 -6.906 -15.883 1 98.81 149 TYR B C 1
ATOM 2867 O O . TYR B 1 149 ? 6.977 -6.148 -16.812 1 98.81 149 TYR B O 1
ATOM 2875 N N . PHE B 1 150 ? 6.977 -6.605 -14.664 1 98.88 150 PHE B N 1
ATOM 2876 C CA . PHE B 1 150 ? 6.285 -5.363 -14.344 1 98.88 150 PHE B CA 1
ATOM 2877 C C . PHE B 1 150 ? 7.234 -4.176 -14.445 1 98.88 150 PHE B C 1
ATOM 2879 O O . PHE B 1 150 ? 6.816 -3.068 -14.797 1 98.88 150 PHE B O 1
ATOM 2886 N N . VAL B 1 151 ? 8.508 -4.395 -14.047 1 98.75 151 VAL B N 1
ATOM 2887 C CA . VAL B 1 151 ? 9.492 -3.326 -14.148 1 98.75 151 VAL B CA 1
ATOM 2888 C C . VAL B 1 151 ? 10.797 -3.875 -14.727 1 98.75 151 VAL B C 1
ATOM 2890 O O . VAL B 1 151 ? 11.336 -4.863 -14.227 1 98.75 151 VAL B O 1
ATOM 2893 N N . GLY B 1 152 ? 11.281 -3.289 -15.734 1 96.56 152 GLY B N 1
ATOM 2894 C CA . GLY B 1 152 ? 12.562 -3.674 -16.312 1 96.56 152 GLY B CA 1
ATOM 2895 C C . GLY B 1 152 ? 12.508 -4.977 -17.078 1 96.56 152 GLY B C 1
ATOM 2896 O O . GLY B 1 152 ? 11.445 -5.367 -17.562 1 96.56 152 GLY B O 1
ATOM 2897 N N . LYS B 1 153 ? 13.688 -5.566 -17.25 1 95.81 153 LYS B N 1
ATOM 2898 C CA . LYS B 1 153 ? 13.812 -6.719 -18.125 1 95.81 153 LYS B CA 1
ATOM 2899 C C . LYS B 1 153 ? 13.961 -8.008 -17.328 1 95.81 153 LYS B C 1
ATOM 2901 O O . LYS B 1 153 ? 14.18 -9.078 -17.906 1 95.81 153 LYS B O 1
ATOM 2906 N N . GLN B 1 154 ? 13.922 -7.922 -16.047 1 96.44 154 GLN B N 1
ATOM 2907 C CA . GLN B 1 154 ? 14.023 -9.086 -15.164 1 96.44 154 GLN B CA 1
ATOM 2908 C C . GLN B 1 154 ? 13.055 -8.977 -13.992 1 96.44 154 GLN B C 1
ATOM 2910 O O . GLN B 1 154 ? 12.516 -7.898 -13.727 1 96.44 154 GLN B O 1
ATOM 2915 N N . MET B 1 155 ? 12.883 -10.102 -13.305 1 98.31 155 MET B N 1
ATOM 2916 C CA . MET B 1 155 ? 11.992 -10.156 -12.148 1 98.31 155 MET B CA 1
ATOM 2917 C C . MET B 1 155 ? 12.461 -9.219 -11.047 1 98.31 155 MET B C 1
ATOM 2919 O O . MET B 1 155 ? 13.648 -9.188 -10.711 1 98.31 155 MET B O 1
ATOM 2923 N N . SER B 1 156 ? 11.609 -8.398 -10.57 1 98.81 156 SER B N 1
ATOM 2924 C CA . SER B 1 156 ? 11.844 -7.566 -9.391 1 98.81 156 SER B CA 1
ATOM 2925 C C . SER B 1 156 ? 10.867 -7.902 -8.273 1 98.81 156 SER B C 1
ATOM 2927 O O . SER B 1 156 ? 10.023 -8.789 -8.422 1 98.81 156 SER B O 1
ATOM 2929 N N . ILE B 1 157 ? 10.945 -7.246 -7.172 1 98.94 157 ILE B N 1
ATOM 2930 C CA . ILE B 1 157 ? 10.031 -7.477 -6.059 1 98.94 157 ILE B CA 1
ATOM 2931 C C . ILE B 1 157 ? 8.633 -6.988 -6.434 1 98.94 157 ILE B C 1
ATOM 2933 O O . ILE B 1 157 ? 7.652 -7.328 -5.77 1 98.94 157 ILE B O 1
ATOM 2937 N N . ALA B 1 158 ? 8.422 -6.191 -7.508 1 98.94 158 ALA B N 1
ATOM 2938 C CA . ALA B 1 158 ? 7.082 -5.926 -8.023 1 98.94 158 ALA B CA 1
ATOM 2939 C C . ALA B 1 158 ? 6.418 -7.211 -8.508 1 98.94 158 ALA B C 1
ATOM 2941 O O . ALA B 1 158 ? 5.238 -7.445 -8.234 1 98.94 158 ALA B O 1
ATOM 2942 N N . ASP B 1 159 ? 7.18 -8.016 -9.211 1 98.94 159 ASP B N 1
ATOM 2943 C CA . ASP B 1 159 ? 6.664 -9.289 -9.703 1 98.94 159 ASP B CA 1
ATOM 2944 C C . ASP B 1 159 ? 6.328 -10.227 -8.555 1 98.94 159 ASP B C 1
ATOM 2946 O O . ASP B 1 159 ? 5.273 -10.859 -8.547 1 98.94 159 ASP B O 1
ATOM 2950 N N . ILE B 1 160 ? 7.227 -10.289 -7.586 1 98.94 160 ILE B N 1
ATOM 2951 C CA . ILE B 1 160 ? 7.004 -11.156 -6.426 1 98.94 160 ILE B CA 1
ATOM 2952 C C . ILE B 1 160 ? 5.719 -10.742 -5.715 1 98.94 160 ILE B C 1
ATOM 2954 O O . ILE B 1 160 ? 4.895 -11.594 -5.367 1 98.94 160 ILE B O 1
ATOM 2958 N N . SER B 1 161 ? 5.531 -9.469 -5.504 1 98.94 161 SER B N 1
ATOM 2959 C CA . SER B 1 161 ? 4.375 -8.922 -4.793 1 98.94 161 SER B CA 1
ATOM 2960 C C . SER B 1 161 ? 3.074 -9.273 -5.504 1 98.94 161 SER B C 1
ATOM 2962 O O . SER B 1 161 ? 2.1 -9.68 -4.867 1 98.94 161 SER B O 1
ATOM 2964 N N . LEU B 1 162 ? 3.057 -9.148 -6.805 1 98.94 162 LEU B N 1
ATOM 2965 C CA . LEU B 1 162 ? 1.829 -9.375 -7.559 1 98.94 162 LEU B CA 1
ATOM 2966 C C . LEU B 1 162 ? 1.613 -10.867 -7.82 1 98.94 162 LEU B C 1
ATOM 2968 O O . LEU B 1 162 ? 0.478 -11.305 -8 1 98.94 162 LEU B O 1
ATOM 2972 N N . TYR B 1 163 ? 2.645 -11.656 -7.816 1 98.94 163 TYR B N 1
ATOM 2973 C CA . TYR B 1 163 ? 2.561 -13.086 -8.07 1 98.94 163 TYR B CA 1
ATOM 2974 C C . TYR B 1 163 ? 1.826 -13.805 -6.941 1 98.94 163 TYR B C 1
ATOM 2976 O O . TYR B 1 163 ? 1.029 -14.711 -7.188 1 98.94 163 TYR B O 1
ATOM 2984 N N . ALA B 1 164 ? 1.983 -13.406 -5.723 1 98.75 164 ALA B N 1
ATOM 2985 C CA . ALA B 1 164 ? 1.646 -14.133 -4.504 1 98.75 164 ALA B CA 1
ATOM 2986 C C . ALA B 1 164 ? 0.165 -14.508 -4.477 1 98.75 164 ALA B C 1
ATOM 2988 O O . ALA B 1 164 ? -0.196 -15.617 -4.09 1 98.75 164 ALA B O 1
ATOM 2989 N N . TYR B 1 165 ? -0.657 -13.562 -4.902 1 98.81 165 TYR B N 1
ATOM 2990 C CA . TYR B 1 165 ? -2.08 -13.875 -4.859 1 98.81 165 TYR B CA 1
ATOM 2991 C C . TYR B 1 165 ? -2.631 -14.109 -6.262 1 98.81 165 TYR B C 1
ATOM 2993 O O . TYR B 1 165 ? -3.734 -14.633 -6.422 1 98.81 165 TYR B O 1
ATOM 3001 N N . THR B 1 166 ? -1.88 -13.68 -7.32 1 98.94 166 THR B N 1
ATOM 3002 C CA . THR B 1 166 ? -2.367 -13.891 -8.68 1 98.94 166 THR B CA 1
ATOM 3003 C C . THR B 1 166 ? -2.301 -15.367 -9.055 1 98.94 166 THR B C 1
ATOM 3005 O O . THR B 1 166 ? -3.234 -15.898 -9.664 1 98.94 166 THR B O 1
ATOM 3008 N N . HIS B 1 167 ? -1.224 -16.031 -8.688 1 98.75 167 HIS B N 1
ATOM 3009 C CA . HIS B 1 167 ? -1.014 -17.406 -9.125 1 98.75 167 HIS B CA 1
ATOM 3010 C C . HIS B 1 167 ? -2.029 -18.344 -8.492 1 98.75 167 HIS B C 1
ATOM 3012 O O . HIS B 1 167 ? -2.209 -19.484 -8.953 1 98.75 167 HIS B O 1
ATOM 3018 N N . VAL B 1 168 ? -2.721 -17.922 -7.406 1 98.5 168 VAL B N 1
ATOM 3019 C CA . VAL B 1 168 ? -3.75 -18.734 -6.77 1 98.5 168 VAL B CA 1
ATOM 3020 C C . VAL B 1 168 ? -5.102 -18.031 -6.879 1 98.5 168 VAL B C 1
ATOM 3022 O O . VAL B 1 168 ? -5.984 -18.234 -6.039 1 98.5 168 VAL B O 1
ATOM 3025 N N . ALA B 1 169 ? -5.266 -17.125 -7.832 1 98.81 169 ALA B N 1
ATOM 3026 C CA . ALA B 1 169 ? -6.484 -16.328 -7.992 1 98.81 169 ALA B CA 1
ATOM 3027 C C . ALA B 1 169 ? -7.703 -17.234 -8.141 1 98.81 169 ALA B C 1
ATOM 3029 O O . ALA B 1 169 ? -8.805 -16.875 -7.715 1 98.81 169 ALA B O 1
ATOM 3030 N N . GLU B 1 170 ? -7.562 -18.438 -8.688 1 98.38 170 GLU B N 1
ATOM 3031 C CA . GLU B 1 170 ? -8.664 -19.375 -8.898 1 98.38 170 GLU B CA 1
ATOM 3032 C C . GLU B 1 170 ? -9.258 -19.828 -7.57 1 98.38 170 GLU B C 1
ATOM 3034 O O . GLU B 1 170 ? -10.453 -20.125 -7.492 1 98.38 170 GLU B O 1
ATOM 3039 N N . GLU B 1 171 ? -8.438 -19.828 -6.551 1 98.31 171 GLU B N 1
ATOM 3040 C CA . GLU B 1 171 ? -8.914 -20.203 -5.227 1 98.31 171 GLU B CA 1
ATOM 3041 C C . GLU B 1 171 ? -9.891 -19.156 -4.676 1 98.31 171 GLU B C 1
ATOM 3043 O O . GLU B 1 171 ? -10.617 -19.438 -3.717 1 98.31 171 GLU B O 1
ATOM 3048 N N . GLY B 1 172 ? -9.891 -17.969 -5.273 1 98.44 172 GLY B N 1
ATOM 3049 C CA . GLY B 1 172 ? -10.859 -16.938 -4.945 1 98.44 172 GLY B CA 1
ATOM 3050 C C . GLY B 1 172 ? -11.938 -16.766 -6 1 98.44 172 GLY B C 1
ATOM 3051 O O . GLY B 1 172 ? -12.664 -15.773 -6.008 1 98.44 172 GLY B O 1
ATOM 3052 N N . GLY B 1 173 ? -11.906 -17.703 -6.965 1 98.5 173 GLY B N 1
ATOM 3053 C CA . GLY B 1 173 ? -12.969 -17.688 -7.965 1 98.5 173 GLY B CA 1
ATOM 3054 C C . GLY B 1 173 ? -12.633 -16.859 -9.188 1 98.5 173 GLY B C 1
ATOM 3055 O O . GLY B 1 173 ? -13.516 -16.516 -9.969 1 98.5 173 GLY B O 1
ATOM 3056 N N . PHE B 1 174 ? -11.43 -16.5 -9.398 1 98.75 174 PHE B N 1
ATOM 3057 C CA . PHE B 1 174 ? -11 -15.758 -10.578 1 98.75 174 PHE B CA 1
ATOM 3058 C C . PHE B 1 174 ? -10.312 -16.688 -11.578 1 98.75 174 PHE B C 1
ATOM 3060 O O . PHE B 1 174 ? -9.18 -17.109 -11.367 1 98.75 174 PHE B O 1
ATOM 3067 N N . SER B 1 175 ? -10.969 -17.016 -12.641 1 98.38 175 SER B N 1
ATOM 3068 C CA . SER B 1 175 ? -10.328 -17.781 -13.703 1 98.38 175 SER B CA 1
ATOM 3069 C C . SER B 1 175 ? -9.32 -16.922 -14.469 1 98.38 175 SER B C 1
ATOM 3071 O O . SER B 1 175 ? -9.602 -15.781 -14.812 1 98.38 175 SER B O 1
ATOM 3073 N N . LEU B 1 176 ? -8.188 -17.484 -14.727 1 98.56 176 LEU B N 1
ATOM 3074 C CA . LEU B 1 176 ? -7.168 -16.75 -15.484 1 98.56 176 LEU B CA 1
ATOM 3075 C C . LEU B 1 176 ? -7.203 -17.141 -16.953 1 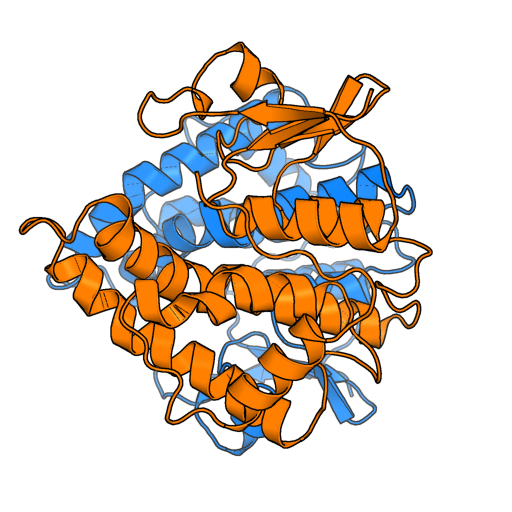98.56 176 LEU B C 1
ATOM 3077 O O . LEU B 1 176 ? -6.34 -16.734 -17.734 1 98.56 176 LEU B O 1
ATOM 3081 N N . ALA B 1 177 ? -8.156 -17.859 -17.375 1 98.25 177 ALA B N 1
ATOM 3082 C CA . ALA B 1 177 ? -8.266 -18.344 -18.734 1 98.25 177 ALA B CA 1
ATOM 3083 C C . ALA B 1 177 ? -8.266 -17.203 -19.734 1 98.25 177 ALA B C 1
ATOM 3085 O O . ALA B 1 177 ? -7.723 -17.312 -20.844 1 98.25 177 ALA B O 1
ATOM 3086 N N . GLU B 1 178 ? -8.836 -16.094 -19.391 1 97.25 178 GLU B N 1
ATOM 3087 C CA . GLU B 1 178 ? -8.969 -14.945 -20.297 1 97.25 178 GLU B CA 1
ATOM 3088 C C . GLU B 1 178 ? -7.785 -13.992 -20.141 1 97.25 178 GLU B C 1
ATOM 3090 O O . GLU B 1 178 ? -7.82 -12.867 -20.656 1 97.25 178 GLU B O 1
ATOM 3095 N N . TYR B 1 179 ? -6.797 -14.414 -19.453 1 98.75 179 TYR B N 1
ATOM 3096 C CA . TYR B 1 179 ? -5.629 -13.578 -19.203 1 98.75 179 TYR B CA 1
ATOM 3097 C C . TYR B 1 179 ? -4.348 -14.297 -19.625 1 98.75 179 TYR B C 1
ATOM 3099 O O . TYR B 1 179 ? -3.514 -14.633 -18.797 1 98.75 179 TYR B O 1
ATOM 3107 N N . PRO B 1 180 ? -4.117 -14.445 -20.938 1 98.81 180 PRO B N 1
ATOM 3108 C CA . PRO B 1 180 ? -2.984 -15.234 -21.422 1 98.81 180 PRO B CA 1
ATOM 3109 C C . PRO B 1 180 ? -1.635 -14.609 -21.062 1 98.81 180 PRO B C 1
ATOM 3111 O O . PRO B 1 180 ? -0.657 -15.328 -20.844 1 98.81 180 PRO B O 1
ATOM 3114 N N . ALA B 1 181 ? -1.538 -13.281 -21.078 1 98.94 181 ALA B N 1
ATOM 3115 C CA . ALA B 1 181 ? -0.274 -12.641 -20.719 1 98.94 181 ALA B CA 1
ATOM 3116 C C . ALA B 1 181 ? 0.083 -12.891 -19.266 1 98.94 181 ALA B C 1
ATOM 3118 O O . ALA B 1 181 ? 1.251 -13.109 -18.922 1 98.94 181 ALA B O 1
ATOM 3119 N N . ILE B 1 182 ? -0.921 -12.867 -18.391 1 98.94 182 ILE B N 1
ATOM 3120 C CA . ILE B 1 182 ? -0.7 -13.188 -16.984 1 98.94 182 ILE B CA 1
ATOM 3121 C C . ILE B 1 182 ? -0.244 -14.641 -16.844 1 98.94 182 ILE B C 1
ATOM 3123 O O . ILE B 1 182 ? 0.679 -14.945 -16.094 1 98.94 182 ILE B O 1
ATOM 3127 N N . GLN B 1 183 ? -0.878 -15.523 -17.594 1 98.88 183 GLN B N 1
ATOM 3128 C CA . GLN B 1 183 ? -0.497 -16.938 -17.531 1 98.88 183 GLN B CA 1
ATOM 3129 C C . GLN B 1 183 ? 0.956 -17.125 -17.969 1 98.88 183 GLN B C 1
ATOM 3131 O O . GLN B 1 183 ? 1.7 -17.875 -17.328 1 98.88 183 GLN B O 1
ATOM 3136 N N . ALA B 1 184 ? 1.326 -16.5 -19.031 1 98.88 184 ALA B N 1
ATOM 3137 C CA . ALA B 1 184 ? 2.705 -16.578 -19.5 1 98.88 184 ALA B CA 1
ATOM 3138 C C . ALA B 1 184 ? 3.68 -16.047 -18.469 1 98.88 184 ALA B C 1
ATOM 3140 O O . ALA B 1 184 ? 4.746 -16.609 -18.234 1 98.88 184 ALA B O 1
ATOM 3141 N N . TRP B 1 185 ? 3.324 -14.922 -17.859 1 98.88 185 TRP B N 1
ATOM 3142 C CA . TRP B 1 185 ? 4.113 -14.305 -16.797 1 98.88 185 TRP B CA 1
ATOM 3143 C C . TRP B 1 185 ? 4.258 -15.242 -15.602 1 98.88 185 TRP B C 1
ATOM 3145 O O . TRP B 1 185 ? 5.355 -15.414 -15.07 1 98.88 185 TRP B O 1
ATOM 3155 N N . ILE B 1 186 ? 3.18 -15.914 -15.18 1 98.88 186 ILE B N 1
ATOM 3156 C CA . ILE B 1 186 ? 3.211 -16.875 -14.086 1 98.88 186 ILE B CA 1
ATOM 3157 C C . ILE B 1 186 ? 4.168 -18.016 -14.43 1 98.88 186 ILE B C 1
ATOM 3159 O O . ILE B 1 186 ? 5.012 -18.391 -13.609 1 98.88 186 ILE B O 1
ATOM 3163 N N . LYS B 1 187 ? 4.074 -18.516 -15.602 1 98.62 187 LYS B N 1
ATOM 3164 C CA . LYS B 1 187 ? 4.941 -19.609 -16.047 1 98.62 187 LYS B CA 1
ATOM 3165 C C . LYS B 1 187 ? 6.41 -19.188 -16.016 1 98.62 187 LYS B C 1
ATOM 3167 O O . LYS B 1 187 ? 7.277 -19.969 -15.609 1 98.62 187 LYS B O 1
ATOM 3172 N N . ARG B 1 188 ? 6.691 -17.984 -16.438 1 98.5 188 ARG B N 1
ATOM 3173 C CA . ARG B 1 188 ? 8.055 -17.469 -16.406 1 98.5 188 ARG B CA 1
ATOM 3174 C C . ARG B 1 188 ? 8.602 -17.438 -14.984 1 98.5 188 ARG B C 1
ATOM 3176 O O . ARG B 1 188 ? 9.758 -17.828 -14.75 1 98.5 188 ARG B O 1
ATOM 3183 N N . ILE B 1 189 ? 7.785 -17.016 -14.055 1 98.56 189 ILE B N 1
ATOM 3184 C CA . ILE B 1 189 ? 8.219 -16.953 -12.664 1 98.56 189 ILE B CA 1
ATOM 3185 C C . ILE B 1 189 ? 8.438 -18.375 -12.133 1 98.56 189 ILE B C 1
ATOM 3187 O O . ILE B 1 189 ? 9.469 -18.656 -11.508 1 98.56 189 ILE B O 1
ATOM 3191 N N . GLU B 1 190 ? 7.57 -19.312 -12.453 1 98.25 190 GLU B N 1
ATOM 3192 C CA . GLU B 1 190 ? 7.633 -20.688 -11.961 1 98.25 190 GLU B CA 1
ATOM 3193 C C . GLU B 1 190 ? 8.859 -21.422 -12.508 1 98.25 190 GLU B C 1
ATOM 3195 O O . GLU B 1 190 ? 9.336 -22.375 -11.898 1 98.25 190 GLU B O 1
ATOM 3200 N N . THR B 1 191 ? 9.391 -20.922 -13.586 1 97.5 191 THR B N 1
ATOM 3201 C CA . THR B 1 191 ? 10.516 -21.609 -14.211 1 97.5 191 THR B CA 1
ATOM 3202 C C . THR B 1 191 ? 11.828 -20.922 -13.867 1 97.5 191 THR B C 1
ATOM 3204 O O . THR B 1 191 ? 12.898 -21.344 -14.312 1 97.5 191 THR B O 1
ATOM 3207 N N . THR B 1 192 ? 11.781 -19.875 -13.141 1 96.81 192 THR B N 1
ATOM 3208 C CA . THR B 1 192 ? 12.992 -19.188 -12.695 1 96.81 192 THR B CA 1
ATOM 3209 C C . THR B 1 192 ? 13.789 -20.062 -11.734 1 96.81 192 THR B C 1
ATOM 3211 O O . THR B 1 192 ? 13.227 -20.641 -10.805 1 96.81 192 THR B O 1
ATOM 3214 N N . PRO B 1 193 ? 15.125 -20.188 -11.938 1 95.94 193 PRO B N 1
ATOM 3215 C CA . PRO B 1 193 ? 15.93 -20.953 -10.984 1 95.94 193 PRO B CA 1
ATOM 3216 C C . PRO B 1 193 ? 15.773 -20.469 -9.547 1 95.94 193 PRO B C 1
ATOM 3218 O O . PRO B 1 193 ? 15.852 -19.266 -9.289 1 95.94 193 PRO B O 1
ATOM 3221 N N . GLY B 1 194 ? 15.477 -21.375 -8.648 1 95.06 194 GLY B N 1
ATOM 3222 C CA . GLY B 1 194 ? 15.32 -21.031 -7.246 1 95.06 194 GLY B CA 1
ATOM 3223 C C . GLY B 1 194 ? 13.875 -20.828 -6.836 1 95.06 194 GLY B C 1
ATOM 3224 O O . GLY B 1 194 ? 13.586 -20.625 -5.656 1 95.06 194 GLY B O 1
ATOM 3225 N N . TYR B 1 195 ? 13.023 -20.984 -7.816 1 97.56 195 TYR B N 1
ATOM 3226 C CA . TYR B 1 195 ? 11.602 -20.859 -7.535 1 97.56 195 TYR B CA 1
ATOM 3227 C C . TYR B 1 195 ? 11.148 -21.906 -6.531 1 97.56 195 TYR B C 1
ATOM 3229 O O . TYR B 1 195 ? 11.57 -23.062 -6.602 1 97.56 195 TYR B O 1
ATOM 3237 N N . THR B 1 196 ? 10.328 -21.484 -5.57 1 96.56 196 THR B N 1
ATOM 3238 C CA . THR B 1 196 ? 9.688 -22.375 -4.613 1 96.56 196 THR B CA 1
ATOM 3239 C C . THR B 1 196 ? 8.18 -22.141 -4.59 1 96.56 196 THR B C 1
ATOM 3241 O O . THR B 1 196 ? 7.719 -21 -4.512 1 96.56 196 THR B O 1
ATOM 3244 N N . LYS B 1 197 ? 7.492 -23.156 -4.598 1 96.88 197 LYS B N 1
ATOM 3245 C CA . LYS B 1 197 ? 6.035 -23.078 -4.547 1 96.88 197 LYS B CA 1
ATOM 3246 C C . LYS B 1 197 ? 5.555 -22.703 -3.152 1 96.88 197 LYS B C 1
ATOM 3248 O O . LYS B 1 197 ? 6.23 -22.969 -2.158 1 96.88 197 LYS B O 1
ATOM 3253 N N . MET B 1 198 ? 4.391 -22.078 -3.152 1 96.88 198 MET B N 1
ATOM 3254 C CA . MET B 1 198 ? 3.738 -21.812 -1.872 1 96.88 198 MET B CA 1
ATOM 3255 C C . MET B 1 198 ? 3.512 -23.109 -1.104 1 96.88 198 MET B C 1
ATOM 3257 O O . MET B 1 198 ? 2.951 -24.062 -1.643 1 96.88 198 MET B O 1
ATOM 3261 N N . GLN B 1 199 ? 3.957 -23.141 0.081 1 90.75 199 GLN B N 1
ATOM 3262 C CA . GLN B 1 199 ? 3.842 -24.359 0.893 1 90.75 199 GLN B CA 1
ATOM 3263 C C . GLN B 1 199 ? 2.398 -24.578 1.341 1 90.75 199 GLN B C 1
ATOM 3265 O O . GLN B 1 199 ? 1.714 -23.641 1.74 1 90.75 199 GLN B O 1
ATOM 3270 N N . ARG B 1 200 ? 1.917 -25.844 1.106 1 87.31 200 ARG B N 1
ATOM 3271 C CA . ARG B 1 200 ? 0.562 -26.219 1.494 1 87.31 200 ARG B CA 1
ATOM 3272 C C . ARG B 1 200 ? 0.581 -27.344 2.52 1 87.31 200 ARG B C 1
ATOM 3274 O O . ARG B 1 200 ? 1.466 -28.203 2.49 1 87.31 200 ARG B O 1
ATOM 3281 N N . ASN B 1 201 ? 0.118 -27.141 3.83 1 62.91 201 ASN B N 1
ATOM 3282 C CA . ASN B 1 201 ? 0.086 -28.234 4.809 1 62.91 201 ASN B CA 1
ATOM 3283 C C . ASN B 1 201 ? -0.502 -29.5 4.215 1 62.91 201 ASN B C 1
ATOM 3285 O O . ASN B 1 201 ? -1.352 -29.453 3.326 1 62.91 201 ASN B O 1
#

pLDDT: mean 97.71, std 3.03, range [62.28, 98.94]

Nearest PDB structures (foldseek):
  3m3m-assembly1_A  TM=9.896E-01  e=2.792E-24  Pseudomonas protegens Pf-5
  4hz2-assembly1_A  TM=9.740E-01  e=3.802E-20  Xanthobacter autotrophicus Py2
  3m8n-assembly2_D  TM=9.337E-01  e=6.120E-19  Rhodopseudomonas palustris
  3m8n-assembly1_A  TM=9.203E-01  e=9.725E-19  Rhodopseudomonas palustris
  4kh7-assembly2_A  TM=8.527E-01  e=3.136E-11  Salmonella enterica subsp. enterica serovar Typhi

Solvent-accessible surface area (backbone atoms only — not comparable to full-atom values): 21213 Å² total; per-residue (Å²): 110,37,31,41,34,23,40,62,80,36,36,51,30,38,34,46,50,47,53,30,50,63,68,68,50,79,66,44,78,40,83,47,51,66,91,77,47,46,36,69,34,67,77,44,30,74,64,33,68,82,40,62,71,20,34,35,38,41,69,88,68,51,60,42,42,47,43,69,21,46,43,52,52,72,26,59,92,39,82,38,38,64,84,50,60,67,54,38,23,48,32,40,20,48,42,50,42,32,53,56,48,28,38,70,14,38,47,47,20,20,43,39,37,60,74,61,61,53,43,78,91,45,43,66,63,40,59,64,20,48,64,47,25,52,51,36,50,47,42,50,26,60,52,34,65,78,32,84,37,83,49,72,95,48,70,29,55,35,42,43,58,48,42,40,45,54,81,50,24,55,53,32,71,41,78,60,82,89,29,61,37,47,52,53,39,50,50,53,54,68,66,37,88,63,57,70,76,78,56,72,136,110,38,31,41,33,24,40,63,79,36,36,50,30,38,34,47,50,46,52,31,50,61,66,69,52,80,64,44,79,40,83,48,52,65,92,76,46,46,38,70,33,67,76,44,32,74,66,33,67,82,41,64,71,18,35,35,37,42,68,88,69,50,60,42,40,47,43,68,20,46,44,52,50,72,26,59,93,40,83,37,39,65,83,49,60,67,54,38,22,49,32,40,23,49,41,51,42,32,54,56,49,30,39,71,14,38,47,47,19,20,43,41,37,60,74,60,61,54,44,78,92,45,43,66,63,39,59,64,21,47,65,47,25,50,52,36,51,48,43,50,26,60,53,35,66,76,34,86,37,85,49,73,94,49,70,29,55,35,41,44,57,49,43,41,46,55,81,51,24,55,53,32,71,42,78,59,82,88,29,62,37,48,51,53,38,51,52,54,55,68,66,37,89,62,58,69,76,78,56,74,135

Radius of gyration: 20.24 Å; Cα contacts (8 Å, |Δi|>4): 660; chains: 2; bounding box: 50×54×47 Å

Sequence (402 aa):
MLELWGDHLSGNCYKVEMLFHFLDIPYKFIAVDTKKKETQSLSFLAHNPNGKIPLVLLENGNSLWESNAILHYFAEGTSFLPTDSFEKAKVLQWQFFEQYSHEPYIAVARYIQFYLGLPENRKEEYESKKTGGRKALAVMESHLSKYAYFVGKQMSIADISLYAYTHVAEEGGFSLAEYPAIQAWIKRIETTPGYTKMQRNMLELWGDHLSGNCYKVEMLFHFLDIPYKFIAVDTKKKETQSLSFLAHNPNGKIPLVLLENGNSLWESNAILHYFAEGTSFLPTDSFEKAKVLQWQFFEQYSHEPYIAVARYIQFYLGLPENRKEEYESKKTGGRKALAVMESHLSKYAYFVGKQMSIADISLYAYTHVAEEGGFSLAEYPAIQAWIKRIETTPGYTKMQRN